Protein AF-A0A1S3MXI0-F1 (afdb_monomer_lite)

Structure (mmCIF, N/CA/C/O backbone):
data_AF-A0A1S3MXI0-F1
#
_entry.id   AF-A0A1S3MXI0-F1
#
loop_
_atom_site.group_PDB
_atom_site.id
_atom_site.type_symbol
_atom_site.label_atom_id
_atom_site.label_alt_id
_atom_site.label_comp_id
_atom_site.label_asym_id
_atom_site.label_entity_id
_atom_site.label_seq_id
_atom_site.pdbx_PDB_ins_code
_atom_site.Cartn_x
_atom_site.Cartn_y
_atom_site.Cartn_z
_atom_site.occupancy
_atom_site.B_iso_or_equiv
_atom_site.auth_seq_id
_atom_site.auth_comp_id
_atom_site.auth_asym_id
_atom_site.auth_atom_id
_atom_site.pdbx_PDB_model_num
ATOM 1 N N . MET A 1 1 ? 0.515 26.804 -22.039 1.00 67.06 1 MET A N 1
ATOM 2 C CA . MET A 1 1 ? 1.297 25.567 -21.808 1.00 67.06 1 MET A CA 1
ATOM 3 C C . MET A 1 1 ? 2.043 25.105 -23.067 1.00 67.06 1 MET A C 1
ATOM 5 O O . MET A 1 1 ? 3.265 25.068 -23.034 1.00 67.06 1 MET A O 1
ATOM 9 N N . PHE A 1 2 ? 1.369 24.896 -24.208 1.00 80.38 2 PHE A N 1
ATOM 10 C CA . PHE A 1 2 ? 2.014 24.455 -25.463 1.00 80.38 2 PHE A CA 1
ATOM 11 C C . PHE A 1 2 ? 3.140 25.375 -25.995 1.00 80.38 2 PHE A C 1
ATOM 13 O O . PHE A 1 2 ? 4.157 24.893 -26.480 1.00 80.38 2 PHE A O 1
ATOM 20 N N . ARG A 1 3 ? 3.020 26.706 -25.848 1.00 82.62 3 ARG A N 1
ATOM 21 C CA . ARG A 1 3 ? 4.097 27.651 -26.222 1.00 82.62 3 ARG A CA 1
ATOM 22 C C . ARG A 1 3 ? 5.403 27.405 -25.453 1.00 82.62 3 ARG A C 1
ATOM 24 O O . ARG A 1 3 ? 6.477 27.510 -26.035 1.00 82.62 3 ARG A O 1
ATOM 31 N N . PHE A 1 4 ? 5.310 27.058 -24.169 1.00 84.62 4 PHE A N 1
ATOM 32 C CA . PHE A 1 4 ? 6.479 26.724 -23.353 1.00 84.62 4 PHE A CA 1
ATOM 33 C C . PHE A 1 4 ? 7.058 25.371 -23.753 1.00 84.62 4 PHE A C 1
ATOM 35 O O . PHE A 1 4 ? 8.267 25.267 -23.910 1.00 84.62 4 PHE A O 1
ATOM 42 N N . PHE A 1 5 ? 6.201 24.379 -24.009 1.00 85.38 5 PHE A N 1
ATOM 43 C CA . PHE A 1 5 ? 6.619 23.080 -24.537 1.00 85.38 5 PHE A CA 1
ATOM 44 C C . PHE A 1 5 ? 7.407 23.223 -25.845 1.00 85.38 5 PHE A C 1
ATOM 46 O O . PHE A 1 5 ? 8.526 22.732 -25.938 1.00 85.38 5 PHE A O 1
ATOM 53 N N . ARG A 1 6 ? 6.882 23.980 -26.816 1.00 85.94 6 ARG A N 1
ATOM 54 C CA . ARG A 1 6 ? 7.578 24.246 -28.080 1.00 85.94 6 ARG A CA 1
ATOM 55 C C . ARG A 1 6 ? 8.932 24.922 -27.856 1.00 85.94 6 ARG A C 1
ATOM 57 O O . ARG A 1 6 ? 9.926 24.456 -28.388 1.00 85.94 6 ARG A O 1
ATOM 64 N N . LYS A 1 7 ? 8.996 25.946 -26.998 1.00 87.44 7 LYS A N 1
ATOM 65 C CA . LYS A 1 7 ? 10.253 26.639 -26.665 1.00 87.44 7 LYS A CA 1
ATOM 66 C C . LYS A 1 7 ? 11.292 25.705 -26.030 1.00 87.44 7 LYS A C 1
ATOM 68 O O . LYS A 1 7 ? 12.472 25.792 -26.356 1.00 87.44 7 LYS A O 1
ATOM 73 N N . VAL A 1 8 ? 10.856 24.806 -25.146 1.00 88.00 8 VAL A N 1
ATOM 74 C CA . VAL A 1 8 ? 11.723 23.783 -24.542 1.00 88.00 8 VAL A CA 1
ATOM 75 C C . VAL A 1 8 ? 12.206 22.808 -25.613 1.00 88.00 8 VAL A C 1
ATOM 77 O O . VAL A 1 8 ? 13.405 22.577 -25.720 1.00 88.00 8 VAL A O 1
ATOM 80 N N . MET A 1 9 ? 11.314 22.301 -26.459 1.00 87.19 9 MET A N 1
ATOM 81 C CA . MET A 1 9 ? 11.672 21.368 -27.528 1.00 87.19 9 MET A CA 1
ATOM 82 C C . MET A 1 9 ? 12.610 21.984 -28.570 1.00 87.19 9 MET A C 1
ATOM 84 O O . MET A 1 9 ? 13.559 21.326 -28.990 1.00 87.19 9 MET A O 1
ATOM 88 N N . ASP A 1 10 ? 12.421 23.255 -28.917 1.00 86.62 10 ASP A N 1
ATOM 89 C CA . ASP A 1 10 ? 13.321 23.996 -29.803 1.00 86.62 10 ASP A CA 1
ATOM 90 C C . ASP A 1 10 ? 14.713 24.155 -29.164 1.00 86.62 10 ASP A C 1
ATOM 92 O O . ASP A 1 10 ? 15.730 23.948 -29.828 1.00 86.62 10 ASP A O 1
ATOM 96 N N . SER A 1 11 ? 14.780 24.440 -27.855 1.00 87.94 11 SER A N 1
ATOM 97 C CA . SER A 1 11 ? 16.053 24.524 -27.122 1.00 87.94 11 SER A CA 1
ATOM 98 C C . SER A 1 11 ? 16.770 23.174 -27.013 1.00 87.94 11 SER A C 1
ATOM 100 O O . SER A 1 11 ? 17.987 23.104 -27.188 1.00 87.94 11 SER A O 1
ATOM 102 N N . VAL A 1 12 ? 16.017 22.087 -26.812 1.00 87.06 12 VAL A N 1
ATOM 103 C CA . VAL A 1 12 ? 16.541 20.716 -26.814 1.00 87.06 12 VAL A CA 1
ATOM 104 C C . VAL A 1 12 ? 17.046 20.355 -28.207 1.00 87.06 12 VAL A C 1
ATOM 106 O O . VAL A 1 12 ? 18.145 19.827 -28.335 1.00 87.06 12 VAL A O 1
ATOM 109 N N . CYS A 1 13 ? 16.302 20.690 -29.262 1.00 86.25 13 CYS A N 1
ATOM 110 C CA . CYS A 1 13 ? 16.743 20.464 -30.634 1.00 86.25 13 CYS A CA 1
ATOM 111 C C . CYS A 1 13 ? 18.052 21.208 -30.929 1.00 86.25 13 CYS A C 1
ATOM 113 O O . CYS A 1 13 ? 18.970 20.627 -31.504 1.00 86.25 13 CYS A O 1
ATOM 115 N N . TRP A 1 14 ? 18.175 22.464 -30.491 1.00 87.94 14 TRP A N 1
ATOM 116 C CA . TRP A 1 14 ? 19.393 23.254 -30.671 1.00 87.94 14 TRP A CA 1
ATOM 117 C C . TRP A 1 14 ? 20.602 22.636 -29.955 1.00 87.94 14 TRP A C 1
ATOM 119 O O . TRP A 1 14 ? 21.668 22.492 -30.553 1.00 87.94 14 TRP A O 1
ATOM 129 N N . LEU A 1 15 ? 20.415 22.179 -28.714 1.00 87.50 15 LEU A N 1
ATOM 130 C CA . LEU A 1 15 ? 21.449 21.478 -27.952 1.00 87.50 15 LEU A CA 1
ATOM 131 C C . LEU A 1 15 ? 21.879 20.170 -28.635 1.00 87.50 15 LEU A C 1
ATOM 133 O O . LEU A 1 15 ? 23.068 19.891 -28.772 1.00 87.50 15 LEU A O 1
ATOM 137 N N . LEU A 1 16 ? 20.911 19.372 -29.085 1.00 85.31 16 LEU A N 1
ATOM 138 C CA . LEU A 1 16 ? 21.159 18.079 -29.721 1.00 85.31 16 LEU A CA 1
ATOM 139 C C . LEU A 1 16 ? 21.812 18.210 -31.103 1.00 85.31 16 LEU A C 1
ATOM 141 O O . LEU A 1 16 ? 22.584 17.335 -31.489 1.00 85.31 16 LEU A O 1
ATOM 145 N N . LYS A 1 17 ? 21.560 19.311 -31.822 1.00 83.88 17 LYS A N 1
ATOM 146 C CA . LYS A 1 17 ? 22.284 19.655 -33.055 1.00 83.88 17 LYS A CA 1
ATOM 147 C C . LYS A 1 17 ? 23.767 19.913 -32.795 1.00 83.88 17 LYS A C 1
ATOM 149 O O . LYS A 1 17 ? 24.597 19.448 -33.566 1.00 83.88 17 LYS A O 1
ATOM 154 N N . ALA A 1 18 ? 24.101 20.623 -31.715 1.00 83.12 18 ALA A N 1
ATOM 155 C CA . ALA A 1 18 ? 25.491 20.883 -31.331 1.00 83.12 18 ALA A CA 1
ATOM 156 C C . ALA A 1 18 ? 26.191 19.635 -30.756 1.00 83.12 18 ALA A C 1
ATOM 158 O O . ALA A 1 18 ? 27.402 19.473 -30.897 1.00 83.12 18 ALA A O 1
ATOM 159 N N . HIS A 1 19 ? 25.429 18.731 -30.131 1.00 83.25 19 HIS A N 1
ATOM 160 C CA . HIS A 1 19 ? 25.943 17.541 -29.453 1.00 83.25 19 HIS A CA 1
ATOM 161 C C . HIS A 1 19 ? 25.249 16.258 -29.930 1.00 83.25 19 HIS A C 1
ATOM 163 O O . HIS A 1 19 ? 24.484 15.625 -29.199 1.00 83.25 19 HIS A O 1
ATOM 169 N N . GLY A 1 20 ? 25.572 15.828 -31.153 1.00 75.69 20 GLY A N 1
ATOM 170 C CA . GLY A 1 20 ? 24.941 14.671 -31.802 1.00 75.69 20 GLY A CA 1
ATOM 171 C C . GLY A 1 20 ? 25.045 13.340 -31.041 1.00 75.69 20 GLY A C 1
ATOM 172 O O . GLY A 1 20 ? 24.172 12.488 -31.184 1.00 75.69 20 GLY A O 1
ATOM 173 N N . HIS A 1 21 ? 26.051 13.167 -30.177 1.00 79.19 21 HIS A N 1
ATOM 174 C CA . HIS A 1 21 ? 26.209 11.972 -29.337 1.00 79.19 21 HIS A CA 1
ATOM 175 C C . HIS A 1 21 ? 25.137 11.851 -28.237 1.00 79.19 21 HIS A C 1
ATOM 177 O O . HIS A 1 21 ? 24.832 10.743 -27.801 1.00 79.19 21 HIS A O 1
ATOM 183 N N . LEU A 1 22 ? 24.543 12.968 -27.800 1.00 83.38 22 LEU A N 1
ATOM 184 C CA . LEU A 1 22 ? 23.439 12.973 -26.832 1.00 83.38 22 LEU A CA 1
ATOM 185 C C . LEU A 1 22 ? 22.102 12.644 -27.493 1.00 83.38 22 LEU A C 1
ATOM 187 O O . LEU A 1 22 ? 21.181 12.178 -26.825 1.00 83.38 22 LEU A O 1
ATOM 191 N N . ALA A 1 23 ? 21.989 12.863 -28.805 1.00 82.50 23 ALA A N 1
ATOM 192 C CA . ALA A 1 23 ? 20.740 12.665 -29.520 1.00 82.50 23 ALA A CA 1
ATOM 193 C C . ALA A 1 23 ? 20.289 11.202 -29.458 1.00 82.50 23 ALA A C 1
ATOM 195 O O . ALA A 1 23 ? 19.131 10.936 -29.160 1.00 82.50 23 ALA A O 1
ATOM 196 N N . THR A 1 24 ? 21.199 10.239 -29.611 1.00 81.38 24 THR A N 1
ATOM 197 C CA . THR A 1 24 ? 20.859 8.811 -29.488 1.00 81.38 24 THR A CA 1
ATOM 198 C C . THR A 1 24 ? 20.344 8.455 -28.088 1.00 81.38 24 THR A C 1
ATOM 200 O O . THR A 1 24 ? 19.388 7.694 -27.976 1.00 81.38 24 THR A O 1
ATOM 203 N N . GLN A 1 25 ? 20.905 9.047 -27.027 1.00 83.56 25 GLN A N 1
ATOM 204 C CA . GLN A 1 25 ? 20.483 8.808 -25.640 1.00 83.56 25 GLN A CA 1
ATOM 205 C C . GLN A 1 25 ? 19.118 9.428 -25.322 1.00 83.56 25 GLN A C 1
ATOM 207 O O . GLN A 1 25 ? 18.294 8.798 -24.662 1.00 83.56 25 GLN A O 1
ATOM 212 N N . VAL A 1 26 ? 18.852 10.645 -25.808 1.00 84.31 26 VAL A N 1
ATOM 213 C CA . VAL A 1 26 ? 17.559 11.319 -25.601 1.00 84.31 26 VAL A CA 1
ATOM 214 C C . VAL A 1 26 ? 16.439 10.574 -26.319 1.00 84.31 26 VAL A C 1
ATOM 216 O O . VAL A 1 26 ? 15.382 10.337 -25.735 1.00 84.31 26 VAL A O 1
ATOM 219 N N . LEU A 1 27 ? 16.696 10.137 -27.549 1.00 80.56 27 LEU A N 1
ATOM 220 C CA . LEU A 1 27 ? 15.731 9.420 -28.380 1.00 80.56 27 LEU A CA 1
ATOM 221 C C . LEU A 1 27 ? 15.456 7.986 -27.898 1.00 80.56 27 LEU A C 1
ATOM 223 O O . LEU A 1 27 ? 14.427 7.412 -28.239 1.00 80.56 27 LEU A O 1
ATOM 227 N N . GLN A 1 28 ? 16.353 7.419 -27.088 1.00 82.50 28 GLN A N 1
ATOM 228 C CA . GLN A 1 28 ? 16.183 6.124 -26.418 1.00 82.50 28 GLN A CA 1
ATOM 229 C C . GLN A 1 28 ? 15.604 6.243 -25.001 1.00 82.50 28 GLN A C 1
ATOM 231 O O . GLN A 1 28 ? 15.438 5.230 -24.326 1.00 82.50 28 GLN A O 1
ATOM 236 N N . SER A 1 29 ? 15.335 7.457 -24.515 1.00 86.31 29 SER A N 1
ATOM 237 C CA . SER A 1 29 ? 14.846 7.652 -23.152 1.00 86.31 29 SER A CA 1
ATOM 238 C C . SER A 1 29 ? 13.356 7.323 -23.014 1.00 86.31 29 SER A C 1
ATOM 240 O O . SER A 1 29 ? 12.535 7.749 -23.828 1.00 86.31 29 SER A O 1
ATOM 242 N N . ASP A 1 30 ? 12.981 6.681 -21.903 1.00 82.38 30 ASP A N 1
ATOM 243 C CA . ASP A 1 30 ? 11.576 6.415 -21.549 1.00 82.38 30 ASP A CA 1
ATOM 244 C C . ASP A 1 30 ? 10.721 7.695 -21.506 1.00 82.38 30 ASP A C 1
ATOM 246 O O . ASP A 1 30 ? 9.503 7.663 -21.669 1.00 82.38 30 ASP A O 1
ATOM 250 N N . HIS A 1 31 ? 11.338 8.845 -21.220 1.00 82.56 31 HIS A N 1
ATOM 251 C CA . HIS A 1 31 ? 10.647 10.134 -21.169 1.00 82.56 31 HIS A CA 1
ATOM 252 C C . HIS A 1 31 ? 10.237 10.618 -22.557 1.00 82.56 31 HIS A C 1
ATOM 254 O O . HIS A 1 31 ? 9.142 11.155 -22.714 1.00 82.56 31 HIS A O 1
ATOM 260 N N . TYR A 1 32 ? 11.099 10.399 -23.547 1.00 82.75 32 TYR A N 1
ATOM 261 C CA . TYR A 1 32 ? 10.808 10.707 -24.936 1.00 82.75 32 TYR A CA 1
ATOM 262 C C . TYR A 1 32 ? 9.752 9.748 -25.502 1.00 82.75 32 TYR A C 1
ATOM 264 O O . TYR A 1 32 ? 8.796 10.195 -26.125 1.00 82.75 32 TYR A O 1
ATOM 272 N N . GLU A 1 33 ? 9.838 8.455 -25.180 1.00 79.31 33 GLU A N 1
ATOM 273 C CA . GLU A 1 33 ? 8.817 7.470 -25.565 1.00 79.31 33 GLU A CA 1
ATOM 274 C C . GLU A 1 33 ? 7.431 7.827 -25.000 1.00 79.31 33 GLU A C 1
ATOM 276 O O . GLU A 1 33 ? 6.448 7.847 -25.733 1.00 79.31 33 GLU A O 1
ATOM 281 N N . ARG A 1 34 ? 7.337 8.222 -23.722 1.00 81.88 34 ARG A N 1
ATOM 282 C CA . ARG A 1 34 ? 6.066 8.691 -23.130 1.00 81.88 34 ARG A CA 1
ATOM 283 C C . ARG A 1 34 ? 5.496 9.932 -23.819 1.00 81.88 34 ARG A C 1
ATOM 285 O O . ARG A 1 34 ? 4.284 10.113 -23.807 1.00 81.88 34 ARG A O 1
ATOM 292 N N . MET A 1 35 ? 6.350 10.783 -24.384 1.00 81.06 35 MET A N 1
ATOM 293 C CA . MET A 1 35 ? 5.927 11.970 -25.126 1.00 81.06 35 MET A CA 1
ATOM 294 C C . MET A 1 35 ? 5.382 11.609 -26.514 1.00 81.06 35 MET A C 1
ATOM 296 O O . MET A 1 35 ? 4.395 12.209 -26.930 1.00 81.06 35 MET A O 1
ATOM 300 N N . LEU A 1 36 ? 5.966 10.607 -27.184 1.00 75.06 36 LEU A N 1
ATOM 301 C CA . LEU A 1 36 ? 5.444 10.056 -28.445 1.00 75.06 36 LEU A CA 1
ATOM 302 C C . LEU A 1 36 ? 4.089 9.352 -28.262 1.00 75.06 36 LEU A C 1
ATOM 304 O O . LEU A 1 36 ? 3.274 9.335 -29.170 1.00 75.06 36 LEU A O 1
ATOM 308 N N . MET A 1 37 ? 3.814 8.814 -27.071 1.00 77.69 37 MET A N 1
ATOM 309 C CA . MET A 1 37 ? 2.524 8.190 -26.739 1.00 77.69 37 MET A CA 1
ATOM 310 C C . MET A 1 37 ? 1.402 9.203 -26.429 1.00 77.69 37 MET A C 1
ATOM 312 O O . MET A 1 37 ? 0.313 8.802 -26.020 1.00 77.69 37 MET A O 1
ATOM 316 N N . SER A 1 38 ? 1.658 10.508 -26.567 1.00 77.81 38 SER A N 1
ATOM 317 C CA . SER A 1 38 ? 0.650 11.552 -26.363 1.00 77.81 38 SER A CA 1
ATOM 318 C C . SER A 1 38 ? -0.327 11.605 -27.540 1.00 77.81 38 SER A C 1
ATOM 320 O O . SER A 1 38 ? 0.090 11.727 -28.686 1.00 77.81 38 SER A O 1
ATOM 322 N N . GLU A 1 39 ? -1.633 11.600 -27.264 1.00 73.12 39 GLU A N 1
ATOM 323 C CA . GLU A 1 39 ? -2.683 11.712 -28.295 1.00 73.12 39 GLU A CA 1
ATOM 324 C C . GLU A 1 39 ? -2.839 13.144 -28.851 1.00 73.12 39 GLU A C 1
ATOM 326 O O . GLU A 1 39 ? -3.625 13.388 -29.767 1.00 73.12 39 GLU A O 1
ATOM 331 N N . GLU A 1 40 ? -2.108 14.125 -28.306 1.00 80.50 40 GLU A N 1
ATOM 332 C CA . GLU A 1 40 ? -2.190 15.512 -28.761 1.00 80.50 40 GLU A CA 1
ATOM 333 C C . GLU A 1 40 ? -1.416 15.719 -30.075 1.00 80.50 40 GLU A C 1
ATOM 335 O O . GLU A 1 40 ? -0.187 15.800 -30.095 1.00 80.50 40 GLU A O 1
ATOM 340 N N . GLU A 1 41 ? -2.150 15.931 -31.169 1.00 76.56 41 GLU A N 1
ATOM 341 C CA . GLU A 1 41 ? -1.626 16.162 -32.527 1.00 76.56 41 GLU A CA 1
ATOM 342 C C . GLU A 1 41 ? -0.517 17.229 -32.593 1.00 76.56 41 GLU A C 1
ATOM 344 O O . GLU A 1 41 ? 0.457 17.115 -33.341 1.00 76.56 41 GLU A O 1
ATOM 349 N N . ARG A 1 42 ? -0.615 18.269 -31.757 1.00 81.38 42 ARG A N 1
ATOM 350 C CA . ARG A 1 42 ? 0.366 19.357 -31.696 1.00 81.38 42 ARG A CA 1
ATOM 351 C C . ARG A 1 42 ? 1.728 18.894 -31.175 1.00 81.38 42 ARG A C 1
ATOM 353 O O . ARG A 1 42 ? 2.749 19.384 -31.657 1.00 81.38 42 ARG A O 1
ATOM 360 N N . VAL A 1 43 ? 1.759 17.961 -30.223 1.00 82.12 43 VAL A N 1
ATOM 361 C CA . VAL A 1 43 ? 2.998 17.373 -29.679 1.00 82.12 43 VAL A CA 1
ATOM 362 C C . VAL A 1 43 ? 3.692 16.550 -30.757 1.00 82.12 43 VAL A C 1
ATOM 364 O O . VAL A 1 43 ? 4.892 16.707 -30.989 1.00 82.12 43 VAL A O 1
ATOM 367 N N . GLY A 1 44 ? 2.900 15.783 -31.495 1.00 78.38 44 GLY A N 1
ATOM 368 C CA . GLY A 1 44 ? 3.299 15.069 -32.692 1.00 78.38 44 GLY A CA 1
ATOM 369 C C . GLY A 1 44 ? 3.999 15.918 -33.751 1.00 78.38 44 GLY A C 1
ATOM 370 O O . GLY A 1 44 ? 5.096 15.600 -34.210 1.00 78.38 44 GLY A O 1
ATOM 371 N N . THR A 1 45 ? 3.409 17.071 -34.091 1.00 81.94 45 THR A N 1
ATOM 372 C CA . THR A 1 45 ? 3.996 18.000 -35.077 1.00 81.94 45 THR A CA 1
ATOM 373 C C . THR A 1 45 ? 5.390 18.487 -34.660 1.00 81.94 45 THR A C 1
ATOM 375 O O . THR A 1 45 ? 6.306 18.572 -35.483 1.00 81.94 45 THR A O 1
ATOM 378 N N . VAL A 1 46 ? 5.575 18.761 -33.363 1.00 85.38 46 VAL A N 1
ATOM 379 C CA . VAL A 1 46 ? 6.855 19.191 -32.793 1.00 85.38 46 VAL A CA 1
ATOM 380 C C . VAL A 1 46 ? 7.862 18.043 -32.846 1.00 85.38 46 VAL A C 1
ATOM 382 O O . VAL A 1 46 ? 9.006 18.275 -33.236 1.00 85.38 46 VAL A O 1
ATOM 385 N N . CYS A 1 47 ? 7.442 16.808 -32.563 1.00 85.44 47 CYS A N 1
ATOM 386 C CA . CYS A 1 47 ? 8.303 15.628 -32.646 1.00 85.44 47 CYS A CA 1
ATOM 387 C C . CYS A 1 47 ? 8.794 15.372 -34.077 1.00 85.44 47 CYS A C 1
ATOM 389 O O . CYS A 1 47 ? 10.001 15.276 -34.285 1.00 85.44 47 CYS A O 1
ATOM 391 N N . VAL A 1 48 ? 7.906 15.363 -35.079 1.00 85.44 48 VAL A N 1
ATOM 392 C CA . VAL A 1 48 ? 8.286 15.200 -36.499 1.00 85.44 48 VAL A CA 1
ATOM 393 C C . VAL A 1 48 ? 9.226 16.322 -36.959 1.00 85.44 48 VAL A C 1
ATOM 395 O O . VAL A 1 48 ? 10.212 16.071 -37.656 1.00 85.44 48 VAL A O 1
ATOM 398 N N . SER A 1 49 ? 8.980 17.564 -36.529 1.00 85.75 49 SER A N 1
ATOM 399 C CA . SER A 1 49 ? 9.862 18.692 -36.853 1.00 85.75 49 SER A CA 1
ATOM 400 C C . SER A 1 49 ? 11.249 18.562 -36.212 1.00 85.75 49 SER A C 1
ATOM 402 O O . SER A 1 49 ? 12.255 18.860 -36.856 1.00 85.75 49 SER A O 1
ATOM 404 N N . LEU A 1 50 ? 11.317 18.054 -34.978 1.00 86.81 50 LEU A N 1
ATOM 405 C CA . LEU A 1 50 ? 12.564 17.777 -34.275 1.00 86.81 50 LEU A CA 1
ATOM 406 C C . LEU A 1 50 ? 13.342 16.662 -34.983 1.00 86.81 50 LEU A C 1
ATOM 408 O O . LEU A 1 50 ? 14.535 16.825 -35.226 1.00 86.81 50 LEU A O 1
ATOM 412 N N . TRP A 1 51 ? 12.671 15.587 -35.400 1.00 85.38 51 TRP A N 1
ATOM 413 C CA . TRP A 1 51 ? 13.276 14.516 -36.194 1.00 85.38 51 TRP A CA 1
ATOM 414 C C . TRP A 1 51 ? 13.893 15.026 -37.482 1.00 85.38 51 TRP A C 1
ATOM 416 O O . TRP A 1 51 ? 15.063 14.760 -37.753 1.00 85.38 51 TRP A O 1
ATOM 426 N N . HIS A 1 52 ? 13.133 15.810 -38.243 1.00 86.38 52 HIS A N 1
ATOM 427 C CA . HIS A 1 52 ? 13.620 16.419 -39.473 1.00 86.38 52 HIS A CA 1
ATOM 428 C C . HIS A 1 52 ? 14.887 17.230 -39.225 1.00 86.38 52 HIS A C 1
ATOM 430 O O . HIS A 1 52 ? 15.891 17.071 -39.916 1.00 86.38 52 HIS A O 1
ATOM 436 N N . GLN A 1 53 ? 14.863 18.057 -38.187 1.00 86.12 53 GLN A N 1
ATOM 437 C CA . GLN A 1 53 ? 15.965 18.933 -37.839 1.00 86.12 53 GLN A CA 1
ATOM 438 C C . GLN A 1 53 ? 17.209 18.193 -37.321 1.00 86.12 53 GLN A C 1
ATOM 440 O O . GLN A 1 53 ? 18.322 18.620 -37.628 1.00 86.12 53 GLN A O 1
ATOM 445 N N . LEU A 1 54 ? 17.049 17.106 -36.564 1.00 85.75 54 LEU A N 1
ATOM 446 C CA . LEU A 1 54 ? 18.163 16.306 -36.044 1.00 85.75 54 LEU A CA 1
ATOM 447 C C . LEU A 1 54 ? 18.796 15.427 -37.121 1.00 85.75 54 LEU A C 1
ATOM 449 O O . LEU A 1 54 ? 20.017 15.382 -37.227 1.00 85.75 54 LEU A O 1
ATOM 453 N N . LEU A 1 55 ? 17.975 14.784 -37.952 1.00 84.31 55 LEU A N 1
ATOM 454 C CA . LEU A 1 55 ? 18.444 13.954 -39.063 1.00 84.31 55 LEU A CA 1
ATOM 455 C C . LEU A 1 55 ? 19.130 14.784 -40.148 1.00 84.31 55 LEU A C 1
ATOM 457 O O . LEU A 1 55 ? 20.055 14.304 -40.795 1.00 84.31 55 LEU A O 1
ATOM 461 N N . THR A 1 56 ? 18.710 16.038 -40.333 1.00 85.06 56 THR A N 1
ATOM 462 C CA . THR A 1 56 ? 19.388 16.969 -41.247 1.00 85.06 56 THR A CA 1
ATOM 463 C C . THR A 1 56 ? 20.744 17.419 -40.694 1.00 85.06 56 THR A C 1
ATOM 465 O O . THR A 1 56 ? 21.679 17.613 -41.462 1.00 85.06 56 THR A O 1
ATOM 468 N N . ALA A 1 57 ? 20.868 17.580 -39.373 1.00 84.00 57 ALA A N 1
ATOM 469 C CA . ALA A 1 57 ? 22.102 18.044 -38.738 1.00 84.00 57 ALA A CA 1
ATOM 470 C C . ALA A 1 57 ? 23.135 16.930 -38.504 1.00 84.00 57 ALA A C 1
ATOM 472 O O . ALA A 1 57 ? 24.329 17.212 -38.472 1.00 84.00 57 ALA A O 1
ATOM 473 N N . ASN A 1 58 ? 22.695 15.680 -38.329 1.00 82.00 58 ASN A N 1
ATOM 474 C CA . ASN A 1 58 ? 23.574 14.547 -38.064 1.00 82.00 58 ASN A CA 1
ATOM 475 C C . ASN A 1 58 ? 23.160 13.319 -38.889 1.00 82.00 58 ASN A C 1
ATOM 477 O O . ASN A 1 58 ? 22.222 12.604 -38.536 1.00 82.00 58 ASN A O 1
ATOM 481 N N . SER A 1 59 ? 23.904 13.046 -39.962 1.00 77.19 59 SER A N 1
ATOM 482 C CA . SER A 1 59 ? 23.669 11.898 -40.844 1.00 77.19 59 SER A CA 1
ATOM 483 C C . SER A 1 59 ? 24.042 10.547 -40.228 1.00 77.19 59 SER A C 1
ATOM 485 O O . SER A 1 59 ? 23.576 9.514 -40.700 1.00 77.19 59 SER A O 1
ATOM 487 N N . GLU A 1 60 ? 24.860 10.527 -39.172 1.00 79.69 60 GLU A N 1
ATOM 488 C CA . GLU A 1 60 ? 25.271 9.295 -38.479 1.00 79.69 60 GLU A CA 1
ATOM 489 C C . GLU A 1 60 ? 24.265 8.863 -37.400 1.00 79.69 60 GLU A C 1
ATOM 491 O O . GLU A 1 60 ? 24.340 7.756 -36.862 1.00 79.69 60 GLU A O 1
ATOM 496 N N . LEU A 1 61 ? 23.281 9.715 -37.098 1.00 80.94 61 LEU A N 1
ATOM 497 C CA . LEU A 1 61 ? 22.284 9.486 -36.055 1.00 80.94 61 LEU A CA 1
ATOM 498 C C . LEU A 1 61 ? 21.432 8.240 -36.329 1.00 80.94 61 LEU A C 1
ATOM 500 O O . LEU A 1 61 ? 21.152 7.478 -35.407 1.00 80.94 61 LEU A O 1
ATOM 504 N N . VAL A 1 62 ? 21.070 7.996 -37.592 1.00 79.69 62 VAL A N 1
ATOM 505 C CA . VAL A 1 62 ? 20.300 6.808 -38.003 1.00 79.69 62 VAL A CA 1
ATOM 506 C C . VAL A 1 62 ? 21.107 5.529 -37.774 1.00 79.69 62 VAL A C 1
ATOM 508 O O . VAL A 1 62 ? 20.563 4.557 -37.261 1.00 79.69 62 VAL A O 1
ATOM 511 N N . ALA A 1 63 ? 22.414 5.551 -38.055 1.00 79.12 63 ALA A N 1
ATOM 512 C CA . ALA A 1 63 ? 23.295 4.403 -37.846 1.00 79.12 63 ALA A CA 1
ATOM 513 C C . ALA A 1 63 ? 23.516 4.089 -36.354 1.00 79.12 63 ALA A C 1
ATOM 515 O O . ALA A 1 63 ? 23.645 2.922 -35.982 1.00 79.12 63 ALA A O 1
ATOM 516 N N . GLY A 1 64 ? 23.529 5.117 -35.497 1.00 76.81 64 GLY A N 1
ATOM 517 C CA . GLY A 1 64 ? 23.613 4.966 -34.041 1.00 76.81 64 GLY A CA 1
ATOM 518 C C . GLY A 1 64 ? 22.309 4.498 -33.379 1.00 76.81 64 GLY A C 1
ATOM 519 O O . GLY A 1 64 ? 22.334 3.983 -32.257 1.00 76.81 64 GLY A O 1
ATOM 520 N N . LEU A 1 65 ? 21.165 4.649 -34.052 1.00 74.44 65 LEU A N 1
ATOM 521 C CA . LEU A 1 65 ? 19.874 4.154 -33.582 1.00 74.44 65 LEU A CA 1
ATOM 522 C C . LEU A 1 65 ? 19.715 2.670 -33.943 1.00 74.44 65 LEU A C 1
ATOM 524 O O . LEU A 1 65 ? 19.705 2.273 -35.104 1.00 74.44 65 LEU A O 1
ATOM 528 N N . GLY A 1 66 ? 19.545 1.817 -32.932 1.00 75.25 66 GLY A N 1
ATOM 529 C CA . GLY A 1 66 ? 19.212 0.411 -33.160 1.00 75.25 66 GLY A CA 1
ATOM 530 C C . GLY A 1 66 ? 17.864 0.234 -33.879 1.00 75.25 66 GLY A C 1
ATOM 531 O O . GLY A 1 66 ? 17.014 1.124 -33.885 1.00 75.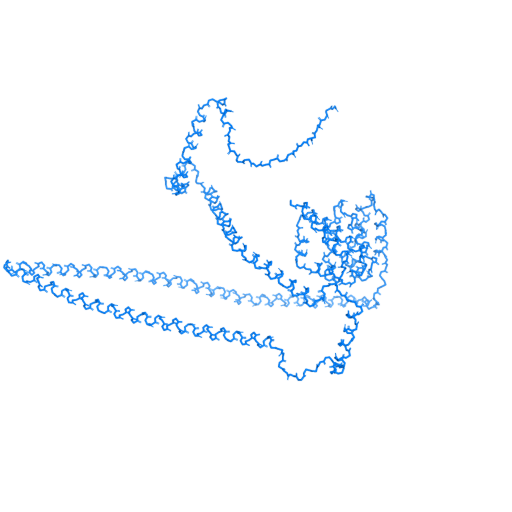25 66 GLY A O 1
ATOM 532 N N . LYS A 1 67 ? 17.616 -0.970 -34.419 1.00 76.31 67 LYS A N 1
ATOM 533 C CA . LYS A 1 67 ? 16.376 -1.296 -35.159 1.00 76.31 67 LYS A CA 1
ATOM 534 C C . LYS A 1 67 ? 15.086 -1.058 -34.353 1.00 76.31 67 LYS A C 1
ATOM 536 O O . LYS A 1 67 ? 14.057 -0.749 -34.941 1.00 76.31 67 LYS A O 1
ATOM 541 N N . GLY A 1 68 ? 15.140 -1.215 -33.027 1.00 78.62 68 GLY A N 1
ATOM 542 C CA . GLY A 1 68 ? 13.999 -1.025 -32.121 1.00 78.62 68 GLY A CA 1
ATOM 543 C C . GLY A 1 68 ? 13.534 0.435 -32.044 1.00 78.62 68 GLY A C 1
ATOM 544 O O . GLY A 1 68 ? 12.443 0.723 -32.530 1.00 78.62 68 GLY A O 1
ATOM 545 N N . PRO A 1 69 ? 14.358 1.363 -31.518 1.00 78.25 69 PRO A N 1
ATOM 546 C CA . PRO A 1 69 ? 14.024 2.788 -31.456 1.00 78.25 69 PRO A CA 1
ATOM 547 C C . PRO A 1 69 ? 13.637 3.360 -32.821 1.00 78.25 69 PRO A C 1
ATOM 549 O O . PRO A 1 69 ? 12.619 4.031 -32.941 1.00 78.25 69 PRO A O 1
ATOM 552 N N . LEU A 1 70 ? 14.386 3.009 -33.873 1.00 82.50 70 LEU A N 1
ATOM 553 C CA . LEU A 1 70 ? 14.105 3.439 -35.244 1.00 82.50 70 LEU A CA 1
ATOM 554 C C . LEU A 1 70 ? 12.713 3.001 -35.727 1.00 82.50 70 LEU A C 1
ATOM 556 O O . LEU A 1 70 ? 12.042 3.765 -36.410 1.00 82.50 70 LEU A O 1
ATOM 560 N N . SER A 1 71 ? 12.237 1.813 -35.339 1.00 82.62 71 SER A N 1
ATOM 561 C CA . SER A 1 71 ? 10.890 1.360 -35.706 1.00 82.62 71 SER A CA 1
ATOM 562 C C . SER A 1 71 ? 9.770 2.164 -35.039 1.00 82.62 71 SER A C 1
ATOM 564 O O . SER A 1 71 ? 8.794 2.478 -35.710 1.00 82.62 71 SER A O 1
ATOM 566 N N . VAL A 1 72 ? 9.941 2.554 -33.771 1.00 82.19 72 VAL A N 1
ATOM 567 C CA . VAL A 1 72 ? 8.966 3.376 -33.028 1.00 82.19 72 VAL A CA 1
ATOM 568 C C . VAL A 1 72 ? 8.851 4.765 -33.654 1.00 82.19 72 VAL A C 1
ATOM 570 O O . VAL A 1 72 ? 7.758 5.284 -33.844 1.00 82.19 72 VAL A O 1
ATOM 573 N N . ILE A 1 73 ? 9.990 5.335 -34.042 1.00 81.12 73 ILE A N 1
ATOM 574 C CA . ILE A 1 73 ? 10.065 6.650 -34.684 1.00 81.12 73 ILE A CA 1
ATOM 575 C C . ILE A 1 73 ? 9.392 6.623 -36.056 1.00 81.12 73 ILE A C 1
ATOM 577 O O . ILE A 1 73 ? 8.645 7.534 -36.398 1.00 81.12 73 ILE A O 1
ATOM 581 N N . LEU A 1 74 ? 9.643 5.573 -36.842 1.00 84.38 74 LEU A N 1
ATOM 582 C CA . LEU A 1 74 ? 9.013 5.408 -38.149 1.00 84.38 74 LEU A CA 1
ATOM 583 C C . LEU A 1 74 ? 7.497 5.225 -38.039 1.00 84.38 74 LEU A C 1
ATOM 585 O O . LEU A 1 74 ? 6.779 5.798 -38.850 1.00 84.38 74 LEU A O 1
ATOM 589 N N . ASP A 1 75 ? 7.008 4.463 -37.057 1.00 83.94 75 ASP A N 1
ATOM 590 C CA . ASP A 1 75 ? 5.567 4.306 -36.828 1.00 83.94 75 ASP A CA 1
ATOM 591 C C . ASP A 1 75 ? 4.901 5.645 -36.496 1.00 83.94 75 ASP A C 1
ATOM 593 O O . ASP A 1 75 ? 3.835 5.949 -37.030 1.00 83.94 75 ASP A O 1
ATOM 597 N N . ASP A 1 76 ? 5.546 6.461 -35.662 1.00 80.00 76 ASP A N 1
ATOM 598 C CA . ASP A 1 76 ? 5.013 7.760 -35.260 1.00 80.00 76 ASP A CA 1
ATOM 599 C C . ASP A 1 76 ? 5.021 8.767 -36.421 1.00 80.00 76 ASP A C 1
ATOM 601 O O . ASP A 1 76 ? 3.997 9.376 -36.740 1.00 80.00 76 ASP A O 1
ATOM 605 N N . VAL A 1 77 ? 6.137 8.854 -37.156 1.00 81.19 77 VAL A N 1
ATOM 606 C CA . VAL A 1 77 ? 6.229 9.654 -38.389 1.00 81.19 77 VAL A CA 1
ATOM 607 C C . VAL A 1 77 ? 5.148 9.228 -39.385 1.00 81.19 77 VAL A C 1
ATOM 609 O O . VAL A 1 77 ? 4.485 10.092 -39.956 1.00 81.19 77 VAL A O 1
ATOM 612 N N . MET A 1 78 ? 4.913 7.921 -39.548 1.00 79.81 78 MET A N 1
ATOM 613 C CA . MET A 1 78 ? 3.859 7.383 -40.409 1.00 79.81 78 MET A CA 1
ATOM 614 C C . MET A 1 78 ? 2.450 7.716 -39.911 1.00 79.81 78 MET A C 1
ATOM 616 O O . MET A 1 78 ? 1.612 8.104 -40.722 1.00 79.81 78 MET A O 1
ATOM 620 N N . ALA A 1 79 ? 2.170 7.652 -38.610 1.00 78.25 79 ALA A N 1
ATOM 621 C CA . ALA A 1 79 ? 0.875 8.070 -38.065 1.00 78.25 79 ALA A CA 1
ATOM 622 C C . ALA A 1 79 ? 0.571 9.548 -38.385 1.00 78.25 79 ALA A C 1
ATOM 624 O O . ALA A 1 79 ? -0.568 9.922 -38.668 1.00 78.25 79 ALA A O 1
ATOM 625 N N . HIS A 1 80 ? 1.615 10.375 -38.448 1.00 71.44 80 HIS A N 1
ATOM 626 C CA . HIS A 1 80 ? 1.518 11.814 -38.687 1.00 71.44 80 HIS A CA 1
ATOM 627 C C . HIS A 1 80 ? 1.530 12.178 -40.177 1.00 71.44 80 HIS A C 1
ATOM 629 O O . HIS A 1 80 ? 1.230 13.320 -40.535 1.00 71.44 80 HIS A O 1
ATOM 635 N N . THR A 1 81 ? 1.772 11.199 -41.059 1.00 67.19 81 THR A N 1
ATOM 636 C CA . THR A 1 81 ? 1.549 11.344 -42.504 1.00 67.19 81 THR A CA 1
ATOM 637 C C . THR A 1 81 ? 0.076 11.451 -42.872 1.00 67.19 81 THR A C 1
ATOM 639 O O . THR A 1 81 ? -0.189 11.591 -44.043 1.00 67.19 81 THR A O 1
ATOM 642 N N . SER A 1 82 ? -0.888 11.423 -41.943 1.00 67.44 82 SER A N 1
ATOM 643 C CA . SER A 1 82 ? -2.310 11.650 -42.269 1.00 67.44 82 SER A CA 1
ATOM 644 C C . SER A 1 82 ? -2.713 13.136 -42.246 1.00 67.44 82 SER A C 1
ATOM 646 O O . SER A 1 82 ? -3.698 13.518 -42.879 1.00 67.44 82 SER A O 1
ATOM 648 N N . ASN A 1 83 ? -1.958 14.003 -41.553 1.00 71.81 83 ASN A N 1
ATOM 649 C CA . ASN A 1 83 ? -2.268 15.434 -41.448 1.00 71.81 83 ASN A CA 1
ATOM 650 C C . ASN A 1 83 ? -1.575 16.239 -42.573 1.00 71.81 83 ASN A C 1
ATOM 652 O O . ASN A 1 83 ? -0.341 16.237 -42.646 1.00 71.81 83 ASN A O 1
ATOM 656 N N . PRO A 1 84 ? -2.315 16.991 -43.419 1.00 67.38 84 PRO A N 1
ATOM 657 C CA . PRO A 1 84 ? -1.747 17.797 -44.506 1.00 67.38 84 PRO A CA 1
ATOM 658 C C . PRO A 1 84 ? -0.681 18.812 -44.072 1.00 67.38 84 PRO A C 1
ATOM 660 O O . PRO A 1 84 ? 0.249 19.065 -44.833 1.00 67.38 84 PRO A O 1
ATOM 663 N N . ALA A 1 85 ? -0.774 19.364 -42.860 1.00 67.44 85 ALA A N 1
ATOM 664 C CA . ALA A 1 85 ? 0.159 20.370 -42.353 1.00 67.44 85 ALA A CA 1
ATOM 665 C C . ALA A 1 85 ? 1.531 19.793 -41.946 1.00 67.44 85 ALA A C 1
ATOM 667 O O . ALA A 1 85 ? 2.511 20.533 -41.863 1.00 67.44 85 ALA A O 1
ATOM 668 N N . VAL A 1 86 ? 1.610 18.482 -41.689 1.00 74.00 86 VAL A N 1
ATOM 669 C CA . VAL A 1 86 ? 2.797 17.796 -41.134 1.00 74.00 86 VAL A CA 1
ATOM 670 C C . VAL A 1 86 ? 3.333 16.732 -42.090 1.00 74.00 86 VAL A C 1
ATOM 672 O O . VAL A 1 86 ? 4.522 16.412 -42.053 1.00 74.00 86 VAL A O 1
ATOM 675 N N . GLY A 1 87 ? 2.488 16.239 -43.000 1.00 75.75 87 GLY A N 1
ATOM 676 C CA . GLY A 1 87 ? 2.818 15.199 -43.971 1.00 75.75 87 GLY A CA 1
ATOM 677 C C . GLY A 1 87 ? 4.046 15.523 -44.821 1.00 75.75 87 GLY A C 1
ATOM 678 O O . GLY A 1 87 ? 4.874 14.646 -45.040 1.00 75.75 87 GLY A O 1
ATOM 679 N N . GLY A 1 88 ? 4.252 16.787 -45.206 1.00 79.19 88 GLY A N 1
ATOM 680 C CA . GLY A 1 88 ? 5.456 17.197 -45.942 1.00 79.19 88 GLY A CA 1
ATOM 681 C C . GLY A 1 88 ? 6.747 17.047 -45.126 1.00 79.19 88 GLY A C 1
ATOM 682 O O . GLY A 1 88 ? 7.751 16.545 -45.630 1.00 79.19 88 GLY A O 1
ATOM 683 N N . ALA A 1 89 ? 6.724 17.415 -43.841 1.00 80.44 89 ALA A N 1
ATOM 684 C CA . ALA A 1 89 ? 7.862 17.210 -42.943 1.00 80.44 89 ALA A CA 1
ATOM 685 C C . ALA A 1 89 ? 8.102 15.714 -42.684 1.00 80.44 89 ALA A C 1
ATOM 687 O O . ALA A 1 89 ? 9.250 15.274 -42.704 1.00 80.44 89 ALA A O 1
ATOM 688 N N . ALA A 1 90 ? 7.029 14.933 -42.533 1.00 84.50 90 ALA A N 1
ATOM 689 C CA . ALA A 1 90 ? 7.084 13.484 -42.365 1.00 84.50 90 ALA A CA 1
ATOM 690 C C . ALA A 1 90 ? 7.681 12.775 -43.601 1.00 84.50 90 ALA A C 1
ATOM 692 O O . ALA A 1 90 ? 8.591 11.953 -43.483 1.00 84.50 90 ALA A O 1
ATOM 693 N N . ILE A 1 91 ? 7.264 13.153 -44.811 1.00 86.00 91 ILE A N 1
ATOM 694 C CA . ILE A 1 91 ? 7.797 12.602 -46.067 1.00 86.00 91 ILE A CA 1
ATOM 695 C C . ILE A 1 91 ? 9.270 12.977 -46.247 1.00 86.00 91 ILE A C 1
ATOM 697 O O . ILE A 1 91 ? 10.086 12.117 -46.580 1.00 86.00 91 ILE A O 1
ATOM 701 N N . ARG A 1 92 ? 9.653 14.218 -45.927 1.00 87.19 92 ARG A N 1
ATOM 702 C CA . ARG A 1 92 ? 11.063 14.638 -45.925 1.00 87.19 92 ARG A CA 1
ATOM 703 C C . ARG A 1 92 ? 11.893 13.878 -44.891 1.00 87.19 92 ARG A C 1
ATOM 705 O O . ARG A 1 92 ? 13.028 13.518 -45.187 1.00 87.19 92 ARG A O 1
ATOM 712 N N . THR A 1 93 ? 11.354 13.589 -43.703 1.00 87.12 93 THR A N 1
ATOM 713 C CA . THR A 1 93 ? 12.047 12.742 -42.715 1.00 87.12 93 THR A CA 1
ATOM 714 C C . THR A 1 93 ? 12.230 11.313 -43.201 1.00 87.12 93 THR A C 1
ATOM 716 O O . THR A 1 93 ? 13.335 10.790 -43.101 1.00 87.12 93 THR A O 1
ATOM 719 N N . LEU A 1 94 ? 11.198 10.701 -43.789 1.00 87.62 94 LEU A N 1
ATOM 720 C CA . LEU A 1 94 ? 11.284 9.352 -44.353 1.00 87.62 94 LEU A CA 1
ATOM 721 C C . LEU A 1 94 ? 12.308 9.291 -45.488 1.00 87.62 94 LEU A C 1
ATOM 723 O O . LEU A 1 94 ? 13.111 8.363 -45.541 1.00 87.62 94 LEU A O 1
ATOM 727 N N . LEU A 1 95 ? 12.333 10.313 -46.346 1.00 88.00 95 LEU A N 1
ATOM 728 C CA . LEU A 1 95 ? 13.311 10.441 -47.421 1.00 88.00 95 LEU A CA 1
ATOM 729 C C . LEU A 1 95 ? 14.746 10.571 -46.888 1.00 88.00 95 LEU A C 1
ATOM 731 O O . LEU A 1 95 ? 15.655 9.944 -47.430 1.00 88.00 95 LEU A O 1
ATOM 735 N N . LEU A 1 96 ? 14.960 11.348 -45.821 1.00 86.50 96 LEU A N 1
ATOM 736 C CA . LEU A 1 96 ? 16.270 11.480 -45.176 1.00 86.50 96 LEU A CA 1
ATOM 737 C C . LEU A 1 96 ? 16.733 10.155 -44.558 1.00 86.50 96 LEU A C 1
ATOM 739 O O . LEU A 1 96 ? 17.860 9.735 -44.810 1.00 86.50 96 LEU A O 1
ATOM 743 N N . VAL A 1 97 ? 15.860 9.458 -43.82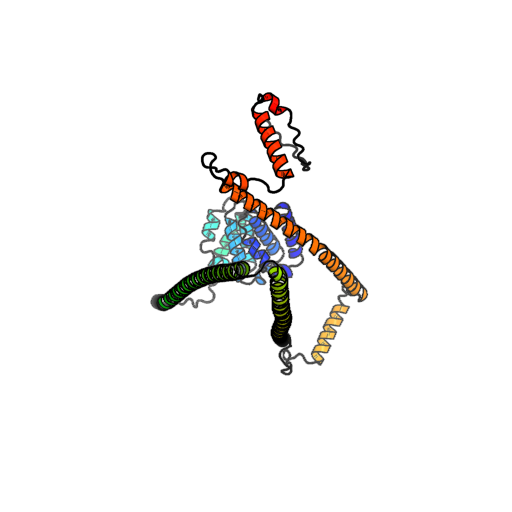4 1.00 85.62 97 VAL A N 1
ATOM 744 C CA . VAL A 1 97 ? 16.174 8.146 -43.228 1.00 85.62 97 VAL A CA 1
ATOM 745 C C . VAL A 1 97 ? 16.487 7.110 -44.311 1.00 85.62 97 VAL A C 1
ATOM 747 O O . VAL A 1 97 ? 17.477 6.385 -44.207 1.00 85.62 97 VAL A O 1
ATOM 750 N N . ALA A 1 98 ? 15.689 7.079 -45.380 1.00 85.69 98 ALA A N 1
ATOM 751 C CA . ALA A 1 98 ? 15.882 6.189 -46.521 1.00 85.69 98 ALA A CA 1
ATOM 752 C C . ALA A 1 98 ? 17.210 6.433 -47.260 1.00 85.69 98 ALA A C 1
ATOM 754 O O . ALA A 1 98 ? 17.805 5.489 -47.777 1.00 85.69 98 ALA A O 1
ATOM 755 N N . ARG A 1 99 ? 17.685 7.685 -47.314 1.00 84.06 99 ARG A N 1
ATOM 756 C CA . ARG A 1 99 ? 18.956 8.053 -47.962 1.00 84.06 99 ARG A CA 1
ATOM 757 C C . ARG A 1 99 ? 20.181 7.780 -47.103 1.00 84.06 99 ARG A C 1
ATOM 759 O O . ARG A 1 99 ? 21.227 7.446 -47.647 1.00 84.06 99 ARG A O 1
ATOM 766 N N . GLN A 1 100 ? 20.068 7.965 -45.791 1.00 84.19 100 GLN A N 1
ATOM 767 C CA . GLN A 1 100 ? 21.209 7.877 -44.880 1.00 84.19 100 GLN A CA 1
ATOM 768 C C . GLN A 1 100 ? 21.643 6.434 -44.610 1.00 84.19 100 GLN A C 1
ATOM 770 O O . GLN A 1 100 ? 22.831 6.193 -44.411 1.00 84.19 100 GLN A O 1
ATOM 775 N N . GLN A 1 101 ? 20.716 5.467 -44.619 1.00 81.38 101 GLN A N 1
ATOM 776 C CA . GLN A 1 101 ? 21.056 4.073 -44.336 1.00 81.38 101 GLN A CA 1
ATOM 777 C C . GLN A 1 101 ? 20.212 3.067 -45.132 1.00 81.38 101 GLN A C 1
ATOM 779 O O . GLN A 1 101 ? 18.990 3.002 -45.001 1.00 81.38 101 GLN A O 1
ATOM 784 N N . GLU A 1 102 ? 20.879 2.181 -45.877 1.00 80.56 102 GLU A N 1
ATOM 785 C CA . GLU A 1 102 ? 20.218 1.155 -46.698 1.00 80.56 102 GLU A CA 1
ATOM 786 C C . GLU A 1 102 ? 19.438 0.130 -45.854 1.00 80.56 102 GLU A C 1
ATOM 788 O O . GLU A 1 102 ? 18.340 -0.284 -46.222 1.00 80.56 102 GLU A O 1
ATOM 793 N N . SER A 1 103 ? 19.926 -0.220 -44.659 1.00 79.69 103 SER A N 1
ATOM 794 C CA . SER A 1 103 ? 19.173 -1.087 -43.744 1.00 79.69 103 SER A CA 1
ATOM 795 C C . SER A 1 103 ? 17.910 -0.422 -43.190 1.00 79.69 103 SER A C 1
ATOM 797 O O . SER A 1 103 ? 16.955 -1.125 -42.870 1.00 79.69 103 SER A O 1
ATOM 799 N N . ALA A 1 104 ? 17.881 0.910 -43.073 1.00 81.31 104 ALA A N 1
ATOM 800 C CA . ALA A 1 104 ? 16.681 1.639 -42.668 1.00 81.31 104 ALA A CA 1
ATOM 801 C C . ALA A 1 104 ? 15.655 1.680 -43.812 1.00 81.31 104 ALA A C 1
ATOM 803 O O . ALA A 1 104 ? 14.474 1.440 -43.571 1.00 81.31 104 ALA A O 1
ATOM 804 N N . LEU A 1 105 ? 16.108 1.849 -45.061 1.00 84.25 105 LEU A N 1
ATOM 805 C CA . LEU A 1 105 ? 15.266 1.690 -46.252 1.00 84.25 105 LEU A CA 1
ATOM 806 C C . LEU A 1 105 ? 14.637 0.286 -46.319 1.00 84.25 105 LEU A C 1
ATOM 808 O O . LEU A 1 105 ? 13.426 0.161 -46.497 1.00 84.25 105 LEU A O 1
ATOM 812 N N . GLN A 1 106 ? 15.419 -0.775 -46.084 1.00 82.25 106 GLN A N 1
ATOM 813 C CA . GLN A 1 106 ? 14.893 -2.145 -46.038 1.00 82.25 106 GLN A CA 1
ATOM 814 C C . GLN A 1 106 ? 13.840 -2.339 -44.936 1.00 82.25 106 GLN A C 1
ATOM 816 O O . GLN A 1 106 ? 12.847 -3.034 -45.162 1.00 82.25 106 GLN A O 1
ATOM 821 N N . LEU A 1 107 ? 14.030 -1.723 -43.762 1.00 82.88 107 LEU A N 1
ATOM 822 C CA . LEU A 1 107 ? 13.051 -1.752 -42.670 1.00 82.88 107 LEU A CA 1
ATOM 823 C C . LEU A 1 107 ? 11.747 -1.040 -43.051 1.00 82.88 107 LEU A C 1
ATOM 825 O O . LEU A 1 107 ? 10.677 -1.582 -42.773 1.00 82.88 107 LEU A O 1
ATOM 829 N N . ILE A 1 108 ? 11.823 0.119 -43.716 1.00 83.94 108 ILE A N 1
ATOM 830 C CA . ILE A 1 108 ? 10.649 0.864 -44.199 1.00 83.94 108 ILE A CA 1
ATOM 831 C C . ILE A 1 108 ? 9.860 0.014 -45.208 1.00 83.94 108 ILE A C 1
ATOM 833 O O . ILE A 1 108 ? 8.657 -0.172 -45.033 1.00 83.94 108 ILE A O 1
ATOM 837 N N . ILE A 1 109 ? 10.538 -0.577 -46.200 1.00 82.88 109 ILE A N 1
ATOM 838 C CA . ILE A 1 109 ? 9.911 -1.413 -47.242 1.00 82.88 109 ILE A CA 1
ATOM 839 C C . ILE A 1 109 ? 9.243 -2.663 -46.642 1.00 82.88 109 ILE A C 1
ATOM 841 O O . ILE A 1 109 ? 8.121 -3.014 -47.010 1.00 82.88 109 ILE A O 1
ATOM 845 N N . HIS A 1 110 ? 9.901 -3.345 -45.696 1.00 80.69 110 HIS A N 1
ATOM 846 C CA . HIS A 1 110 ? 9.346 -4.558 -45.081 1.00 80.69 110 HIS A CA 1
ATOM 847 C C . HIS A 1 110 ? 8.152 -4.274 -44.167 1.00 80.69 110 HIS A C 1
ATOM 849 O O . HIS A 1 110 ? 7.229 -5.091 -44.097 1.00 80.69 110 HIS A O 1
ATOM 855 N N . ARG A 1 111 ? 8.192 -3.155 -43.437 1.00 79.81 111 ARG A N 1
ATOM 856 C CA . ARG A 1 111 ? 7.206 -2.818 -42.405 1.00 79.81 111 ARG A CA 1
ATOM 857 C C . ARG A 1 111 ? 5.962 -2.148 -42.984 1.00 79.81 111 ARG A C 1
ATOM 859 O O . ARG A 1 111 ? 4.860 -2.481 -42.560 1.00 79.81 111 ARG A O 1
ATOM 866 N N . PHE A 1 112 ? 6.124 -1.280 -43.981 1.00 80.25 112 PHE A N 1
ATOM 867 C CA . PHE A 1 112 ? 5.033 -0.520 -44.595 1.00 80.25 112 PHE A CA 1
ATOM 868 C C . PHE A 1 112 ? 4.795 -0.972 -46.042 1.00 80.25 112 PHE A C 1
ATOM 870 O O . PHE A 1 112 ? 5.076 -0.260 -47.007 1.00 80.25 112 PHE A O 1
ATOM 877 N N . LYS A 1 113 ? 4.268 -2.190 -46.211 1.00 78.94 113 LYS A N 1
ATOM 878 C CA . LYS A 1 113 ? 3.921 -2.721 -47.540 1.00 78.94 113 LYS A CA 1
ATOM 879 C C . LYS A 1 113 ? 2.818 -1.877 -48.187 1.00 78.94 113 LYS A C 1
ATOM 881 O O . LYS A 1 113 ? 1.768 -1.677 -47.585 1.00 78.94 113 LYS A O 1
ATOM 886 N N . GLY A 1 114 ? 3.042 -1.421 -49.420 1.00 76.56 114 GLY A N 1
ATOM 887 C CA . GLY A 1 114 ? 2.092 -0.575 -50.155 1.00 76.56 114 GLY A CA 1
ATOM 888 C C . GLY A 1 114 ? 2.193 0.925 -49.849 1.00 76.56 114 GLY A C 1
ATOM 889 O O . GLY A 1 114 ? 1.364 1.696 -50.335 1.00 76.56 114 GLY A O 1
ATOM 890 N N . LEU A 1 115 ? 3.217 1.347 -49.092 1.00 81.81 115 LEU A N 1
ATOM 891 C CA . LEU A 1 115 ? 3.503 2.752 -48.787 1.00 81.81 115 LEU A CA 1
ATOM 892 C C . LEU A 1 115 ? 3.621 3.613 -50.054 1.00 81.81 115 LEU A C 1
ATOM 894 O O . LEU A 1 115 ? 3.078 4.709 -50.106 1.00 81.81 115 LEU A O 1
ATOM 898 N N . GLU A 1 116 ? 4.260 3.097 -51.101 1.00 78.88 116 GLU A N 1
ATOM 899 C CA . GLU A 1 116 ? 4.422 3.778 -52.393 1.00 78.88 116 GLU A CA 1
ATOM 900 C C . GLU A 1 116 ? 3.082 4.177 -53.040 1.00 78.88 116 GLU A C 1
ATOM 902 O O . GLU A 1 116 ? 2.922 5.302 -53.515 1.00 78.88 116 GLU A O 1
ATOM 907 N N . GLY A 1 117 ? 2.087 3.284 -52.994 1.00 77.69 117 GLY A N 1
ATOM 908 C CA . GLY A 1 117 ? 0.762 3.516 -53.562 1.00 77.69 117 GLY A CA 1
ATOM 909 C C . GLY A 1 117 ? -0.116 4.402 -52.682 1.00 77.69 117 GLY A C 1
ATOM 910 O O . GLY A 1 117 ? -1.010 5.078 -53.188 1.00 77.69 117 GLY A O 1
ATOM 911 N N . MET A 1 118 ? 0.115 4.414 -51.368 1.00 82.19 118 MET A N 1
ATOM 912 C CA . MET A 1 118 ? -0.554 5.330 -50.440 1.00 82.19 118 MET A CA 1
ATOM 913 C C . MET A 1 118 ? -0.013 6.752 -50.611 1.00 82.19 118 MET A C 1
ATOM 915 O O . MET A 1 118 ? -0.782 7.669 -50.892 1.00 82.19 118 MET A O 1
ATOM 919 N N . ILE A 1 119 ? 1.317 6.915 -50.574 1.00 81.12 119 ILE A N 1
ATOM 920 C CA . ILE A 1 119 ? 1.963 8.223 -50.710 1.00 81.12 119 ILE A CA 1
ATOM 921 C C . ILE A 1 119 ? 1.632 8.852 -52.070 1.00 81.12 119 ILE A C 1
ATOM 923 O O . ILE A 1 119 ? 1.247 10.018 -52.136 1.00 81.12 119 ILE A O 1
ATOM 927 N N . GLY A 1 120 ? 1.703 8.071 -53.152 1.00 77.19 120 GLY A N 1
ATOM 928 C CA . GLY A 1 120 ? 1.397 8.561 -54.497 1.00 77.19 120 GLY A CA 1
ATOM 929 C C . GLY A 1 120 ? -0.059 9.000 -54.699 1.00 77.19 120 GLY A C 1
ATOM 930 O O . GLY A 1 120 ? -0.312 9.863 -55.535 1.00 77.19 120 GLY A O 1
ATOM 931 N N . ARG A 1 121 ? -1.019 8.445 -53.944 1.00 79.81 121 ARG A N 1
ATOM 932 C CA . ARG A 1 121 ? -2.445 8.809 -54.045 1.00 79.81 121 ARG A CA 1
ATOM 933 C C . ARG A 1 121 ? -2.827 9.986 -53.154 1.00 79.81 121 ARG A C 1
ATOM 935 O O . ARG A 1 121 ? -3.646 10.802 -53.558 1.00 79.81 121 ARG A O 1
ATOM 942 N N . GLU A 1 122 ? -2.261 10.064 -51.956 1.00 76.44 122 GLU A N 1
ATOM 943 C CA . GLU A 1 122 ? -2.694 11.023 -50.933 1.00 76.44 122 GLU A CA 1
ATOM 944 C C . GLU A 1 122 ? -1.946 12.362 -50.984 1.00 76.44 122 GLU A C 1
ATOM 946 O O . GLU A 1 122 ? -2.483 13.382 -50.541 1.00 76.44 122 GLU A O 1
ATOM 951 N N . TRP A 1 123 ? -0.724 12.374 -51.530 1.00 74.69 123 TRP A N 1
ATOM 952 C CA . TRP A 1 123 ? 0.203 13.501 -51.373 1.00 74.69 123 TRP A CA 1
ATOM 953 C C . TRP A 1 123 ? 0.583 14.216 -52.666 1.00 74.69 123 TRP A C 1
ATOM 955 O O . TRP A 1 123 ? 1.177 15.291 -52.593 1.00 74.69 123 TRP A O 1
ATOM 965 N N . ARG A 1 124 ? 0.183 13.687 -53.830 1.00 78.38 124 ARG A N 1
ATOM 966 C CA . ARG A 1 124 ? 0.381 14.368 -55.116 1.00 78.38 124 ARG A CA 1
ATOM 967 C C . ARG A 1 124 ? -0.450 15.654 -55.205 1.00 78.38 124 ARG A C 1
ATOM 969 O O . ARG A 1 124 ? -1.650 15.636 -54.937 1.00 78.38 124 ARG A O 1
ATOM 976 N N . GLY A 1 125 ? 0.183 16.757 -55.601 1.00 72.69 125 GLY A N 1
ATOM 977 C CA . GLY A 1 125 ? -0.425 18.080 -55.770 1.00 72.69 125 GLY A CA 1
ATOM 978 C C . GLY A 1 125 ? -0.432 18.953 -54.510 1.00 72.69 125 GLY A C 1
ATOM 979 O O . GLY A 1 125 ? -1.149 19.951 -54.474 1.00 72.69 125 GLY A O 1
ATOM 980 N N . ARG A 1 126 ? 0.335 18.595 -53.466 1.00 76.38 126 ARG A N 1
ATOM 981 C CA . ARG A 1 126 ? 0.396 19.333 -52.183 1.00 76.38 126 ARG A CA 1
ATOM 982 C C . ARG A 1 126 ? 1.674 20.164 -51.978 1.00 76.38 126 ARG A C 1
ATOM 984 O O . ARG A 1 126 ? 1.883 20.691 -50.888 1.00 76.38 126 ARG A O 1
ATOM 991 N N . GLY A 1 127 ? 2.501 20.325 -53.018 1.00 75.62 127 GLY A N 1
ATOM 992 C CA . GLY A 1 127 ? 3.644 21.256 -53.026 1.00 75.62 127 GLY A CA 1
ATOM 993 C C . GLY A 1 127 ? 5.002 20.671 -52.609 1.00 75.62 127 GLY A C 1
ATOM 994 O O . GLY A 1 127 ? 5.929 21.431 -52.348 1.00 75.62 127 GLY A O 1
ATOM 995 N N . PHE A 1 128 ? 5.126 19.343 -52.539 1.00 78.88 128 PHE A N 1
ATOM 996 C CA . PHE A 1 128 ? 6.379 18.603 -52.288 1.00 78.88 128 PHE A CA 1
ATOM 997 C C . PHE A 1 128 ? 6.423 17.305 -53.118 1.00 78.88 128 PHE A C 1
ATOM 999 O O . PHE A 1 128 ? 6.818 16.227 -52.666 1.00 78.88 128 PHE A O 1
ATOM 1006 N N . ASP A 1 129 ? 5.932 17.413 -54.354 1.00 81.94 129 ASP A N 1
ATOM 1007 C CA . ASP A 1 129 ? 5.780 16.292 -55.282 1.00 81.94 129 ASP A CA 1
ATOM 1008 C C . ASP A 1 129 ? 7.137 15.698 -55.690 1.00 81.94 129 ASP A C 1
ATOM 1010 O O . ASP A 1 129 ? 7.248 14.493 -55.907 1.00 81.94 129 ASP A O 1
ATOM 1014 N N . GLU A 1 130 ? 8.194 16.515 -55.702 1.00 83.94 130 GLU A N 1
ATOM 1015 C CA . GLU A 1 130 ? 9.559 16.063 -55.970 1.00 83.94 130 GLU A CA 1
ATOM 1016 C C . GLU A 1 130 ? 10.075 15.124 -54.876 1.00 83.94 130 GLU A C 1
ATOM 1018 O O . GLU A 1 130 ? 10.665 14.085 -55.177 1.00 83.94 130 GLU A O 1
ATOM 1023 N N . GLU A 1 131 ? 9.846 15.449 -53.602 1.00 85.31 131 GLU A N 1
ATOM 1024 C CA . GLU A 1 131 ? 10.242 14.605 -52.474 1.00 85.31 131 GLU A CA 1
ATOM 1025 C C . GLU A 1 131 ? 9.421 13.313 -52.421 1.00 85.31 131 GLU A C 1
ATOM 1027 O O . GLU A 1 131 ? 9.965 12.251 -52.104 1.00 85.31 131 GLU A O 1
ATOM 1032 N N . VAL A 1 132 ? 8.138 13.386 -52.791 1.00 84.44 132 VAL A N 1
ATOM 1033 C CA . VAL A 1 132 ? 7.260 12.219 -52.954 1.00 84.44 132 VAL A CA 1
ATOM 1034 C C . VAL A 1 132 ? 7.778 11.305 -54.060 1.00 84.44 132 VAL A C 1
ATOM 1036 O O . VAL A 1 132 ? 7.982 10.118 -53.816 1.00 84.44 132 VAL A O 1
ATOM 1039 N N . ASP A 1 133 ? 8.061 11.833 -55.249 1.00 85.25 133 ASP A N 1
ATOM 1040 C CA . ASP A 1 133 ? 8.558 11.031 -56.367 1.00 85.25 133 ASP A CA 1
ATOM 1041 C C . ASP A 1 133 ? 9.961 10.465 -56.085 1.00 85.25 133 ASP A C 1
ATOM 1043 O O . ASP A 1 133 ? 10.269 9.340 -56.482 1.00 85.25 133 ASP A O 1
ATOM 1047 N N . GLN A 1 134 ? 10.818 11.195 -55.364 1.00 86.69 134 GLN A N 1
ATOM 1048 C CA . GLN A 1 134 ? 12.127 10.700 -54.920 1.00 86.69 134 GLN A CA 1
ATOM 1049 C C . GLN A 1 134 ? 11.999 9.560 -53.904 1.00 86.69 134 GLN A C 1
ATOM 1051 O O . GLN A 1 134 ? 12.727 8.571 -54.008 1.00 86.69 134 GLN A O 1
ATOM 1056 N N . LEU A 1 135 ? 11.075 9.669 -52.946 1.00 85.69 135 LEU A N 1
ATOM 1057 C CA . LEU A 1 135 ? 10.814 8.610 -51.975 1.00 85.69 135 LEU A CA 1
ATOM 1058 C C . LEU A 1 135 ? 10.211 7.382 -52.663 1.00 85.69 135 LEU A C 1
ATOM 1060 O O . LEU A 1 135 ? 10.680 6.272 -52.439 1.00 85.69 135 LEU A O 1
ATOM 1064 N N . ILE A 1 136 ? 9.251 7.579 -53.569 1.00 84.50 136 ILE A N 1
ATOM 1065 C CA . ILE A 1 136 ? 8.660 6.514 -54.385 1.00 84.50 136 ILE A CA 1
ATOM 1066 C C . ILE A 1 136 ? 9.743 5.806 -55.210 1.00 84.50 136 ILE A C 1
ATOM 1068 O O . ILE A 1 136 ? 9.777 4.580 -55.224 1.00 84.50 136 ILE A O 1
ATOM 1072 N N . LYS A 1 137 ? 10.675 6.532 -55.840 1.00 86.25 137 LYS A N 1
ATOM 1073 C CA . LYS A 1 137 ? 11.807 5.930 -56.573 1.00 86.25 137 LYS A CA 1
ATOM 1074 C C . LYS A 1 137 ? 12.734 5.107 -55.674 1.00 86.25 137 LYS A C 1
ATOM 1076 O O . LYS A 1 137 ? 13.245 4.086 -56.119 1.00 86.25 137 LYS A O 1
ATOM 1081 N N . LEU A 1 138 ? 12.960 5.530 -54.427 1.00 83.75 138 LEU A N 1
ATOM 1082 C CA . LEU A 1 138 ? 13.767 4.772 -53.462 1.00 83.75 138 LEU A CA 1
ATOM 1083 C C . LEU A 1 138 ? 13.036 3.541 -52.919 1.00 83.75 138 LEU A C 1
ATOM 1085 O O . LEU A 1 138 ? 13.681 2.528 -52.679 1.00 83.75 138 LEU A O 1
ATOM 1089 N N . LEU A 1 139 ? 11.713 3.610 -52.757 1.00 80.44 139 LEU A N 1
ATOM 1090 C CA . LEU A 1 139 ? 10.881 2.474 -52.349 1.00 80.44 139 LEU A CA 1
ATOM 1091 C C . LEU A 1 139 ? 10.751 1.424 -53.467 1.00 80.44 139 LEU A C 1
ATOM 1093 O O . LEU A 1 139 ? 10.768 0.234 -53.170 1.00 80.44 139 LEU A O 1
ATOM 1097 N N . HIS A 1 140 ? 10.712 1.861 -54.733 1.00 73.81 140 HIS A N 1
ATOM 1098 C CA . HIS A 1 140 ? 10.737 0.992 -55.919 1.00 73.81 140 HIS A CA 1
ATOM 1099 C C . HIS A 1 140 ? 12.134 0.478 -56.284 1.00 73.81 140 HIS A C 1
ATOM 1101 O O . HIS A 1 140 ? 12.251 -0.399 -57.140 1.00 73.81 140 HIS A O 1
ATOM 1107 N N . ARG A 1 141 ? 13.206 1.029 -55.694 1.00 70.75 141 ARG A N 1
ATOM 1108 C CA . ARG A 1 141 ? 14.560 0.518 -55.913 1.00 70.75 141 ARG A CA 1
ATOM 1109 C C . ARG A 1 141 ? 14.578 -0.907 -55.386 1.00 70.75 141 ARG A C 1
ATOM 1111 O O . ARG A 1 141 ? 14.506 -1.116 -54.177 1.00 70.75 141 ARG A O 1
ATOM 1118 N N . GLU A 1 142 ? 14.645 -1.866 -56.308 1.00 49.91 142 GLU A N 1
ATOM 1119 C CA . GLU A 1 142 ? 14.769 -3.278 -55.980 1.00 49.91 142 GLU A CA 1
ATOM 1120 C C . GLU A 1 142 ? 15.908 -3.427 -54.977 1.00 49.91 142 GLU A C 1
ATOM 1122 O O . GLU A 1 142 ? 17.077 -3.171 -55.275 1.00 49.91 142 GLU A O 1
ATOM 1127 N N . VAL A 1 143 ? 15.540 -3.787 -53.749 1.00 48.09 143 VAL A N 1
ATOM 1128 C CA . VAL A 1 143 ? 16.482 -4.289 -52.764 1.00 48.09 143 VAL A CA 1
ATOM 1129 C C . VAL A 1 143 ? 17.212 -5.430 -53.470 1.00 48.09 143 VAL A C 1
ATOM 1131 O O . VAL A 1 143 ? 16.533 -6.373 -53.893 1.00 48.09 143 VAL A O 1
ATOM 1134 N N . PRO A 1 144 ? 18.553 -5.385 -53.625 1.00 43.31 144 PRO A N 1
ATOM 1135 C CA . PRO A 1 144 ? 19.299 -6.586 -53.942 1.00 43.31 144 PRO A CA 1
ATOM 1136 C C . PRO A 1 144 ? 18.910 -7.550 -52.841 1.00 43.31 144 PRO A C 1
ATOM 1138 O O . PRO A 1 144 ? 19.207 -7.301 -51.667 1.00 43.31 144 PRO A O 1
ATOM 1141 N N . LYS A 1 145 ? 18.121 -8.566 -53.198 1.00 38.66 145 LYS A N 1
ATOM 1142 C CA . LYS A 1 145 ? 17.684 -9.567 -52.240 1.00 38.66 145 LYS A CA 1
ATOM 1143 C C . LYS A 1 145 ? 18.954 -10.001 -51.508 1.00 38.66 145 LYS A C 1
ATOM 1145 O O . LYS A 1 145 ? 19.920 -10.352 -52.195 1.00 38.66 145 LYS A O 1
ATOM 1150 N N . PRO A 1 146 ? 19.030 -9.908 -50.165 1.00 35.66 146 PRO A N 1
ATOM 1151 C CA . PRO A 1 146 ? 20.114 -10.578 -49.462 1.00 35.66 146 PRO A CA 1
ATOM 1152 C C . PRO A 1 146 ? 20.101 -11.999 -50.004 1.00 35.66 146 PRO A C 1
ATOM 1154 O O . PRO A 1 146 ? 19.019 -12.582 -50.022 1.00 35.66 146 PRO A O 1
ATOM 1157 N N . ALA A 1 147 ? 21.240 -12.420 -50.574 1.00 39.16 147 ALA A N 1
ATOM 1158 C CA . ALA A 1 147 ? 21.424 -13.628 -51.372 1.00 39.16 147 ALA A CA 1
ATOM 1159 C C . ALA A 1 147 ? 20.269 -14.609 -51.196 1.00 39.16 147 ALA A C 1
ATOM 1161 O O . ALA A 1 147 ? 20.044 -15.050 -50.069 1.00 39.16 147 ALA A O 1
ATOM 1162 N N . ASP A 1 148 ? 19.545 -14.896 -52.283 1.00 39.59 148 ASP A N 1
ATOM 1163 C CA . ASP A 1 148 ? 18.474 -15.885 -52.329 1.00 39.59 148 ASP A CA 1
ATOM 1164 C C . ASP A 1 148 ? 18.973 -17.231 -51.744 1.00 39.59 148 ASP A C 1
ATOM 1166 O O . ASP A 1 148 ? 19.362 -18.152 -52.447 1.00 39.59 148 ASP A O 1
ATOM 1170 N N . HIS A 1 149 ? 18.905 -17.358 -50.422 1.00 39.88 149 HIS A N 1
ATOM 1171 C CA . HIS A 1 149 ? 18.331 -18.504 -49.742 1.00 39.88 149 HIS A CA 1
ATOM 1172 C C . HIS A 1 149 ? 16.816 -18.291 -49.637 1.00 39.88 149 HIS A C 1
ATOM 1174 O O . HIS A 1 149 ? 16.165 -18.765 -48.714 1.00 39.88 149 HIS A O 1
ATOM 1180 N N . THR A 1 150 ? 16.223 -17.567 -50.584 1.00 42.53 150 THR A N 1
ATOM 1181 C CA . THR A 1 150 ? 14.838 -17.782 -50.970 1.00 42.53 150 THR A CA 1
ATOM 1182 C C . THR A 1 150 ? 14.837 -18.970 -51.924 1.00 42.53 150 THR A C 1
ATOM 1184 O O . THR A 1 150 ? 14.462 -18.877 -53.090 1.00 42.53 150 THR A O 1
ATOM 1187 N N . GLU A 1 151 ? 15.221 -20.133 -51.385 1.00 45.16 151 GLU A N 1
ATOM 1188 C CA . GLU A 1 151 ? 14.462 -21.327 -51.711 1.00 45.16 151 GLU A CA 1
ATOM 1189 C C . GLU A 1 151 ? 13.016 -20.904 -51.480 1.00 45.16 151 GLU A C 1
ATOM 1191 O O . GLU A 1 151 ? 12.609 -20.575 -50.361 1.00 45.16 151 GLU A O 1
ATOM 1196 N N . THR A 1 152 ? 12.260 -20.759 -52.563 1.00 45.75 152 THR A N 1
ATOM 1197 C CA . THR A 1 152 ? 10.811 -20.766 -52.467 1.00 45.75 152 THR A CA 1
ATOM 1198 C C . THR A 1 152 ? 10.539 -22.109 -51.822 1.00 45.75 152 THR A C 1
ATOM 1200 O O . THR A 1 152 ? 10.631 -23.133 -52.495 1.00 45.75 152 THR A O 1
ATOM 1203 N N . TRP A 1 153 ? 10.396 -22.114 -50.490 1.00 49.50 153 TRP A N 1
ATOM 1204 C CA . TRP A 1 153 ? 10.183 -23.331 -49.729 1.00 49.50 153 TRP A CA 1
ATOM 1205 C C . TRP A 1 153 ? 9.062 -24.044 -50.467 1.00 49.50 153 TRP A C 1
ATOM 1207 O O . TRP A 1 153 ? 8.008 -23.415 -50.640 1.00 49.50 153 TRP A O 1
ATOM 1217 N N . PRO A 1 154 ? 9.294 -25.271 -50.972 1.00 69.12 154 PRO A N 1
ATOM 1218 C CA . PRO A 1 154 ? 8.283 -26.007 -51.708 1.00 69.12 154 PRO A CA 1
ATOM 1219 C C . PRO A 1 154 ? 6.961 -25.874 -50.962 1.00 69.12 154 PRO A C 1
ATOM 1221 O O . PRO A 1 154 ? 6.963 -25.825 -49.729 1.00 69.12 154 PRO A O 1
ATOM 1224 N N . GLU A 1 155 ? 5.825 -25.780 -51.648 1.00 72.12 155 GLU A N 1
ATOM 1225 C CA . GLU A 1 155 ? 4.534 -25.612 -50.962 1.00 72.12 155 GLU A CA 1
ATOM 1226 C C . GLU A 1 155 ? 4.333 -26.644 -49.835 1.00 72.12 155 GLU A C 1
ATOM 1228 O O . GLU A 1 155 ? 3.647 -26.387 -48.848 1.00 72.12 155 GLU A O 1
ATOM 1233 N N . GLU A 1 156 ? 4.983 -27.799 -49.963 1.00 74.12 156 GLU A N 1
ATOM 1234 C CA . GLU A 1 156 ? 5.132 -28.853 -48.964 1.00 74.12 156 GLU A CA 1
ATOM 1235 C C . GLU A 1 156 ? 5.800 -28.391 -47.657 1.00 74.12 156 GLU A C 1
ATOM 1237 O O . GLU A 1 156 ? 5.303 -28.699 -46.576 1.00 74.12 156 GLU A O 1
ATOM 1242 N N . CYS A 1 157 ? 6.873 -27.605 -47.719 1.00 76.62 157 CYS A N 1
ATOM 1243 C CA . CYS A 1 157 ? 7.552 -27.019 -46.566 1.00 76.62 157 CYS A CA 1
ATOM 1244 C C . CYS A 1 157 ? 6.686 -25.962 -45.869 1.00 76.62 157 CYS A C 1
ATOM 1246 O O . CYS A 1 157 ? 6.596 -25.962 -44.641 1.00 76.62 157 CYS A O 1
ATOM 1248 N N . VAL A 1 158 ? 5.981 -25.107 -46.621 1.00 83.88 158 VAL A N 1
ATOM 1249 C CA . VAL A 1 158 ? 5.020 -24.151 -46.034 1.00 83.88 158 VAL A CA 1
ATOM 1250 C C . VAL A 1 158 ? 3.871 -24.903 -45.357 1.00 83.88 158 VAL A C 1
ATOM 1252 O O . VAL A 1 158 ? 3.534 -24.612 -44.207 1.00 83.88 158 VAL A O 1
ATOM 1255 N N . ARG A 1 159 ? 3.324 -25.936 -46.013 1.00 86.12 159 ARG A N 1
ATOM 1256 C CA . ARG A 1 159 ? 2.311 -26.831 -45.431 1.00 86.12 159 ARG A CA 1
ATOM 1257 C C . ARG A 1 159 ? 2.828 -27.514 -44.162 1.00 86.12 159 ARG A C 1
ATOM 1259 O O . ARG A 1 159 ? 2.124 -27.512 -43.152 1.00 86.12 159 ARG A O 1
ATOM 1266 N N . ALA A 1 160 ? 4.057 -28.024 -44.163 1.00 89.62 160 ALA A N 1
ATOM 1267 C CA . ALA A 1 160 ? 4.676 -28.654 -42.999 1.00 89.62 160 ALA A CA 1
ATOM 1268 C C . ALA A 1 160 ? 4.839 -27.667 -41.833 1.00 89.62 160 ALA A C 1
ATOM 1270 O O . ALA A 1 160 ? 4.469 -27.984 -40.701 1.00 89.62 160 ALA A O 1
ATOM 1271 N N . VAL A 1 161 ? 5.302 -26.442 -42.097 1.00 89.62 161 VAL A N 1
ATOM 1272 C CA . VAL A 1 161 ? 5.399 -25.382 -41.082 1.00 89.62 161 VAL A CA 1
ATOM 1273 C C . VAL A 1 161 ? 4.018 -25.033 -40.528 1.00 89.62 161 VAL A C 1
ATOM 1275 O O . VAL A 1 161 ? 3.861 -24.944 -39.309 1.00 89.62 161 VAL A O 1
ATOM 1278 N N . CYS A 1 162 ? 2.993 -24.896 -41.371 1.00 92.12 162 CYS A N 1
ATOM 1279 C CA . CYS A 1 162 ? 1.621 -24.654 -40.920 1.00 92.12 162 CYS A CA 1
ATOM 1280 C C . CYS A 1 162 ? 1.100 -25.787 -40.023 1.00 92.12 162 CYS A C 1
ATOM 1282 O O . CYS A 1 162 ? 0.497 -25.506 -38.985 1.00 92.12 162 CYS A O 1
ATOM 1284 N N . VAL A 1 163 ? 1.379 -27.049 -40.362 1.00 95.00 163 VAL A N 1
ATOM 1285 C CA . VAL A 1 163 ? 1.010 -28.219 -39.547 1.00 95.00 163 VAL A CA 1
ATOM 1286 C C . VAL A 1 163 ? 1.739 -28.206 -38.203 1.00 95.00 163 VAL A C 1
ATOM 1288 O O . VAL A 1 163 ? 1.098 -28.360 -37.162 1.00 95.00 163 VAL A O 1
ATOM 1291 N N . ILE A 1 164 ? 3.049 -27.947 -38.192 1.00 93.88 164 ILE A N 1
ATOM 1292 C CA . ILE A 1 164 ? 3.849 -27.852 -36.961 1.00 93.88 164 ILE A CA 1
ATOM 1293 C C . ILE A 1 164 ? 3.335 -26.712 -36.078 1.00 93.88 164 ILE A C 1
ATOM 1295 O O . ILE A 1 164 ? 3.124 -26.888 -34.876 1.00 93.88 164 ILE A O 1
ATOM 1299 N N . GLN A 1 165 ? 3.071 -25.545 -36.661 1.00 94.44 165 GLN A N 1
ATOM 1300 C CA . GLN A 1 165 ? 2.551 -24.401 -35.924 1.00 94.44 165 GLN A CA 1
ATOM 1301 C C . GLN A 1 165 ? 1.131 -24.646 -35.399 1.00 94.44 165 GLN A C 1
ATOM 1303 O O . GLN A 1 165 ? 0.826 -24.261 -34.269 1.00 94.44 165 GLN A O 1
ATOM 1308 N N . ALA A 1 166 ? 0.256 -25.294 -36.171 1.00 94.88 166 ALA A N 1
ATOM 1309 C CA . ALA A 1 166 ? -1.081 -25.677 -35.722 1.00 94.88 166 ALA A CA 1
ATOM 1310 C C . ALA A 1 166 ? -1.014 -26.714 -34.586 1.00 94.88 166 ALA A C 1
ATOM 1312 O O . ALA A 1 166 ? -1.724 -26.596 -33.579 1.00 94.88 166 ALA A O 1
ATOM 1313 N N . ALA A 1 167 ? -0.108 -27.690 -34.685 1.00 95.12 167 ALA A N 1
ATOM 1314 C CA . ALA A 1 167 ? 0.158 -28.663 -33.631 1.00 95.12 167 ALA A CA 1
ATOM 1315 C C . ALA A 1 167 ? 0.671 -27.981 -32.351 1.00 95.12 167 ALA A C 1
ATOM 1317 O O . ALA A 1 167 ? 0.168 -28.257 -31.259 1.00 95.12 167 ALA A O 1
ATOM 1318 N N . TRP A 1 168 ? 1.592 -27.022 -32.476 1.00 94.62 168 TRP A N 1
ATOM 1319 C CA . TRP A 1 168 ? 2.110 -26.250 -31.348 1.00 94.62 168 TRP A CA 1
ATOM 1320 C C . TRP A 1 168 ? 1.044 -25.362 -30.697 1.00 94.62 168 TRP A C 1
ATOM 1322 O O . TRP A 1 168 ? 0.842 -25.433 -29.482 1.00 94.62 168 TRP A O 1
ATOM 1332 N N . ARG A 1 169 ? 0.305 -24.571 -31.487 1.00 96.81 169 ARG A N 1
ATOM 1333 C CA . ARG A 1 169 ? -0.787 -23.713 -30.989 1.00 96.81 169 ARG A CA 1
ATOM 1334 C C . ARG A 1 169 ? -1.850 -24.546 -30.278 1.00 96.81 169 ARG A C 1
ATOM 1336 O O . ARG A 1 169 ? -2.274 -24.208 -29.174 1.00 96.81 169 ARG A O 1
ATOM 1343 N N . SER A 1 170 ? -2.233 -25.684 -30.855 1.00 95.88 170 SER A N 1
ATOM 1344 C CA . SER A 1 170 ? -3.207 -26.584 -30.237 1.00 95.88 170 SER A CA 1
ATOM 1345 C C . SER A 1 170 ? -2.667 -27.263 -28.970 1.00 95.88 170 SER A C 1
ATOM 1347 O O . SER A 1 170 ? -3.399 -27.382 -27.987 1.00 95.88 170 SER A O 1
ATOM 1349 N N . TYR A 1 171 ? -1.385 -27.646 -28.925 1.00 96.12 171 TYR A N 1
ATOM 1350 C CA . TYR A 1 171 ? -0.728 -28.124 -27.704 1.00 96.12 171 TYR A CA 1
ATOM 1351 C C . TYR A 1 171 ? -0.731 -27.057 -26.602 1.00 96.12 171 TYR A C 1
ATOM 1353 O O . TYR A 1 171 ? -1.115 -27.348 -25.466 1.00 96.12 171 TYR A O 1
ATOM 1361 N N . GLN A 1 172 ? -0.379 -25.815 -26.936 1.00 96.06 172 GLN A N 1
ATOM 1362 C CA . GLN A 1 172 ? -0.371 -24.692 -26.003 1.00 96.06 172 GLN A CA 1
ATOM 1363 C C . GLN A 1 172 ? -1.770 -24.432 -25.426 1.00 96.06 172 GLN A C 1
ATOM 1365 O O . GLN A 1 172 ? -1.920 -24.327 -24.205 1.00 96.06 172 GLN A O 1
ATOM 1370 N N . THR A 1 173 ? -2.806 -24.408 -26.271 1.00 95.19 173 THR A N 1
ATOM 1371 C CA . THR A 1 173 ? -4.202 -24.255 -25.835 1.00 95.19 173 THR A CA 1
ATOM 1372 C C . THR A 1 173 ? -4.646 -25.423 -24.961 1.00 95.19 173 THR A C 1
ATOM 1374 O O . THR A 1 173 ? -5.165 -25.202 -23.869 1.00 95.19 173 THR A O 1
ATOM 1377 N N . ARG A 1 174 ? -4.368 -26.673 -25.354 1.00 95.12 174 ARG A N 1
ATOM 1378 C CA . ARG A 1 174 ? -4.688 -27.856 -24.535 1.00 95.12 174 ARG A CA 1
ATOM 1379 C C . ARG A 1 174 ? -3.979 -27.830 -23.186 1.00 95.12 174 ARG A C 1
ATOM 1381 O O . ARG A 1 174 ? -4.584 -28.194 -22.182 1.00 95.12 174 ARG A O 1
ATOM 1388 N N . ARG A 1 175 ? -2.725 -27.377 -23.121 1.00 94.94 175 ARG A N 1
ATOM 1389 C CA . ARG A 1 175 ? -1.983 -27.234 -21.860 1.00 94.94 175 ARG A CA 1
ATOM 1390 C C . ARG A 1 175 ? -2.619 -26.177 -20.954 1.00 94.94 175 ARG A C 1
ATOM 1392 O O . ARG A 1 175 ? -2.783 -26.435 -19.762 1.00 94.94 175 ARG A O 1
ATOM 1399 N N . ARG A 1 176 ? -3.039 -25.035 -21.514 1.00 92.19 176 ARG A N 1
ATOM 1400 C CA . ARG A 1 176 ? -3.801 -24.007 -20.781 1.00 92.19 176 ARG A CA 1
ATOM 1401 C C . ARG A 1 176 ? -5.120 -24.574 -20.258 1.00 92.19 176 ARG A C 1
ATOM 1403 O O . ARG A 1 176 ? -5.348 -24.528 -19.052 1.00 92.19 176 ARG A O 1
ATOM 1410 N N . VAL A 1 177 ? -5.919 -25.207 -21.116 1.00 95.31 177 VAL A N 1
ATOM 1411 C CA . VAL A 1 177 ? -7.205 -25.817 -20.736 1.00 95.31 177 VAL A CA 1
ATOM 1412 C C . VAL A 1 177 ? -7.030 -26.905 -19.673 1.00 95.31 177 VAL A C 1
ATOM 1414 O O . VAL A 1 177 ? -7.752 -26.905 -18.682 1.00 95.31 177 VAL A O 1
ATOM 1417 N N . LYS A 1 178 ? -6.011 -27.768 -19.782 1.00 94.69 178 LYS A N 1
ATOM 1418 C CA . LYS A 1 178 ? -5.684 -28.772 -18.752 1.00 94.69 178 LYS A CA 1
ATOM 1419 C C . LYS A 1 178 ? -5.320 -28.145 -17.400 1.00 94.69 178 LYS A C 1
ATOM 1421 O O . LYS A 1 178 ? -5.574 -28.750 -16.361 1.00 94.69 178 LYS A O 1
ATOM 1426 N N . SER A 1 179 ? -4.737 -26.943 -17.390 1.00 91.38 179 SER A N 1
ATOM 1427 C CA . SER A 1 179 ? -4.397 -26.225 -16.153 1.00 91.38 179 SER A CA 1
ATOM 1428 C C . SER A 1 179 ? -5.582 -25.490 -15.506 1.00 91.38 179 SER A C 1
ATOM 1430 O O . SER A 1 179 ? -5.579 -25.307 -14.286 1.00 91.38 179 SER A O 1
ATOM 1432 N N . LEU A 1 180 ? -6.629 -25.143 -16.268 1.00 95.38 180 LEU A N 1
ATOM 1433 C CA . LEU A 1 180 ? -7.796 -24.398 -15.768 1.00 95.38 180 LEU A CA 1
ATOM 1434 C C . LEU A 1 180 ? -8.508 -25.074 -14.579 1.00 95.38 180 LEU A C 1
ATOM 1436 O O . LEU A 1 180 ? -8.717 -24.395 -13.572 1.00 95.38 180 LEU A O 1
ATOM 1440 N N . PRO A 1 181 ? -8.804 -26.392 -14.582 1.00 95.75 181 PRO A N 1
ATOM 1441 C CA . PRO A 1 181 ? -9.422 -27.052 -13.431 1.00 95.75 181 PRO A CA 1
ATOM 1442 C C . PRO A 1 181 ? -8.613 -26.927 -12.136 1.00 95.75 181 PRO A C 1
ATOM 1444 O O . PRO A 1 181 ? -9.172 -26.972 -11.041 1.00 95.75 181 PRO A O 1
ATOM 1447 N N . ARG A 1 182 ? -7.281 -26.791 -12.212 1.00 94.25 182 ARG A N 1
ATOM 1448 C CA . ARG A 1 182 ? -6.444 -26.557 -11.024 1.00 94.25 182 ARG A CA 1
ATOM 1449 C C . ARG A 1 182 ? -6.639 -25.139 -10.488 1.00 94.25 182 ARG A C 1
ATOM 1451 O O . ARG A 1 182 ? -6.809 -24.987 -9.281 1.00 94.25 182 ARG A O 1
ATOM 1458 N N . ALA A 1 183 ? -6.662 -24.138 -11.366 1.00 94.19 183 ALA A N 1
ATOM 1459 C CA . ALA A 1 183 ? -6.924 -22.750 -10.988 1.00 94.19 183 ALA A CA 1
ATOM 1460 C C . ALA A 1 183 ? -8.333 -22.587 -10.390 1.00 94.19 183 ALA A C 1
ATOM 1462 O O . ALA A 1 183 ? -8.475 -22.038 -9.299 1.00 94.19 183 ALA A O 1
ATOM 1463 N N . VAL A 1 184 ? -9.353 -23.168 -11.032 1.00 97.06 184 VAL A N 1
ATOM 1464 C CA . VAL A 1 184 ? -10.742 -23.154 -10.542 1.00 97.06 184 VAL A CA 1
ATOM 1465 C C . VAL A 1 184 ? -10.853 -23.834 -9.176 1.00 97.06 184 VAL A C 1
ATOM 1467 O O . VAL A 1 184 ? -11.427 -23.256 -8.257 1.00 97.06 184 VAL A O 1
ATOM 1470 N N . ARG A 1 185 ? -10.243 -25.014 -8.985 1.00 96.06 185 ARG A N 1
ATOM 1471 C CA . ARG A 1 185 ? -10.223 -25.686 -7.671 1.00 96.06 185 ARG A CA 1
ATOM 1472 C C . ARG A 1 185 ? -9.532 -24.846 -6.599 1.00 96.06 185 ARG A C 1
ATOM 1474 O O . ARG A 1 185 ? -10.004 -24.816 -5.466 1.00 96.06 185 ARG A O 1
ATOM 1481 N N . SER A 1 186 ? -8.437 -24.164 -6.935 1.00 96.00 186 SER A N 1
ATOM 1482 C CA . SER A 1 186 ? -7.741 -23.266 -6.005 1.00 96.00 186 SER A CA 1
ATOM 1483 C C . SER A 1 186 ? -8.628 -22.094 -5.584 1.00 96.00 186 SER A C 1
ATOM 1485 O O . SER A 1 186 ? -8.733 -21.795 -4.396 1.00 96.00 186 SER A O 1
ATOM 1487 N N . LEU A 1 187 ? -9.319 -21.472 -6.543 1.00 97.00 187 LEU A N 1
ATOM 1488 C CA . LEU A 1 187 ? -10.251 -20.376 -6.285 1.00 97.00 187 LEU A CA 1
ATOM 1489 C C . LEU A 1 187 ? -11.436 -20.841 -5.432 1.00 97.00 187 LEU A C 1
ATOM 1491 O O . LEU A 1 187 ? -11.758 -20.211 -4.429 1.00 97.00 187 LEU A O 1
ATOM 1495 N N . GLN A 1 188 ? -12.040 -21.981 -5.773 1.00 97.38 188 GLN A N 1
ATOM 1496 C CA . GLN A 1 188 ? -13.142 -22.566 -5.006 1.00 97.38 188 GLN A CA 1
ATOM 1497 C C . GLN A 1 188 ? -12.726 -22.913 -3.572 1.00 97.38 188 GLN A C 1
ATOM 1499 O O . GLN A 1 188 ? -13.488 -22.650 -2.642 1.00 97.38 188 GLN A O 1
ATOM 1504 N N . ARG A 1 189 ? -11.523 -23.470 -3.367 1.00 97.44 189 ARG A N 1
ATOM 1505 C CA . ARG A 1 189 ? -10.977 -23.735 -2.024 1.00 97.44 189 ARG A CA 1
ATOM 1506 C C . ARG A 1 189 ? -10.801 -22.445 -1.233 1.00 97.44 189 ARG A C 1
ATOM 1508 O O . ARG A 1 189 ? -11.338 -22.348 -0.136 1.00 97.44 189 ARG A O 1
ATOM 1515 N N . SER A 1 190 ? -10.156 -21.438 -1.820 1.00 97.44 190 SER A N 1
ATOM 1516 C CA . SER A 1 190 ? -9.963 -20.136 -1.173 1.00 97.44 190 SER A CA 1
ATOM 1517 C C . SER A 1 190 ? -11.294 -19.473 -0.803 1.00 97.44 190 SER A C 1
ATOM 1519 O O . SER A 1 190 ? -11.454 -18.976 0.310 1.00 97.44 190 SER A O 1
ATOM 1521 N N . PHE A 1 191 ? -12.289 -19.526 -1.693 1.00 97.88 191 PHE A N 1
ATOM 1522 C CA . PHE A 1 191 ? -13.624 -19.002 -1.419 1.00 97.88 191 PHE A CA 1
ATOM 1523 C C . PHE A 1 191 ? -14.311 -19.744 -0.264 1.00 97.88 191 PHE A C 1
ATOM 1525 O O . PHE A 1 191 ? -14.852 -19.105 0.640 1.00 97.88 191 PHE A O 1
ATOM 1532 N N . ARG A 1 192 ? -14.264 -21.084 -0.258 1.00 98.00 192 ARG A N 1
ATOM 1533 C CA . ARG A 1 192 ? -14.842 -21.912 0.814 1.00 98.00 192 ARG A CA 1
ATOM 1534 C C . ARG A 1 192 ? -14.167 -21.650 2.157 1.00 98.00 192 ARG A C 1
ATOM 1536 O O . ARG A 1 192 ? -14.870 -21.430 3.137 1.00 98.00 192 ARG A O 1
ATOM 1543 N N . GLU A 1 193 ? -12.839 -21.593 2.194 1.00 97.19 193 GLU A N 1
ATOM 1544 C CA . GLU A 1 193 ? -12.079 -21.249 3.402 1.00 97.19 193 GLU A CA 1
ATOM 1545 C C . GLU A 1 193 ? -12.425 -19.844 3.900 1.00 97.19 193 GLU A C 1
ATOM 1547 O O . GLU A 1 193 ? -12.666 -19.643 5.088 1.00 97.19 193 GLU A O 1
ATOM 1552 N N . ARG A 1 194 ? -12.509 -18.858 2.999 1.00 97.25 194 ARG A N 1
ATOM 1553 C CA . ARG A 1 194 ? -12.880 -17.485 3.360 1.00 97.25 194 ARG A CA 1
ATOM 1554 C C . ARG A 1 194 ? -14.295 -17.413 3.923 1.00 97.25 194 ARG A C 1
ATOM 1556 O O . ARG A 1 194 ? -14.521 -16.707 4.902 1.00 97.25 194 ARG A O 1
ATOM 1563 N N . ARG A 1 195 ? -15.235 -18.157 3.337 1.00 97.06 195 ARG A N 1
ATOM 1564 C CA . ARG A 1 195 ? -16.608 -18.265 3.840 1.00 97.06 195 ARG A CA 1
ATOM 1565 C C . ARG A 1 195 ? -16.643 -18.927 5.218 1.00 97.06 195 ARG A C 1
ATOM 1567 O O . ARG A 1 195 ? -17.289 -18.390 6.107 1.00 97.06 195 ARG A O 1
ATOM 1574 N N . GLN A 1 196 ? -15.919 -20.029 5.414 1.00 97.31 196 GLN A N 1
ATOM 1575 C CA . GLN A 1 196 ? -15.818 -20.702 6.714 1.00 97.31 196 GLN A CA 1
ATOM 1576 C C . GLN A 1 196 ? -15.229 -19.785 7.787 1.00 97.31 196 GLN A C 1
ATOM 1578 O O . GLN A 1 196 ? -15.795 -19.693 8.869 1.00 97.31 196 GLN A O 1
ATOM 1583 N N . ARG A 1 197 ? -14.158 -19.045 7.477 1.00 97.06 197 ARG A N 1
ATOM 1584 C CA . ARG A 1 197 ? -13.566 -18.071 8.408 1.00 97.06 197 ARG A CA 1
ATOM 1585 C C . ARG A 1 197 ? -14.554 -16.982 8.811 1.00 97.06 197 ARG A C 1
ATOM 1587 O O . ARG A 1 197 ? -14.652 -16.689 9.991 1.00 97.06 197 ARG A O 1
ATOM 1594 N N . ARG A 1 198 ? -15.313 -16.424 7.860 1.00 97.12 198 ARG A N 1
ATOM 1595 C CA . ARG A 1 198 ? -16.351 -15.422 8.161 1.00 97.12 198 ARG A CA 1
ATOM 1596 C C . ARG A 1 198 ? -17.429 -15.979 9.088 1.00 97.12 198 ARG A C 1
ATOM 1598 O O . ARG A 1 198 ? -17.809 -15.310 10.036 1.00 97.12 198 ARG A O 1
ATOM 1605 N N . VAL A 1 199 ? -17.886 -17.206 8.836 1.00 97.56 199 VAL A N 1
ATOM 1606 C CA . VAL A 1 199 ? -18.876 -17.872 9.698 1.00 97.56 199 VAL A CA 1
ATOM 1607 C C . VAL A 1 199 ? -18.306 -18.126 11.095 1.00 97.56 199 VAL A C 1
ATOM 1609 O O . VAL A 1 199 ? -18.977 -17.838 12.076 1.00 97.56 199 VAL A O 1
ATOM 1612 N N . GLN A 1 200 ? -17.066 -18.608 11.200 1.00 97.12 200 GLN A N 1
ATOM 1613 C CA . GLN A 1 200 ? -16.400 -18.831 12.488 1.00 97.12 200 GLN A CA 1
ATOM 1614 C C . GLN A 1 200 ? -16.186 -17.530 13.266 1.00 97.12 200 GLN A C 1
ATOM 1616 O O . GLN A 1 200 ? -16.361 -17.519 14.478 1.00 97.12 200 GLN A O 1
ATOM 1621 N N . GLN A 1 201 ? -15.829 -16.441 12.582 1.00 96.50 201 GLN A N 1
ATOM 1622 C CA . GLN A 1 201 ? -15.687 -15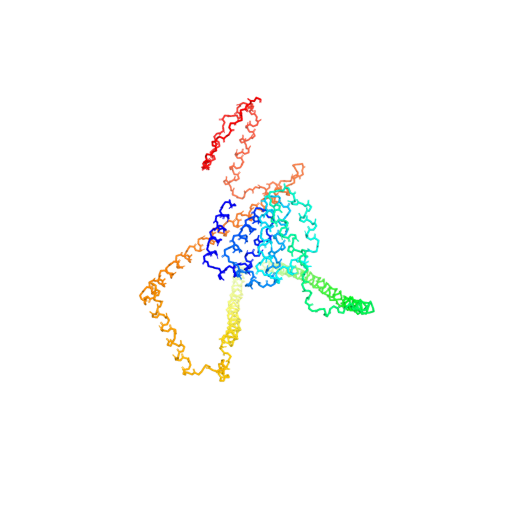.116 13.187 1.00 96.50 201 GLN A CA 1
ATOM 1623 C C . GLN A 1 201 ? -17.027 -14.605 13.714 1.00 96.50 201 GLN A C 1
ATOM 1625 O O . GLN A 1 201 ? -17.107 -14.270 14.887 1.00 96.50 201 GLN A O 1
ATOM 1630 N N . ALA A 1 202 ? -18.082 -14.655 12.897 1.00 97.06 202 ALA A N 1
ATOM 1631 C CA . ALA A 1 202 ? -19.421 -14.256 13.324 1.00 97.06 202 ALA A CA 1
ATOM 1632 C C . ALA A 1 202 ? -19.915 -15.095 14.515 1.00 97.06 202 ALA A C 1
ATOM 1634 O O . ALA A 1 202 ? -20.451 -14.558 15.475 1.00 97.06 202 ALA A O 1
ATOM 1635 N N . GLN A 1 203 ? -19.681 -16.412 14.501 1.00 97.25 203 GLN A N 1
ATOM 1636 C CA . GLN A 1 203 ? -20.003 -17.271 15.643 1.00 97.25 203 GLN A CA 1
ATOM 1637 C C . GLN A 1 203 ? -19.200 -16.888 16.887 1.00 97.25 203 GLN A C 1
ATOM 1639 O O . GLN A 1 203 ? -19.773 -16.808 17.966 1.00 97.25 203 GLN A O 1
ATOM 1644 N N . ALA A 1 204 ? -17.893 -16.651 16.758 1.00 97.25 204 ALA A N 1
ATOM 1645 C CA . ALA A 1 204 ? -17.055 -16.229 17.876 1.00 97.25 204 ALA A CA 1
ATOM 1646 C C . ALA A 1 204 ? -17.530 -14.895 18.471 1.00 97.25 204 ALA A C 1
ATOM 1648 O O . ALA A 1 204 ? -17.597 -14.773 19.690 1.00 97.25 204 ALA A O 1
ATOM 1649 N N . GLU A 1 205 ? -17.921 -13.939 17.628 1.00 96.69 205 GLU A N 1
ATOM 1650 C CA . GLU A 1 205 ? -18.515 -12.666 18.047 1.00 96.69 205 GLU A CA 1
ATOM 1651 C C . GLU A 1 205 ? -19.824 -12.890 18.816 1.00 96.69 205 GLU A C 1
ATOM 1653 O O . GLU A 1 205 ? -19.954 -12.401 19.938 1.00 96.69 205 GLU A O 1
ATOM 1658 N N . CYS A 1 206 ? -20.743 -13.712 18.294 1.00 97.69 206 CYS A N 1
ATOM 1659 C CA . CYS A 1 206 ? -21.974 -14.066 19.007 1.00 97.69 206 CYS A CA 1
ATOM 1660 C C . CYS A 1 206 ? -21.687 -14.729 20.365 1.00 97.69 206 CYS A C 1
ATOM 1662 O O . CYS A 1 206 ? -22.269 -14.340 21.377 1.00 97.69 206 CYS A O 1
ATOM 1664 N N . TRP A 1 207 ? -20.756 -15.688 20.426 1.00 96.69 207 TRP A N 1
ATOM 1665 C CA . TRP A 1 207 ? -20.372 -16.343 21.682 1.00 96.69 207 TRP A CA 1
ATOM 1666 C C . TRP A 1 207 ? -19.758 -15.362 22.687 1.00 96.69 207 TRP A C 1
ATOM 1668 O O . TRP A 1 207 ? -20.016 -15.456 23.890 1.00 96.69 207 TRP A O 1
ATOM 1678 N N . GLU A 1 208 ? -18.950 -14.407 22.221 1.00 97.69 208 GLU A N 1
ATOM 1679 C CA . GLU A 1 208 ? -18.410 -13.348 23.070 1.00 97.69 208 GLU A CA 1
ATOM 1680 C C . GLU A 1 208 ? -19.511 -12.441 23.625 1.00 97.69 208 GLU A C 1
ATOM 1682 O O . GLU A 1 208 ? -19.480 -12.093 24.808 1.00 97.69 208 GLU A O 1
ATOM 1687 N N . GLU A 1 209 ? -20.478 -12.051 22.797 1.00 97.31 209 GLU A N 1
ATOM 1688 C CA . GLU A 1 209 ? -21.615 -11.225 23.204 1.00 97.31 209 GLU A CA 1
ATOM 1689 C C . GLU A 1 209 ? -22.500 -11.943 24.224 1.00 97.31 209 GLU A C 1
ATOM 1691 O O . GLU A 1 209 ? -22.798 -11.384 25.285 1.00 97.31 209 GLU A O 1
ATOM 1696 N N . GLU A 1 210 ? -22.839 -13.207 23.972 1.00 98.00 210 GLU A N 1
ATOM 1697 C CA . GLU A 1 210 ? -23.574 -14.046 24.918 1.00 98.00 210 GLU A CA 1
ATOM 1698 C C . GLU A 1 210 ? -22.835 -14.163 26.252 1.00 98.00 210 GLU A C 1
ATOM 1700 O O . GLU A 1 210 ? -23.430 -13.973 27.317 1.00 98.00 210 GLU A O 1
ATOM 1705 N N . LEU A 1 211 ? -21.521 -14.405 26.223 1.00 97.94 211 LEU A N 1
ATOM 1706 C CA . LEU A 1 211 ? -20.713 -14.472 27.435 1.00 97.94 211 LEU A CA 1
ATOM 1707 C C . LEU A 1 211 ? -20.710 -13.131 28.184 1.00 97.94 211 LEU A C 1
ATOM 1709 O O . LEU A 1 211 ? -20.842 -13.112 29.412 1.00 97.94 211 LEU A O 1
ATOM 1713 N N . ARG A 1 212 ? -20.596 -11.998 27.478 1.00 97.81 212 ARG A N 1
ATOM 1714 C CA . ARG A 1 212 ? -20.670 -10.655 28.083 1.00 97.81 212 ARG A CA 1
ATOM 1715 C C . ARG A 1 212 ? -22.016 -10.440 28.773 1.00 97.81 212 ARG A C 1
ATOM 1717 O O . ARG A 1 212 ? -22.035 -9.993 29.923 1.00 97.81 212 ARG A O 1
ATOM 1724 N N . LEU A 1 213 ? -23.121 -10.807 28.123 1.00 97.44 213 LEU A N 1
ATOM 1725 C CA . LEU A 1 213 ? -24.465 -10.727 28.699 1.00 97.44 213 LEU A CA 1
ATOM 1726 C C . LEU A 1 213 ? -24.599 -11.626 29.933 1.00 97.44 213 LEU A C 1
ATOM 1728 O O . LEU A 1 213 ? -25.030 -11.157 30.990 1.00 97.44 213 LEU A O 1
ATOM 1732 N N . GLN A 1 214 ? -24.150 -12.881 29.853 1.00 97.56 214 GLN A N 1
ATOM 1733 C CA . GLN A 1 214 ? -24.161 -13.808 30.986 1.00 97.56 214 GLN A CA 1
ATOM 1734 C C . GLN A 1 214 ? -23.355 -13.270 32.174 1.00 97.56 214 GLN A C 1
ATOM 1736 O O . GLN A 1 214 ? -23.811 -13.339 33.318 1.00 97.56 214 GLN A O 1
ATOM 1741 N N . LEU A 1 215 ? -22.176 -12.691 31.931 1.00 97.94 215 LEU A N 1
ATOM 1742 C CA . LEU A 1 215 ? -21.359 -12.069 32.973 1.00 97.94 215 LEU A CA 1
ATOM 1743 C C . LEU A 1 215 ? -22.049 -10.846 33.589 1.00 97.94 215 LEU A C 1
ATOM 1745 O O . LEU A 1 215 ? -22.018 -10.690 34.812 1.00 97.94 215 LEU A O 1
ATOM 1749 N N . CYS A 1 216 ? -22.693 -9.999 32.783 1.00 97.62 216 CYS A N 1
ATOM 1750 C CA . CYS A 1 216 ? -23.481 -8.866 33.273 1.00 97.62 216 CYS A CA 1
ATOM 1751 C C . CYS A 1 216 ? -24.629 -9.328 34.176 1.00 97.62 216 CYS A C 1
ATOM 1753 O O . CYS A 1 216 ? -24.757 -8.833 35.298 1.00 97.62 216 CYS A O 1
ATOM 1755 N N . VAL A 1 217 ? -25.401 -10.327 33.744 1.00 97.62 217 VAL A N 1
ATOM 1756 C CA . VAL A 1 217 ? -26.504 -10.896 34.532 1.00 97.62 217 VAL A CA 1
ATOM 1757 C C . VAL A 1 217 ? -25.985 -11.521 35.827 1.00 97.62 217 VAL A C 1
ATOM 1759 O O . VAL A 1 217 ? -26.523 -11.237 36.897 1.00 97.62 217 VAL A O 1
ATOM 1762 N N . ARG A 1 218 ? -24.903 -12.312 35.778 1.00 97.69 218 ARG A N 1
ATOM 1763 C CA . ARG A 1 218 ? -24.275 -12.893 36.981 1.00 97.69 218 ARG A CA 1
ATOM 1764 C C . ARG A 1 218 ? -23.826 -11.815 37.966 1.00 97.69 218 ARG A C 1
ATOM 1766 O O . ARG A 1 218 ? -24.088 -11.934 39.158 1.00 97.69 218 ARG A O 1
ATOM 1773 N N . ARG A 1 219 ? -23.202 -10.735 37.482 1.00 96.69 219 ARG A N 1
ATOM 1774 C CA . ARG A 1 219 ? -22.793 -9.594 38.319 1.00 96.69 219 ARG A CA 1
ATOM 1775 C C . ARG A 1 219 ? -23.993 -8.885 38.945 1.00 96.69 219 ARG A C 1
ATOM 1777 O O . ARG A 1 219 ? -23.932 -8.541 40.121 1.00 96.69 219 ARG A O 1
ATOM 1784 N N . GLN A 1 220 ? -25.069 -8.665 38.189 1.00 96.44 220 GLN A N 1
ATOM 1785 C CA . GLN A 1 220 ? -26.291 -8.046 38.710 1.00 96.44 220 GLN A CA 1
ATOM 1786 C C . GLN A 1 220 ? -26.955 -8.916 39.781 1.00 96.44 220 GLN A C 1
ATOM 1788 O O . GLN A 1 220 ? -27.302 -8.397 40.839 1.00 96.44 220 GLN A O 1
ATOM 1793 N N . ARG A 1 221 ? -27.082 -10.228 39.543 1.00 97.69 221 ARG A N 1
ATOM 1794 C CA . ARG A 1 221 ? -27.615 -11.185 40.527 1.00 97.69 221 ARG A CA 1
ATOM 1795 C C . ARG A 1 221 ? -26.783 -11.186 41.806 1.00 97.69 221 ARG A C 1
ATOM 1797 O O . ARG A 1 221 ? -27.330 -10.926 42.868 1.00 97.69 221 ARG A O 1
ATOM 1804 N N . ALA A 1 222 ? -25.460 -11.312 41.688 1.00 96.94 222 ALA A N 1
ATOM 1805 C CA . ALA A 1 222 ? -24.558 -11.266 42.838 1.00 96.94 222 ALA A CA 1
ATOM 1806 C C . ALA A 1 222 ? -24.663 -9.946 43.625 1.00 96.94 222 ALA A C 1
ATOM 1808 O O . ALA A 1 222 ? -24.637 -9.954 44.853 1.00 96.94 222 ALA A O 1
ATOM 1809 N N . ARG A 1 223 ? -24.825 -8.800 42.942 1.00 95.69 223 ARG A N 1
ATOM 1810 C CA . ARG A 1 223 ? -25.080 -7.511 43.610 1.00 95.69 223 ARG A CA 1
ATOM 1811 C C . ARG A 1 223 ? -26.414 -7.513 44.346 1.00 95.69 223 ARG A C 1
ATOM 1813 O O . ARG A 1 223 ? -26.468 -7.029 45.468 1.00 95.69 223 ARG A O 1
ATOM 1820 N N . ARG A 1 224 ? -27.487 -8.014 43.731 1.00 97.19 224 ARG A N 1
ATOM 1821 C CA . ARG A 1 224 ? -28.808 -8.087 44.376 1.00 97.19 224 ARG A CA 1
ATOM 1822 C C . ARG A 1 224 ? -28.762 -8.978 45.612 1.00 97.19 224 ARG A C 1
ATOM 1824 O O . ARG A 1 224 ? -29.170 -8.531 46.674 1.00 97.19 224 ARG A O 1
ATOM 1831 N N . GLU A 1 225 ? -28.189 -10.172 45.493 1.00 97.25 225 GLU A N 1
ATOM 1832 C CA . GLU A 1 225 ? -28.009 -11.107 46.610 1.00 97.25 225 GLU A CA 1
ATOM 1833 C C . GLU A 1 225 ? -27.175 -10.496 47.741 1.00 97.25 225 GLU A C 1
ATOM 1835 O O . GLU A 1 225 ? -27.506 -10.656 48.913 1.00 97.25 225 GLU A O 1
ATOM 1840 N N . PHE A 1 226 ? -26.108 -9.763 47.405 1.00 93.31 226 PHE A N 1
ATOM 1841 C CA . PHE A 1 226 ? -25.299 -9.051 48.392 1.00 93.31 226 PHE A CA 1
ATOM 1842 C C . PHE A 1 226 ? -26.114 -7.989 49.145 1.00 93.31 226 PHE A C 1
ATOM 1844 O O . PHE A 1 226 ? -26.132 -8.007 50.374 1.00 93.31 226 PHE A O 1
ATOM 1851 N N . HIS A 1 227 ? -26.828 -7.109 48.432 1.00 94.06 227 HIS A N 1
ATOM 1852 C CA . HIS A 1 227 ? -27.654 -6.077 49.070 1.00 94.06 227 HIS A CA 1
ATOM 1853 C C . HIS A 1 227 ? -28.804 -6.680 49.886 1.00 94.06 227 HIS A C 1
ATOM 1855 O O . HIS A 1 227 ? -29.106 -6.176 50.961 1.00 94.06 227 HIS A O 1
ATOM 1861 N N . GLN A 1 228 ? -29.415 -7.773 49.418 1.00 96.25 228 GLN A N 1
ATOM 1862 C CA . GLN A 1 228 ? -30.454 -8.491 50.162 1.00 96.25 228 GLN A CA 1
ATOM 1863 C C . GLN A 1 228 ? -29.917 -9.045 51.484 1.00 96.25 228 GLN A C 1
ATOM 1865 O O . GLN A 1 228 ? -30.520 -8.807 52.526 1.00 96.25 228 GLN A O 1
ATOM 1870 N N . LYS A 1 229 ? -28.759 -9.718 51.466 1.00 92.38 229 LYS A N 1
ATOM 1871 C CA . LYS A 1 229 ? -28.104 -10.214 52.688 1.00 92.38 229 LYS A CA 1
ATOM 1872 C C . LYS A 1 229 ? -27.738 -9.075 53.637 1.00 92.38 229 LYS A C 1
ATOM 1874 O O . LYS A 1 229 ? -27.946 -9.189 54.838 1.00 92.38 229 LYS A O 1
ATOM 1879 N N . GLN A 1 230 ? -27.223 -7.966 53.106 1.00 90.00 230 GLN A N 1
ATOM 1880 C CA . GLN A 1 230 ? -26.890 -6.792 53.910 1.00 90.00 230 GLN A CA 1
ATOM 1881 C C . GLN A 1 230 ? -28.136 -6.186 54.571 1.00 90.00 230 GLN A C 1
ATOM 1883 O O . GLN A 1 230 ? -28.092 -5.853 55.751 1.00 90.00 230 GLN A O 1
ATOM 1888 N N . LEU A 1 231 ? -29.248 -6.086 53.840 1.00 91.69 231 LEU A N 1
ATOM 1889 C CA . LEU A 1 231 ? -30.514 -5.569 54.357 1.00 91.69 231 LEU A CA 1
ATOM 1890 C C . LEU A 1 231 ? -31.106 -6.485 55.437 1.00 91.69 231 LEU A C 1
ATOM 1892 O O . LEU A 1 231 ? -31.516 -5.990 56.480 1.00 91.69 231 LEU A O 1
ATOM 1896 N N . GLN A 1 232 ? -31.079 -7.805 55.229 1.00 93.81 232 GLN A N 1
ATOM 1897 C CA . GLN A 1 232 ? -31.503 -8.789 56.233 1.00 93.81 232 GLN A CA 1
ATOM 1898 C C . GLN A 1 232 ? -30.685 -8.680 57.525 1.00 93.81 232 GLN A C 1
ATOM 1900 O O . GLN A 1 232 ? -31.249 -8.691 58.613 1.00 93.81 232 GLN A O 1
ATOM 1905 N N . LEU A 1 233 ? -29.361 -8.528 57.422 1.00 89.31 233 LEU A N 1
ATOM 1906 C CA . LEU A 1 233 ? -28.501 -8.349 58.594 1.00 89.31 233 LEU A CA 1
ATOM 1907 C C . LEU A 1 233 ? -28.814 -7.043 59.332 1.00 89.31 233 LEU A C 1
ATOM 1909 O O . LEU A 1 233 ? -28.930 -7.052 60.551 1.00 89.31 233 LEU A O 1
ATOM 1913 N N . LEU A 1 234 ? -29.009 -5.936 58.609 1.00 89.88 234 LEU A N 1
ATOM 1914 C CA . LEU A 1 234 ? -29.366 -4.650 59.218 1.00 89.88 234 LEU A CA 1
ATOM 1915 C C . LEU A 1 234 ? -30.730 -4.683 59.924 1.00 89.88 234 LEU A C 1
ATOM 1917 O O . LEU A 1 234 ? -30.886 -4.007 60.933 1.00 89.88 234 LEU A O 1
ATOM 1921 N N . GLN A 1 235 ? -31.689 -5.477 59.434 1.00 90.62 235 GLN A N 1
ATOM 1922 C CA . GLN A 1 235 ? -32.990 -5.670 60.089 1.00 90.62 235 GLN A CA 1
ATOM 1923 C C . GLN A 1 235 ? -32.897 -6.440 61.416 1.00 90.62 235 GLN A C 1
ATOM 1925 O O . GLN A 1 235 ? -33.741 -6.245 62.284 1.00 90.62 235 GLN A O 1
ATOM 1930 N N . LEU A 1 236 ? -31.897 -7.315 61.573 1.00 92.50 236 LEU A N 1
ATOM 1931 C CA . LEU A 1 236 ? -31.698 -8.131 62.778 1.00 92.50 236 LEU A CA 1
ATOM 1932 C C . LEU A 1 236 ? -30.841 -7.433 63.848 1.00 92.50 236 LEU A C 1
ATOM 1934 O O . LEU A 1 236 ? -30.855 -7.839 65.008 1.00 92.50 236 LEU A O 1
ATOM 1938 N N . LEU A 1 237 ? -30.063 -6.418 63.465 1.00 91.44 237 LEU A N 1
ATOM 1939 C CA . LEU A 1 237 ? -29.132 -5.724 64.355 1.00 91.44 237 LEU A CA 1
ATOM 1940 C C . LEU A 1 237 ? -29.832 -4.666 65.217 1.00 91.44 237 LEU A C 1
ATOM 1942 O O . LEU A 1 237 ? -30.734 -3.961 64.770 1.00 91.44 237 LEU A O 1
ATOM 1946 N N . SER A 1 238 ? -29.350 -4.496 66.450 1.00 91.69 238 SER A N 1
ATOM 1947 C CA . SER A 1 238 ? -29.799 -3.398 67.312 1.00 91.69 238 SER A CA 1
ATOM 1948 C C . SER A 1 238 ? -29.253 -2.042 66.823 1.00 91.69 238 SER A C 1
ATOM 1950 O O . SER A 1 238 ? -28.112 -1.987 66.350 1.00 91.69 238 SER A O 1
ATOM 1952 N N . PRO A 1 239 ? -29.992 -0.922 66.982 1.00 86.94 239 PRO A N 1
ATOM 1953 C CA . PRO A 1 239 ? -29.562 0.396 66.498 1.00 86.94 239 PRO A CA 1
ATOM 1954 C C . PRO A 1 239 ? -28.175 0.839 66.997 1.00 86.94 239 PRO A C 1
ATOM 1956 O O . PRO A 1 239 ? -27.429 1.471 66.253 1.00 86.94 239 PRO A O 1
ATOM 1959 N N . GLY A 1 240 ? -27.788 0.458 68.222 1.00 89.56 240 GLY A N 1
ATOM 1960 C CA . GLY A 1 240 ? -26.473 0.780 68.791 1.00 89.56 240 GLY A CA 1
ATOM 1961 C C . GLY A 1 240 ? -25.294 0.021 68.162 1.00 89.56 240 GLY A C 1
ATOM 1962 O O . GLY A 1 240 ? -24.156 0.474 68.256 1.00 89.56 240 GLY A O 1
ATOM 1963 N N . GLN A 1 241 ? -25.543 -1.110 67.494 1.00 91.44 241 GLN A N 1
ATOM 1964 C CA . GLN A 1 241 ? -24.509 -1.960 66.883 1.00 91.44 241 GLN A CA 1
ATOM 1965 C C . GLN A 1 241 ? -24.313 -1.696 65.381 1.00 91.44 241 GLN A C 1
ATOM 1967 O O . GLN A 1 241 ? -23.289 -2.083 64.814 1.00 91.44 241 GLN A O 1
ATOM 1972 N N . VAL A 1 242 ? -25.253 -1.000 64.731 1.00 89.50 242 VAL A N 1
ATOM 1973 C CA . VAL A 1 242 ? -25.220 -0.723 63.282 1.00 89.50 242 VAL A CA 1
ATOM 1974 C C . VAL A 1 242 ? -23.938 0.008 62.871 1.00 89.50 242 VAL A C 1
ATOM 1976 O O . VAL A 1 242 ? -23.296 -0.377 61.893 1.00 89.50 242 VAL A O 1
ATOM 1979 N N . GLN A 1 243 ? -23.519 1.017 63.639 1.00 90.50 243 GLN A N 1
ATOM 1980 C CA . GLN A 1 243 ? -22.334 1.819 63.315 1.00 90.50 243 GLN A CA 1
ATOM 1981 C C . GLN A 1 243 ? -21.034 1.003 63.378 1.00 90.50 243 GLN A C 1
ATOM 1983 O O . GLN A 1 243 ? -20.146 1.177 62.543 1.00 90.50 243 GLN A O 1
ATOM 1988 N N . GLN A 1 244 ? -20.928 0.085 64.344 1.00 92.12 244 GLN A N 1
ATOM 1989 C CA . GLN A 1 244 ? -19.757 -0.784 64.492 1.00 92.12 244 GLN A CA 1
ATOM 1990 C C . GLN A 1 244 ? -19.640 -1.748 63.305 1.00 92.12 244 GLN A C 1
ATOM 1992 O O . GLN A 1 244 ? -18.567 -1.864 62.710 1.00 92.12 244 GLN A O 1
ATOM 1997 N N . TYR A 1 245 ? -20.760 -2.357 62.904 1.00 90.00 245 TYR A N 1
ATOM 1998 C CA . TYR A 1 245 ? -20.827 -3.236 61.738 1.00 90.00 245 TYR A CA 1
ATOM 1999 C C . TYR A 1 245 ? -20.470 -2.507 60.432 1.00 90.00 245 TYR A C 1
ATOM 2001 O O . TYR A 1 245 ? -19.648 -3.000 59.658 1.00 90.00 245 TYR A O 1
ATOM 2009 N N . LEU A 1 246 ? -21.027 -1.314 60.186 1.00 90.19 246 LEU A N 1
ATOM 2010 C CA . LEU A 1 246 ? -20.693 -0.527 58.991 1.00 90.19 246 LEU A CA 1
ATOM 2011 C C . LEU A 1 246 ? -19.192 -0.202 58.931 1.00 90.19 246 LEU A C 1
ATOM 2013 O O . LEU A 1 246 ? -18.567 -0.400 57.888 1.00 90.19 246 LEU A O 1
ATOM 2017 N N . GLY A 1 247 ? -18.583 0.170 60.062 1.00 93.19 247 GLY A N 1
ATOM 2018 C CA . GLY A 1 247 ? -17.139 0.403 60.146 1.00 93.19 247 GLY A CA 1
ATOM 2019 C C . GLY A 1 247 ? -16.284 -0.853 59.909 1.00 93.19 247 GLY A C 1
ATOM 2020 O O . GLY A 1 247 ? -15.152 -0.760 59.430 1.00 93.19 247 GLY A O 1
ATOM 2021 N N . GLU A 1 248 ? -16.775 -2.054 60.220 1.00 92.56 248 GLU A N 1
ATOM 2022 C CA . GLU A 1 248 ? -16.108 -3.315 59.854 1.00 92.56 248 GLU A CA 1
ATOM 2023 C C . GLU A 1 248 ? -16.213 -3.614 58.357 1.00 92.56 248 GLU A C 1
ATOM 2025 O O . GLU A 1 248 ? -15.217 -3.995 57.736 1.00 92.56 248 GLU A O 1
ATOM 2030 N N . VAL A 1 249 ? -17.387 -3.396 57.758 1.00 91.12 249 VAL A N 1
ATOM 2031 C CA . VAL A 1 249 ? -17.603 -3.560 56.313 1.00 91.12 249 VAL A CA 1
ATOM 2032 C C . VAL A 1 249 ? -16.704 -2.610 55.521 1.00 91.12 249 VAL A C 1
ATOM 2034 O O . VAL A 1 249 ? -16.066 -3.038 54.557 1.00 91.12 249 VAL A O 1
ATOM 2037 N N . GLU A 1 250 ? -16.587 -1.355 55.953 1.00 94.12 250 GLU A N 1
ATOM 2038 C CA . GLU A 1 250 ? -15.675 -0.374 55.361 1.00 94.12 250 GLU A CA 1
ATOM 2039 C C . GLU A 1 250 ? -14.215 -0.818 55.471 1.00 94.12 250 GLU A C 1
ATOM 2041 O O . GLU A 1 250 ? -13.506 -0.859 54.463 1.00 94.12 250 GLU A O 1
ATOM 2046 N N . ARG A 1 251 ? -13.767 -1.249 56.660 1.00 96.62 251 ARG A N 1
ATOM 2047 C CA . ARG A 1 251 ? -12.407 -1.782 56.858 1.00 96.62 251 ARG A CA 1
ATOM 2048 C C . ARG A 1 251 ? -12.121 -2.971 55.934 1.00 96.62 251 ARG A C 1
ATOM 2050 O O . ARG A 1 251 ? -11.080 -3.011 55.274 1.00 96.62 251 ARG A O 1
ATOM 2057 N N . GLN A 1 252 ? -13.054 -3.915 55.819 1.00 95.31 252 GLN A N 1
ATOM 2058 C CA . GLN A 1 252 ? -12.927 -5.068 54.923 1.00 95.31 252 GLN A CA 1
ATOM 2059 C C . GLN A 1 252 ? -12.918 -4.658 53.442 1.00 95.31 252 GLN A C 1
ATOM 2061 O O . GLN A 1 252 ? -12.147 -5.209 52.648 1.00 95.31 252 GLN A O 1
ATOM 2066 N N . ALA A 1 253 ? -13.737 -3.679 53.051 1.00 93.81 253 ALA A N 1
ATOM 2067 C CA . ALA A 1 253 ? -13.754 -3.139 51.697 1.00 93.81 253 ALA A CA 1
ATOM 2068 C C . ALA A 1 253 ? -12.417 -2.469 51.346 1.00 93.81 253 ALA A C 1
ATOM 2070 O O . ALA A 1 253 ? -11.854 -2.761 50.288 1.00 93.81 253 ALA A O 1
ATOM 2071 N N . VAL A 1 254 ? -11.858 -1.662 52.255 1.00 96.94 254 VAL A N 1
ATOM 2072 C CA . VAL A 1 254 ? -10.539 -1.031 52.097 1.00 96.94 254 VAL A CA 1
ATOM 2073 C C . VAL A 1 254 ? -9.457 -2.086 51.867 1.00 96.94 254 VAL A C 1
ATOM 2075 O O . VAL A 1 254 ? -8.707 -1.985 50.894 1.00 96.94 254 VAL A O 1
ATOM 2078 N N . ILE A 1 255 ? -9.409 -3.147 52.681 1.00 97.44 255 ILE A N 1
ATOM 2079 C CA . ILE A 1 255 ? -8.424 -4.232 52.524 1.00 97.44 255 ILE A CA 1
ATOM 2080 C C . ILE A 1 255 ? -8.570 -4.918 51.157 1.00 97.44 255 ILE A C 1
ATOM 2082 O O . ILE A 1 255 ? -7.573 -5.173 50.472 1.00 97.44 255 ILE A O 1
ATOM 2086 N N . ARG A 1 256 ? -9.804 -5.191 50.712 1.00 96.62 256 ARG A N 1
ATOM 2087 C CA . ARG A 1 256 ? -10.068 -5.795 49.394 1.00 96.62 256 ARG A CA 1
ATOM 2088 C C . ARG A 1 256 ? -9.612 -4.887 48.253 1.00 96.62 256 ARG A C 1
ATOM 2090 O O . ARG A 1 256 ? -8.935 -5.368 47.342 1.00 96.62 256 ARG A O 1
ATOM 2097 N N . ILE A 1 257 ? -9.928 -3.593 48.313 1.00 96.56 257 ILE A N 1
ATOM 2098 C CA . ILE A 1 257 ? -9.514 -2.601 47.310 1.00 96.56 257 ILE A CA 1
ATOM 2099 C C . ILE A 1 257 ? -7.987 -2.513 47.258 1.00 96.56 257 ILE A C 1
ATOM 2101 O O . ILE A 1 257 ? -7.403 -2.634 46.182 1.00 96.56 257 ILE A O 1
ATOM 2105 N N . GLN A 1 258 ? -7.325 -2.394 48.411 1.00 97.25 258 GLN A N 1
ATOM 2106 C CA . GLN A 1 258 ? -5.866 -2.346 48.496 1.00 97.25 258 GLN A CA 1
ATOM 2107 C C . GLN A 1 258 ? -5.217 -3.614 47.928 1.00 97.25 258 GLN A C 1
ATOM 2109 O O . GLN A 1 258 ? -4.248 -3.522 47.173 1.00 97.25 258 GLN A O 1
ATOM 2114 N N . ARG A 1 259 ? -5.759 -4.802 48.229 1.00 97.81 259 ARG A N 1
ATOM 2115 C CA . ARG A 1 259 ? -5.275 -6.076 47.676 1.00 97.81 259 ARG A CA 1
ATOM 2116 C C . ARG A 1 259 ? -5.397 -6.114 46.151 1.00 97.81 259 ARG A C 1
ATOM 2118 O O . ARG A 1 259 ? -4.437 -6.479 45.470 1.00 97.81 259 ARG A O 1
ATOM 2125 N N . VAL A 1 260 ? -6.555 -5.732 45.610 1.00 97.38 260 VAL A N 1
ATOM 2126 C CA . VAL A 1 260 ? -6.791 -5.690 44.157 1.00 97.38 260 VAL A CA 1
ATOM 2127 C C . VAL A 1 260 ? -5.867 -4.674 43.487 1.00 97.38 260 VAL A C 1
ATOM 2129 O O . VAL A 1 260 ? -5.275 -4.992 42.455 1.00 97.38 260 VAL A O 1
ATOM 2132 N N . TRP A 1 261 ? -5.681 -3.499 44.093 1.00 97.12 261 TRP A N 1
ATOM 2133 C CA . TRP A 1 261 ? -4.789 -2.450 43.602 1.00 97.12 261 TRP A CA 1
ATOM 2134 C C . TRP A 1 261 ? -3.326 -2.894 43.568 1.00 97.12 261 TRP A C 1
ATOM 2136 O O . TRP A 1 261 ? -2.678 -2.771 42.529 1.00 97.12 261 TRP A O 1
ATOM 2146 N N . ARG A 1 262 ? -2.816 -3.485 44.658 1.00 97.94 262 ARG A N 1
ATOM 2147 C CA . ARG A 1 262 ? -1.455 -4.049 44.707 1.00 97.94 262 ARG A CA 1
ATOM 2148 C C . ARG A 1 262 ? -1.251 -5.077 43.591 1.00 97.94 262 ARG A C 1
ATOM 2150 O O . ARG A 1 262 ? -0.265 -5.004 42.864 1.00 97.94 262 ARG A O 1
ATOM 2157 N N . GLY A 1 263 ? -2.224 -5.969 43.387 1.00 98.00 263 GLY A N 1
ATOM 2158 C CA . GLY A 1 263 ? -2.184 -6.944 42.296 1.00 98.00 263 GLY A CA 1
ATOM 2159 C C . GLY A 1 263 ? -2.261 -6.316 40.898 1.00 98.00 263 GLY A C 1
ATOM 2160 O O . GLY A 1 263 ? -1.578 -6.769 39.982 1.00 98.00 263 GLY A O 1
ATOM 2161 N N . HIS A 1 264 ? -3.080 -5.278 40.706 1.00 96.81 264 HIS A N 1
ATOM 2162 C CA . HIS A 1 264 ? -3.163 -4.549 39.438 1.00 96.81 264 HIS A CA 1
ATOM 2163 C C . HIS A 1 264 ? -1.838 -3.855 39.107 1.00 96.81 264 HIS A C 1
ATOM 2165 O O . HIS A 1 264 ? -1.356 -3.977 37.981 1.00 96.81 264 HIS A O 1
ATOM 2171 N N . ARG A 1 265 ? -1.227 -3.189 40.094 1.00 97.44 265 ARG A N 1
ATOM 2172 C CA . ARG A 1 265 ? 0.072 -2.524 39.957 1.00 97.44 265 ARG A CA 1
ATOM 2173 C C . ARG A 1 265 ? 1.154 -3.508 39.515 1.00 97.44 265 ARG A C 1
ATOM 2175 O O . ARG A 1 265 ? 1.843 -3.246 38.533 1.00 97.44 265 ARG A O 1
ATOM 2182 N N . GLU A 1 266 ? 1.238 -4.664 40.172 1.00 96.94 266 GLU A N 1
ATOM 2183 C CA . GLU A 1 266 ? 2.240 -5.683 39.841 1.00 96.94 266 GLU A CA 1
ATOM 2184 C C . GLU A 1 266 ? 2.038 -6.257 38.432 1.00 96.94 266 GLU A C 1
ATOM 2186 O O . GLU A 1 266 ? 2.974 -6.327 37.637 1.00 96.94 266 GLU A O 1
ATOM 2191 N N . ARG A 1 267 ? 0.790 -6.574 38.058 1.00 96.81 267 ARG A N 1
ATOM 2192 C CA . ARG A 1 267 ? 0.470 -7.035 36.696 1.00 96.81 267 ARG A CA 1
ATOM 2193 C C . ARG A 1 267 ? 0.802 -5.989 35.637 1.00 96.81 267 ARG A C 1
ATOM 2195 O O . ARG A 1 267 ? 1.275 -6.352 34.563 1.00 96.81 267 ARG A O 1
ATOM 2202 N N . ARG A 1 268 ? 0.583 -4.703 35.925 1.00 96.25 268 ARG A N 1
ATOM 2203 C CA . ARG A 1 268 ? 0.931 -3.609 35.012 1.00 96.25 268 ARG A CA 1
ATOM 2204 C C . ARG A 1 268 ? 2.443 -3.519 34.809 1.00 96.25 268 ARG A C 1
ATOM 2206 O O . ARG A 1 268 ? 2.878 -3.459 33.661 1.00 96.25 268 ARG A O 1
ATOM 2213 N N . HIS A 1 269 ? 3.234 -3.578 35.880 1.00 96.69 269 HIS A N 1
ATOM 2214 C CA . HIS A 1 269 ? 4.697 -3.596 35.780 1.00 96.69 269 HIS A CA 1
ATOM 2215 C C . HIS A 1 269 ? 5.209 -4.832 35.036 1.00 96.69 269 HIS A C 1
ATOM 2217 O O . HIS A 1 269 ? 6.053 -4.711 34.147 1.00 96.69 269 HIS A O 1
ATOM 2223 N N . PHE A 1 270 ? 4.666 -6.014 35.328 1.00 97.38 270 PHE A N 1
ATOM 2224 C CA . PHE A 1 270 ? 5.014 -7.234 34.605 1.00 97.38 270 PHE A CA 1
ATOM 2225 C C . PHE A 1 270 ? 4.676 -7.133 33.113 1.00 97.38 270 PHE A C 1
ATOM 2227 O O . PHE A 1 270 ? 5.509 -7.461 32.270 1.00 97.38 270 PHE A O 1
ATOM 2234 N N . GLN A 1 271 ? 3.489 -6.627 32.765 1.00 96.94 271 GLN A N 1
ATOM 2235 C CA . GLN A 1 271 ? 3.090 -6.445 31.372 1.00 96.94 271 GLN A CA 1
ATOM 2236 C C . GLN A 1 271 ? 3.994 -5.439 30.654 1.00 96.94 271 GLN A C 1
ATOM 2238 O O . GLN A 1 271 ? 4.380 -5.683 29.515 1.00 96.94 271 GLN A O 1
ATOM 2243 N N . GLN A 1 272 ? 4.385 -4.345 31.315 1.00 96.06 272 GLN A N 1
ATOM 2244 C CA . GLN A 1 272 ? 5.366 -3.401 30.775 1.00 96.06 272 GLN A CA 1
ATOM 2245 C C . GLN A 1 272 ? 6.709 -4.089 30.505 1.00 96.06 272 GLN A C 1
ATOM 2247 O O . GLN A 1 272 ? 7.208 -3.996 29.389 1.00 96.06 272 GLN A O 1
ATOM 2252 N N . ARG A 1 273 ? 7.251 -4.848 31.469 1.00 96.44 273 ARG A N 1
ATOM 2253 C CA . ARG A 1 273 ? 8.500 -5.619 31.299 1.00 96.44 273 ARG A CA 1
ATOM 2254 C C . ARG A 1 273 ? 8.404 -6.655 30.179 1.00 96.44 273 ARG A C 1
ATOM 2256 O O . ARG A 1 273 ? 9.345 -6.855 29.416 1.00 96.44 273 ARG A O 1
ATOM 2263 N N . ARG A 1 274 ? 7.257 -7.321 30.059 1.00 97.06 274 ARG A N 1
ATOM 2264 C CA . ARG A 1 274 ? 6.993 -8.271 28.978 1.00 97.06 274 ARG A CA 1
ATOM 2265 C C . ARG A 1 274 ? 6.966 -7.559 27.628 1.00 97.06 274 ARG A C 1
ATOM 2267 O O . ARG A 1 274 ? 7.602 -8.033 26.690 1.00 97.06 274 ARG A O 1
ATOM 2274 N N . ASN A 1 275 ? 6.287 -6.416 27.543 1.00 96.38 275 ASN A N 1
ATOM 2275 C CA . ASN A 1 275 ? 6.211 -5.610 26.329 1.00 96.38 275 ASN A CA 1
ATOM 2276 C C . ASN A 1 275 ? 7.600 -5.101 25.913 1.00 96.38 275 ASN A C 1
ATOM 2278 O O . ASN A 1 275 ? 7.980 -5.281 24.756 1.00 96.38 275 ASN A O 1
ATOM 2282 N N . THR A 1 276 ? 8.399 -4.559 26.838 1.00 97.06 276 THR A N 1
ATOM 2283 C CA . THR A 1 276 ? 9.770 -4.110 26.537 1.00 97.06 276 THR A CA 1
ATOM 2284 C C . THR A 1 276 ? 10.652 -5.266 26.071 1.00 97.06 276 THR A C 1
ATOM 2286 O O . THR A 1 276 ? 11.367 -5.127 25.082 1.00 97.06 276 THR A O 1
ATOM 2289 N N . HIS A 1 277 ? 10.542 -6.446 26.689 1.00 97.12 277 HIS A N 1
ATOM 2290 C CA . HIS A 1 277 ? 11.253 -7.639 26.228 1.00 97.12 277 HIS A CA 1
ATOM 2291 C C . HIS A 1 277 ? 10.815 -8.073 24.817 1.00 97.12 277 HIS A C 1
ATOM 2293 O O . HIS A 1 277 ? 11.653 -8.409 23.979 1.00 97.12 277 HIS A O 1
ATOM 2299 N N . THR A 1 278 ? 9.512 -8.047 24.510 1.00 96.88 278 THR A N 1
ATOM 2300 C CA . THR A 1 278 ? 9.027 -8.359 23.153 1.00 96.88 278 THR A CA 1
ATOM 2301 C C . THR A 1 278 ? 9.503 -7.346 22.116 1.00 96.88 278 THR A C 1
ATOM 2303 O O . THR A 1 278 ? 9.932 -7.753 21.038 1.00 96.88 278 THR A O 1
ATOM 2306 N N . GLN A 1 279 ? 9.502 -6.053 22.452 1.00 96.38 279 GLN A N 1
ATOM 2307 C CA . GLN A 1 279 ? 10.018 -4.984 21.596 1.00 96.38 279 GLN A CA 1
ATOM 2308 C C . GLN A 1 279 ? 11.518 -5.149 21.357 1.00 96.38 279 GLN A C 1
ATOM 2310 O O . GLN A 1 279 ? 11.960 -5.086 20.215 1.00 96.38 279 GLN A O 1
ATOM 2315 N N . HIS A 1 280 ? 12.294 -5.445 22.401 1.00 97.62 280 HIS A N 1
ATOM 2316 C CA . HIS A 1 280 ? 13.725 -5.703 22.275 1.00 97.62 280 HIS A CA 1
ATOM 2317 C C . HIS A 1 280 ? 14.003 -6.919 21.383 1.00 97.62 280 HIS A C 1
ATOM 2319 O O . HIS A 1 280 ? 14.804 -6.842 20.454 1.00 97.62 280 HIS A O 1
ATOM 2325 N N . ARG A 1 281 ? 13.286 -8.032 21.587 1.00 97.50 281 ARG A N 1
ATOM 2326 C CA . ARG A 1 281 ? 13.416 -9.221 20.732 1.00 97.50 281 ARG A CA 1
ATOM 2327 C C . ARG A 1 281 ? 13.078 -8.906 19.273 1.00 97.50 281 ARG A C 1
ATOM 2329 O O . ARG A 1 281 ? 13.799 -9.345 18.380 1.00 97.50 281 ARG A O 1
ATOM 2336 N N . ALA A 1 282 ? 12.013 -8.144 19.029 1.00 96.75 282 ALA A N 1
ATOM 2337 C CA . ALA A 1 282 ? 11.645 -7.698 17.688 1.00 96.75 282 ALA A CA 1
ATOM 2338 C C . ALA A 1 282 ? 12.730 -6.799 17.072 1.00 96.75 282 ALA A C 1
ATOM 2340 O O . ALA A 1 282 ? 13.128 -7.022 15.929 1.00 96.75 282 ALA A O 1
ATOM 2341 N N . ALA A 1 283 ? 13.275 -5.854 17.843 1.00 97.75 283 ALA A N 1
ATOM 2342 C CA . ALA A 1 283 ? 14.373 -4.994 17.418 1.00 97.75 283 ALA A CA 1
ATOM 2343 C C . ALA A 1 283 ? 15.611 -5.812 17.025 1.00 97.75 283 ALA A C 1
ATOM 2345 O O . ALA A 1 283 ? 16.163 -5.586 15.954 1.00 97.75 283 ALA A O 1
ATOM 2346 N N . VAL A 1 284 ? 15.997 -6.826 17.806 1.00 97.94 284 VAL A N 1
ATOM 2347 C CA . VAL A 1 284 ? 17.119 -7.722 17.469 1.00 97.94 284 VAL A CA 1
ATOM 2348 C C . VAL A 1 284 ? 16.853 -8.503 16.178 1.00 97.94 284 VAL A C 1
ATOM 2350 O O . VAL A 1 284 ? 17.756 -8.675 15.359 1.00 97.94 284 VAL A O 1
ATOM 2353 N N . VAL A 1 285 ? 15.622 -8.973 15.953 1.00 97.69 285 VAL A N 1
ATOM 2354 C CA . VAL A 1 285 ? 15.249 -9.655 14.701 1.00 97.69 285 VAL A CA 1
ATOM 2355 C C . VAL A 1 285 ? 15.381 -8.712 13.504 1.00 97.69 285 VAL A C 1
ATOM 2357 O O . VAL A 1 285 ? 15.976 -9.100 12.495 1.00 97.69 285 VAL A O 1
ATOM 2360 N N . LEU A 1 286 ? 14.889 -7.476 13.628 1.00 97.06 286 LEU A N 1
ATOM 2361 C CA . LEU A 1 286 ? 15.014 -6.446 12.596 1.00 97.06 286 LEU A CA 1
ATOM 2362 C C . LEU A 1 286 ? 16.478 -6.076 12.350 1.00 97.06 286 LEU A C 1
ATOM 2364 O O . LEU A 1 286 ? 16.923 -6.107 11.208 1.00 97.06 286 LEU A O 1
ATOM 2368 N N . GLN A 1 287 ? 17.257 -5.831 13.403 1.00 97.19 287 GLN A N 1
ATOM 2369 C CA . GLN A 1 287 ? 18.693 -5.559 13.311 1.00 97.19 287 GLN A CA 1
ATOM 2370 C C . GLN A 1 287 ? 19.424 -6.693 12.584 1.00 97.19 287 GLN A C 1
ATOM 2372 O O . GLN A 1 287 ? 20.175 -6.444 11.647 1.00 97.19 287 GLN A O 1
ATOM 2377 N N . ARG A 1 288 ? 19.155 -7.960 12.929 1.00 97.38 288 ARG A N 1
ATOM 2378 C CA . ARG A 1 288 ? 19.726 -9.123 12.225 1.00 97.38 288 ARG A CA 1
ATOM 2379 C C . ARG A 1 288 ? 19.289 -9.199 10.764 1.00 97.38 288 ARG A C 1
ATOM 2381 O O . ARG A 1 288 ? 20.062 -9.644 9.916 1.00 97.38 288 ARG A O 1
ATOM 2388 N N . ALA A 1 289 ? 18.049 -8.833 10.449 1.00 96.94 289 ALA A N 1
ATOM 2389 C CA . ALA A 1 289 ? 17.568 -8.782 9.071 1.00 96.94 289 ALA A CA 1
ATOM 2390 C C . ALA A 1 289 ? 18.291 -7.688 8.272 1.00 96.94 289 ALA A C 1
ATOM 2392 O O . ALA A 1 289 ? 18.804 -7.975 7.192 1.00 96.94 289 ALA A O 1
ATOM 2393 N N . VAL A 1 290 ? 18.423 -6.487 8.839 1.00 97.44 290 VAL A N 1
ATOM 2394 C CA . VAL A 1 290 ? 19.146 -5.359 8.239 1.00 97.44 290 VAL A CA 1
ATOM 2395 C C . VAL A 1 290 ? 20.623 -5.694 8.057 1.00 97.44 290 VAL A C 1
ATOM 2397 O O . VAL A 1 290 ? 21.143 -5.520 6.964 1.00 97.44 290 VAL A O 1
ATOM 2400 N N . LEU A 1 291 ? 21.297 -6.259 9.061 1.00 97.00 291 LEU A N 1
ATOM 2401 C CA . LEU A 1 291 ? 22.697 -6.679 8.935 1.00 97.00 291 LEU A CA 1
ATOM 2402 C C . LEU A 1 291 ? 22.883 -7.729 7.834 1.00 97.00 291 LEU A C 1
ATOM 2404 O O . LEU A 1 291 ? 23.838 -7.645 7.065 1.00 97.00 291 LEU A O 1
ATOM 2408 N N . ARG A 1 292 ? 21.960 -8.692 7.700 1.00 96.00 292 ARG A N 1
ATOM 2409 C CA . ARG A 1 292 ? 21.981 -9.662 6.591 1.00 96.00 292 ARG A CA 1
ATOM 2410 C C . ARG A 1 292 ? 21.754 -8.993 5.239 1.00 96.00 292 ARG A C 1
ATOM 2412 O O . ARG A 1 292 ? 22.459 -9.320 4.290 1.00 96.00 292 ARG A O 1
ATOM 2419 N N . PHE A 1 293 ? 20.811 -8.061 5.151 1.00 95.69 293 PHE A N 1
ATOM 2420 C CA . PHE A 1 293 ? 20.567 -7.277 3.942 1.00 95.69 293 PHE A CA 1
ATOM 2421 C C . PHE A 1 293 ? 21.793 -6.444 3.554 1.00 95.69 293 PHE A C 1
ATOM 2423 O O . PHE A 1 293 ? 22.228 -6.499 2.410 1.00 95.69 293 PHE A O 1
ATOM 2430 N N . LEU A 1 294 ? 22.408 -5.745 4.509 1.00 95.56 294 LEU A N 1
ATOM 2431 C CA . LEU A 1 294 ? 23.631 -4.977 4.293 1.00 95.56 294 LEU A CA 1
ATOM 2432 C C . LEU A 1 294 ? 24.799 -5.881 3.905 1.00 95.56 294 LEU A C 1
ATOM 2434 O O . LEU A 1 294 ? 25.566 -5.515 3.025 1.00 95.56 294 LEU A O 1
ATOM 2438 N N . LYS A 1 295 ? 24.923 -7.076 4.497 1.00 93.94 295 LYS A N 1
ATOM 2439 C CA . LYS A 1 295 ? 25.926 -8.070 4.091 1.00 93.94 295 LYS A CA 1
ATOM 2440 C C . LYS A 1 295 ? 25.700 -8.538 2.652 1.00 93.94 295 LYS A C 1
ATOM 2442 O O . LYS A 1 295 ? 26.666 -8.611 1.906 1.00 93.94 295 LYS A O 1
ATOM 2447 N N . ARG A 1 296 ? 24.451 -8.797 2.245 1.00 92.19 296 ARG A N 1
ATOM 2448 C CA . ARG A 1 296 ? 24.101 -9.118 0.847 1.00 92.19 296 ARG A CA 1
ATOM 2449 C C . ARG A 1 296 ? 24.437 -7.964 -0.090 1.00 92.19 296 ARG A C 1
ATOM 2451 O O . ARG A 1 296 ? 25.174 -8.168 -1.038 1.00 92.19 296 ARG A O 1
ATOM 2458 N N . ARG A 1 297 ? 24.019 -6.740 0.242 1.00 90.00 297 ARG A N 1
ATOM 2459 C CA . ARG A 1 297 ? 24.352 -5.526 -0.519 1.00 90.00 297 ARG A CA 1
ATOM 2460 C C . ARG A 1 297 ? 25.854 -5.293 -0.622 1.00 90.00 297 ARG A C 1
ATOM 2462 O O . ARG A 1 297 ? 26.327 -4.885 -1.670 1.00 90.00 297 ARG A O 1
ATOM 2469 N N . ARG A 1 298 ? 26.611 -5.532 0.451 1.00 87.06 298 ARG A N 1
ATOM 2470 C CA . ARG A 1 298 ? 28.076 -5.461 0.434 1.00 87.06 298 ARG A CA 1
ATOM 2471 C C . ARG A 1 298 ? 28.690 -6.589 -0.377 1.00 87.06 298 ARG A C 1
ATOM 2473 O O . ARG A 1 298 ? 29.723 -6.338 -0.950 1.00 87.06 298 ARG A O 1
ATOM 2480 N N . ALA A 1 299 ? 28.098 -7.778 -0.439 1.00 81.50 299 ALA A N 1
ATOM 2481 C CA . ALA A 1 299 ? 28.571 -8.857 -1.307 1.00 81.50 299 ALA A CA 1
ATOM 2482 C C . ALA A 1 299 ? 28.247 -8.595 -2.789 1.00 81.50 299 ALA A C 1
ATOM 2484 O O . ALA A 1 299 ? 29.053 -8.916 -3.644 1.00 81.50 299 ALA A O 1
ATOM 2485 N N . GLU A 1 300 ? 27.104 -7.969 -3.082 1.00 80.19 300 GLU A N 1
ATOM 2486 C CA . GLU A 1 300 ? 26.727 -7.503 -4.426 1.00 80.19 300 GLU A CA 1
ATOM 2487 C C . GLU A 1 300 ? 27.588 -6.320 -4.892 1.00 80.19 300 GLU A C 1
ATOM 2489 O O . GLU A 1 300 ? 27.920 -6.221 -6.066 1.00 80.19 300 GLU A O 1
ATOM 2494 N N . LYS A 1 301 ? 27.926 -5.402 -3.973 1.00 75.31 301 LYS A N 1
ATOM 2495 C CA . LYS A 1 301 ? 28.810 -4.253 -4.231 1.00 75.31 301 LYS A CA 1
ATOM 2496 C C . LYS A 1 301 ? 30.290 -4.582 -4.082 1.00 75.31 301 LYS A C 1
ATOM 2498 O O . LYS A 1 301 ? 31.120 -3.803 -4.543 1.00 75.31 301 LYS A O 1
ATOM 2503 N N . ALA A 1 302 ? 30.630 -5.662 -3.383 1.00 62.22 302 ALA A N 1
ATOM 2504 C CA . ALA A 1 302 ? 31.996 -6.136 -3.329 1.00 62.22 302 ALA A CA 1
ATOM 2505 C C . ALA A 1 302 ? 32.354 -6.496 -4.768 1.00 62.22 302 ALA A C 1
ATOM 2507 O O . ALA A 1 302 ? 31.590 -7.229 -5.403 1.00 62.22 302 ALA A O 1
ATOM 2508 N N . PRO A 1 303 ? 33.478 -5.987 -5.296 1.00 60.50 303 PRO A N 1
ATOM 2509 C CA . PRO A 1 303 ? 33.991 -6.515 -6.545 1.00 60.50 303 PRO A CA 1
ATOM 2510 C C . PRO A 1 303 ? 34.068 -8.039 -6.388 1.00 60.50 303 PRO A C 1
ATOM 2512 O O . PRO A 1 303 ? 34.417 -8.492 -5.287 1.00 60.50 303 PRO A O 1
ATOM 2515 N N . PRO A 1 304 ? 33.674 -8.822 -7.415 1.00 59.91 304 PRO A N 1
ATOM 2516 C CA . PRO A 1 304 ? 33.713 -10.276 -7.345 1.00 59.91 304 PRO A CA 1
ATOM 2517 C C . PRO A 1 304 ? 35.053 -10.660 -6.736 1.00 59.91 304 PRO A C 1
ATOM 2519 O O . PRO A 1 304 ? 36.093 -10.189 -7.202 1.00 59.91 304 PRO A O 1
ATOM 2522 N N . SER A 1 305 ? 34.983 -11.379 -5.609 1.00 50.38 305 SER A N 1
ATOM 2523 C CA . SER A 1 305 ? 36.131 -11.835 -4.829 1.00 50.38 305 SER A CA 1
ATOM 2524 C C . SER A 1 305 ? 37.274 -12.144 -5.770 1.00 50.38 305 SER A C 1
ATOM 2526 O O . SER A 1 305 ? 37.025 -12.877 -6.721 1.00 50.38 305 SER A O 1
ATOM 2528 N N . LEU A 1 306 ? 38.447 -11.580 -5.488 1.00 49.16 306 LEU A N 1
ATOM 2529 C CA . LEU A 1 306 ? 39.734 -11.799 -6.142 1.00 49.16 306 LEU A CA 1
ATOM 2530 C C . LEU A 1 306 ? 39.921 -13.252 -6.646 1.00 49.16 306 LEU A C 1
ATOM 2532 O O . LEU A 1 306 ? 40.716 -14.014 -6.112 1.00 49.16 306 LEU A O 1
ATOM 2536 N N . SER A 1 307 ? 39.259 -13.632 -7.738 1.00 46.09 307 SER A N 1
ATOM 2537 C CA . SER A 1 307 ? 39.967 -14.211 -8.858 1.00 46.09 307 SER A CA 1
ATOM 2538 C C . SER A 1 307 ? 41.072 -13.203 -9.136 1.00 46.09 307 SER A C 1
ATOM 2540 O O . SER A 1 307 ? 40.729 -12.012 -9.192 1.00 46.09 307 SER A O 1
ATOM 2542 N N . PRO A 1 308 ? 42.355 -13.597 -9.249 1.00 49.41 308 PRO A N 1
ATOM 2543 C CA . PRO A 1 308 ? 43.364 -12.668 -9.741 1.00 49.41 308 PRO A CA 1
ATOM 2544 C C . PRO A 1 308 ? 42.728 -12.004 -10.951 1.00 49.41 308 PRO A C 1
ATOM 2546 O O . PRO A 1 308 ? 42.253 -12.710 -11.841 1.00 49.41 308 PRO A O 1
ATOM 2549 N N . TRP A 1 309 ? 42.510 -10.689 -10.864 1.00 44.59 309 TRP A N 1
ATOM 2550 C CA . TRP A 1 309 ? 41.812 -9.953 -11.898 1.00 44.59 309 TRP A CA 1
ATOM 2551 C C . TRP A 1 309 ? 42.671 -10.139 -13.136 1.00 44.59 309 TRP A C 1
ATOM 2553 O O . TRP A 1 309 ? 43.698 -9.486 -13.300 1.00 44.59 309 TRP A O 1
ATOM 2563 N N . ILE A 1 310 ? 42.300 -11.109 -13.967 1.00 54.38 310 ILE A N 1
ATOM 2564 C CA . ILE A 1 310 ? 42.798 -11.219 -15.317 1.00 54.38 310 ILE A CA 1
ATOM 2565 C C . ILE A 1 310 ? 42.057 -10.073 -15.975 1.00 54.38 310 ILE A C 1
ATOM 2567 O O . ILE A 1 310 ? 40.921 -10.220 -16.427 1.00 54.38 310 ILE A O 1
ATOM 2571 N N . GLY A 1 311 ? 42.663 -8.887 -15.901 1.00 57.88 311 GLY A N 1
ATOM 2572 C CA . GLY A 1 311 ? 42.234 -7.758 -16.699 1.00 57.88 311 GLY A CA 1
ATOM 2573 C C . GLY A 1 311 ? 42.093 -8.187 -18.159 1.00 57.88 311 GLY A C 1
ATOM 2574 O O . GLY A 1 311 ? 42.556 -9.271 -18.538 1.00 57.88 311 GLY A O 1
ATOM 2575 N N . PRO A 1 312 ? 41.464 -7.364 -19.009 1.00 59.22 312 PRO A N 1
ATOM 2576 C CA . PRO A 1 312 ? 41.508 -7.619 -20.445 1.00 59.22 312 PRO A CA 1
ATOM 2577 C C . PRO A 1 312 ? 42.958 -7.953 -20.832 1.00 59.22 312 PRO A C 1
ATOM 2579 O O . PRO A 1 312 ? 43.883 -7.240 -20.427 1.00 59.22 312 PRO A O 1
ATOM 2582 N N . ARG A 1 313 ? 43.169 -9.108 -21.485 1.00 59.25 313 ARG A N 1
ATOM 2583 C CA . ARG A 1 313 ? 44.517 -9.620 -21.786 1.00 59.25 313 ARG A CA 1
ATOM 2584 C C . ARG A 1 313 ? 45.314 -8.495 -22.453 1.00 59.25 313 ARG A C 1
ATOM 2586 O O . ARG A 1 313 ? 44.896 -8.013 -23.499 1.00 59.25 313 ARG A O 1
ATOM 2593 N N . GLY A 1 314 ? 46.412 -8.065 -21.829 1.00 65.12 314 GLY A N 1
ATOM 2594 C CA . GLY A 1 314 ? 47.259 -6.975 -22.333 1.00 65.12 314 GLY A CA 1
ATOM 2595 C C . GLY A 1 314 ? 47.324 -5.713 -21.464 1.00 65.12 314 GLY A C 1
ATOM 2596 O O . GLY A 1 314 ? 48.149 -4.851 -21.743 1.00 65.12 314 GLY A O 1
ATOM 2597 N N . LEU A 1 315 ? 46.533 -5.594 -20.389 1.00 69.81 315 LEU A N 1
ATOM 2598 C CA . LEU A 1 315 ? 46.646 -4.469 -19.446 1.00 69.81 315 LEU A CA 1
ATOM 2599 C C . LEU A 1 315 ? 47.657 -4.763 -18.315 1.00 69.81 315 LEU A C 1
ATOM 2601 O O . LEU A 1 315 ? 47.293 -4.883 -17.144 1.00 69.81 315 LEU A O 1
ATOM 2605 N N . THR A 1 316 ? 48.931 -4.929 -18.676 1.00 78.44 316 THR A N 1
ATOM 2606 C CA . THR A 1 316 ? 50.051 -5.000 -17.721 1.00 78.44 316 THR A CA 1
ATOM 2607 C C . THR A 1 316 ? 50.278 -3.645 -17.045 1.00 78.44 316 THR A C 1
ATOM 2609 O O . THR A 1 316 ? 49.872 -2.605 -17.565 1.00 78.44 316 THR A O 1
ATOM 2612 N N . ASP A 1 317 ? 50.945 -3.620 -15.888 1.00 75.69 317 ASP A N 1
ATOM 2613 C CA . ASP A 1 317 ? 51.223 -2.357 -15.186 1.00 75.69 317 ASP A CA 1
ATOM 2614 C C . ASP A 1 317 ? 52.102 -1.397 -16.004 1.00 75.69 317 ASP A C 1
ATOM 2616 O O . ASP A 1 317 ? 51.938 -0.183 -15.891 1.00 75.69 317 ASP A O 1
ATOM 2620 N N . SER A 1 318 ? 52.923 -1.925 -16.921 1.00 77.50 318 SER A N 1
ATOM 2621 C CA . SER A 1 318 ? 53.621 -1.137 -17.944 1.00 77.50 318 SER A CA 1
ATOM 2622 C C . SER A 1 318 ? 52.651 -0.443 -18.905 1.00 77.50 318 SER A C 1
ATOM 2624 O O . SER A 1 318 ? 52.700 0.776 -19.053 1.00 77.50 318 SER A O 1
ATOM 2626 N N . ARG A 1 319 ? 51.686 -1.180 -19.472 1.00 80.62 319 ARG A N 1
ATOM 2627 C CA . ARG A 1 319 ? 50.675 -0.619 -20.381 1.00 80.62 319 ARG A CA 1
ATOM 2628 C C . ARG A 1 319 ? 49.767 0.386 -19.676 1.00 80.62 319 ARG A C 1
ATOM 2630 O O . ARG A 1 319 ? 49.299 1.347 -20.276 1.00 80.62 319 ARG A O 1
ATOM 2637 N N . ARG A 1 320 ? 49.530 0.186 -18.378 1.00 79.81 320 ARG A N 1
ATOM 2638 C CA . ARG A 1 320 ? 48.772 1.116 -17.535 1.00 79.81 320 ARG A CA 1
ATOM 2639 C C . ARG A 1 320 ? 49.517 2.437 -17.323 1.00 79.81 320 ARG A C 1
ATOM 2641 O O . ARG A 1 320 ? 48.872 3.479 -17.279 1.00 79.81 320 ARG A O 1
ATOM 2648 N N . ALA A 1 321 ? 50.843 2.398 -17.186 1.00 84.06 321 ALA A N 1
ATOM 2649 C CA . ALA A 1 321 ? 51.679 3.593 -17.094 1.00 84.06 321 ALA A CA 1
ATOM 2650 C C . ALA A 1 321 ? 51.777 4.329 -18.441 1.00 84.06 321 ALA A C 1
ATOM 2652 O O . ALA A 1 321 ? 51.692 5.553 -18.462 1.00 84.06 321 ALA A O 1
ATOM 2653 N N . GLU A 1 322 ? 51.861 3.595 -19.554 1.00 87.19 322 GLU A N 1
ATOM 2654 C CA . GLU A 1 322 ? 51.808 4.159 -20.912 1.00 87.19 322 GLU A CA 1
ATOM 2655 C C . GLU A 1 322 ? 50.482 4.875 -21.178 1.00 87.19 322 GLU A C 1
ATOM 2657 O O . GLU A 1 322 ? 50.487 6.045 -21.531 1.00 87.19 322 GLU A O 1
ATOM 2662 N N . LEU A 1 323 ? 49.345 4.222 -20.915 1.00 87.06 323 LEU A N 1
ATOM 2663 C CA . LEU A 1 323 ? 48.022 4.832 -21.097 1.00 87.06 323 LEU A CA 1
ATOM 2664 C C . LEU A 1 323 ? 47.816 6.052 -20.191 1.00 87.06 323 LEU A C 1
ATOM 2666 O O . LEU A 1 323 ? 47.169 7.015 -20.589 1.00 87.06 323 LEU A O 1
ATOM 2670 N N . LYS A 1 324 ? 48.365 6.032 -18.970 1.00 87.31 324 LYS A N 1
ATOM 2671 C CA . LYS A 1 324 ? 48.359 7.215 -18.098 1.00 87.31 324 LYS A CA 1
ATOM 2672 C C . LYS A 1 324 ? 49.168 8.356 -18.699 1.00 87.31 324 LYS A C 1
ATOM 2674 O O . LYS A 1 324 ? 48.665 9.472 -18.711 1.00 87.31 324 LYS A O 1
ATOM 2679 N N . ARG A 1 325 ? 50.355 8.074 -19.243 1.00 88.56 325 ARG A N 1
ATOM 2680 C CA . ARG A 1 325 ? 51.140 9.075 -19.973 1.00 88.56 325 ARG A CA 1
ATOM 2681 C C . ARG A 1 325 ? 50.400 9.603 -21.194 1.00 88.56 325 ARG A C 1
ATOM 2683 O O . ARG A 1 325 ? 50.354 10.808 -21.357 1.00 88.56 325 ARG A O 1
ATOM 2690 N N . GLU A 1 326 ? 49.775 8.743 -21.995 1.00 89.31 326 GLU A N 1
ATOM 2691 C CA . GLU A 1 326 ? 48.993 9.161 -23.168 1.00 89.31 326 GLU A CA 1
ATOM 2692 C C . GLU A 1 326 ? 47.831 10.089 -22.767 1.00 89.31 326 GLU A C 1
ATOM 2694 O O . GLU A 1 326 ? 47.576 11.095 -23.424 1.00 89.31 326 GLU A O 1
ATOM 2699 N N . VAL A 1 327 ? 47.150 9.795 -21.653 1.00 86.31 327 VAL A N 1
ATOM 2700 C CA . VAL A 1 327 ? 46.078 10.646 -21.116 1.00 86.31 327 VAL A CA 1
ATOM 2701 C C . VAL A 1 327 ? 46.626 11.963 -20.563 1.00 86.31 327 VAL A C 1
ATOM 2703 O O . VAL A 1 327 ? 46.051 13.012 -20.831 1.00 86.31 327 VAL A O 1
ATOM 2706 N N . GLU A 1 328 ? 47.726 11.937 -19.813 1.00 86.00 328 GLU A N 1
ATOM 2707 C CA . GLU A 1 328 ? 48.373 13.141 -19.274 1.00 86.00 328 GLU A CA 1
ATOM 2708 C C . GLU A 1 328 ? 48.911 14.043 -20.393 1.00 86.00 328 GLU A C 1
ATOM 2710 O O . GLU A 1 328 ? 48.705 15.254 -20.352 1.00 86.00 328 GLU A O 1
ATOM 2715 N N . GLU A 1 329 ? 49.515 13.463 -21.430 1.00 89.50 329 GLU A N 1
ATOM 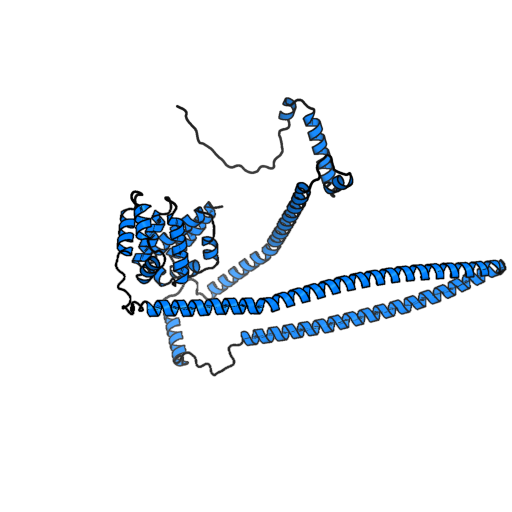2716 C CA . GLU A 1 329 ? 49.964 14.163 -22.635 1.00 89.50 329 GLU A CA 1
ATOM 2717 C C . GLU A 1 329 ? 48.768 14.748 -23.398 1.00 89.50 329 GLU A C 1
ATOM 2719 O O . GLU A 1 329 ? 48.788 15.918 -23.774 1.00 89.50 329 GLU A O 1
ATOM 2724 N N . HIS A 1 330 ? 47.672 13.999 -23.548 1.00 83.62 330 HIS A N 1
ATOM 2725 C CA . HIS A 1 330 ? 46.453 14.511 -24.174 1.00 83.62 330 HIS A CA 1
ATOM 2726 C C . HIS A 1 330 ? 45.813 15.657 -23.374 1.00 83.62 330 HIS A C 1
ATOM 2728 O O . HIS A 1 330 ? 45.336 16.623 -23.969 1.00 83.62 330 HIS A O 1
ATOM 2734 N N . ILE A 1 331 ? 45.798 15.575 -22.040 1.00 75.81 331 ILE A N 1
ATOM 2735 C CA . ILE A 1 331 ? 45.302 16.640 -21.152 1.00 75.81 331 ILE A CA 1
ATOM 2736 C C . ILE A 1 331 ? 46.213 17.871 -21.226 1.00 75.81 331 ILE A C 1
ATOM 2738 O O . ILE A 1 331 ? 45.711 18.992 -21.268 1.00 75.81 331 ILE A O 1
ATOM 2742 N N . ALA A 1 332 ? 47.532 17.678 -21.290 1.00 78.00 332 ALA A N 1
ATOM 2743 C CA . ALA A 1 332 ? 48.493 18.765 -21.455 1.00 78.00 332 ALA A CA 1
ATOM 2744 C C . ALA A 1 332 ? 48.330 19.480 -22.807 1.00 78.00 332 ALA A C 1
ATOM 2746 O O . ALA A 1 332 ? 48.473 20.699 -22.877 1.00 78.00 332 ALA A O 1
ATOM 2747 N N . LEU A 1 333 ? 47.991 18.736 -23.864 1.00 82.31 333 LEU A N 1
ATOM 2748 C CA . LEU A 1 333 ? 47.709 19.278 -25.196 1.00 82.31 333 LEU A CA 1
ATOM 2749 C C . LEU A 1 333 ? 46.325 19.943 -25.297 1.00 82.31 333 LEU A C 1
ATOM 2751 O O . LEU A 1 333 ? 46.138 20.828 -26.129 1.00 82.31 333 LEU A O 1
ATOM 2755 N N . HIS A 1 334 ? 45.371 19.558 -24.441 1.00 77.00 334 HIS A N 1
ATOM 2756 C CA . HIS A 1 334 ? 44.001 20.085 -24.426 1.00 77.00 334 HIS A CA 1
ATOM 2757 C C . HIS A 1 334 ? 43.598 20.595 -23.030 1.00 77.00 334 HIS A C 1
ATOM 2759 O O . HIS A 1 334 ? 42.702 20.028 -22.392 1.00 77.00 334 HIS A O 1
ATOM 2765 N N . PRO A 1 335 ? 44.233 21.673 -22.533 1.00 68.12 335 PRO A N 1
ATOM 2766 C CA . PRO A 1 335 ? 43.920 22.228 -21.225 1.00 68.12 335 PRO A CA 1
ATOM 2767 C C . PRO A 1 335 ? 42.512 22.837 -21.227 1.00 68.12 335 PRO A C 1
ATOM 2769 O O . PRO A 1 335 ? 42.247 23.869 -21.840 1.00 68.12 335 PRO A O 1
ATOM 2772 N N . SER A 1 336 ? 41.579 22.195 -20.527 1.00 62.62 336 SER A N 1
ATOM 2773 C CA . SER A 1 336 ? 40.228 22.728 -20.324 1.00 62.62 336 SER A CA 1
ATOM 2774 C C . SER A 1 336 ? 40.234 23.864 -19.293 1.00 62.62 336 SER A C 1
ATOM 2776 O O . SER A 1 336 ? 40.866 23.735 -18.244 1.00 62.62 336 SER A O 1
ATOM 2778 N N . SER A 1 337 ? 39.465 24.932 -19.530 1.00 61.00 337 SER A N 1
ATOM 2779 C CA . SER A 1 337 ? 39.492 26.160 -18.713 1.00 61.00 337 SER A CA 1
ATOM 2780 C C . SER A 1 337 ? 39.046 26.001 -17.249 1.00 61.00 337 SER A C 1
ATOM 2782 O O . SER A 1 337 ? 39.215 26.930 -16.468 1.00 61.00 337 SER A O 1
ATOM 2784 N N . VAL A 1 338 ? 38.464 24.859 -16.866 1.00 58.62 338 VAL A N 1
ATOM 2785 C CA . VAL A 1 338 ? 37.884 24.619 -15.525 1.00 58.62 338 VAL A CA 1
ATOM 2786 C C . VAL A 1 338 ? 38.727 23.646 -14.684 1.00 58.62 338 VAL A C 1
ATOM 2788 O O . VAL A 1 338 ? 38.392 23.356 -13.540 1.00 58.62 338 VAL A O 1
ATOM 2791 N N . VAL A 1 339 ? 39.854 23.147 -15.201 1.00 59.22 339 VAL A N 1
ATOM 2792 C CA . VAL A 1 339 ? 40.680 22.141 -14.501 1.00 59.22 339 VAL A CA 1
ATOM 2793 C C . VAL A 1 339 ? 41.873 22.795 -13.798 1.00 59.22 339 VAL A C 1
ATOM 2795 O O . VAL A 1 339 ? 42.981 22.272 -13.781 1.00 59.22 339 VAL A O 1
ATOM 2798 N N . SER A 1 340 ? 41.660 23.949 -13.162 1.00 71.69 340 SER A N 1
ATOM 2799 C CA . SER A 1 340 ? 42.490 24.283 -12.005 1.00 71.69 340 SER A CA 1
ATOM 2800 C C . SER A 1 340 ? 41.921 23.537 -10.796 1.00 71.69 340 SER A C 1
ATOM 2802 O O . SER A 1 340 ? 40.704 23.400 -10.630 1.00 71.69 340 SER A O 1
ATOM 2804 N N . LEU A 1 341 ? 42.799 23.016 -9.937 1.00 76.56 341 LEU A N 1
ATOM 2805 C CA . LEU A 1 341 ? 42.385 22.338 -8.705 1.00 76.56 341 LEU A CA 1
ATOM 2806 C C . LEU A 1 341 ? 41.467 23.240 -7.860 1.00 76.56 341 LEU A C 1
ATOM 2808 O O . LEU A 1 341 ? 40.520 22.764 -7.239 1.00 76.56 341 LEU A O 1
ATOM 2812 N N . GLU A 1 342 ? 41.727 24.543 -7.881 1.00 80.06 342 GLU A N 1
ATOM 2813 C CA . GLU A 1 342 ? 40.965 25.568 -7.172 1.00 80.06 342 GLU A CA 1
ATOM 2814 C C . GLU A 1 342 ? 39.572 25.768 -7.783 1.00 80.06 342 GLU A C 1
ATOM 2816 O O . GLU A 1 342 ? 38.583 25.648 -7.063 1.00 80.06 342 GLU A O 1
ATOM 2821 N N . GLY A 1 343 ? 39.464 25.900 -9.110 1.00 80.62 343 GLY A N 1
ATOM 2822 C CA . GLY A 1 343 ? 38.175 26.030 -9.800 1.00 80.62 343 GLY A CA 1
ATOM 2823 C C . GLY A 1 343 ? 37.274 24.805 -9.612 1.00 80.62 343 GLY A C 1
ATOM 2824 O O . GLY A 1 343 ? 36.064 24.934 -9.423 1.00 80.62 343 GLY A O 1
ATOM 2825 N N . SER A 1 344 ? 37.860 23.604 -9.551 1.00 79.50 344 SER A N 1
ATOM 2826 C CA . SER A 1 344 ? 37.107 22.378 -9.251 1.00 79.50 344 SER A CA 1
ATOM 2827 C C . SER A 1 344 ? 36.547 22.355 -7.820 1.00 79.50 344 SER A C 1
ATOM 2829 O O . SER A 1 344 ? 35.432 21.879 -7.594 1.00 79.50 344 SER A O 1
ATOM 2831 N N . ARG A 1 345 ? 37.287 22.910 -6.849 1.00 84.62 345 ARG A N 1
ATOM 2832 C CA . ARG A 1 345 ? 36.855 23.010 -5.447 1.00 84.62 345 ARG A CA 1
ATOM 2833 C C . ARG A 1 345 ? 35.769 24.062 -5.275 1.00 84.62 345 ARG A C 1
ATOM 2835 O O . ARG A 1 345 ? 34.801 23.809 -4.561 1.00 84.62 345 ARG A O 1
ATOM 2842 N N . GLU A 1 346 ? 35.896 25.197 -5.949 1.00 90.19 346 GLU A N 1
ATOM 2843 C CA . GLU A 1 346 ? 34.888 26.259 -5.939 1.00 90.19 346 GLU A CA 1
ATOM 2844 C C . GLU A 1 346 ? 33.576 25.790 -6.563 1.00 90.19 346 GLU A C 1
ATOM 2846 O O . GLU A 1 346 ? 32.516 25.950 -5.960 1.00 90.19 346 GLU A O 1
ATOM 2851 N N . LEU A 1 347 ? 33.637 25.113 -7.713 1.00 86.75 347 LEU A N 1
ATOM 2852 C CA . LEU A 1 347 ? 32.458 24.533 -8.352 1.00 86.75 347 LEU A CA 1
ATOM 2853 C C . LEU A 1 347 ? 31.809 23.468 -7.459 1.00 86.75 347 LEU A C 1
ATOM 2855 O O . LEU A 1 347 ? 30.583 23.408 -7.336 1.00 86.75 347 LEU A O 1
ATOM 2859 N N . HIS A 1 348 ? 32.613 22.653 -6.773 1.00 88.56 348 HIS A N 1
ATOM 2860 C CA . HIS A 1 348 ? 32.093 21.695 -5.802 1.00 88.56 348 HIS A CA 1
ATOM 2861 C C . HIS A 1 348 ? 31.389 22.385 -4.623 1.00 88.56 348 HIS A C 1
ATOM 2863 O O . HIS A 1 348 ? 30.300 21.971 -4.230 1.00 88.56 348 HIS A O 1
ATOM 2869 N N . ALA A 1 349 ? 31.955 23.469 -4.091 1.00 93.31 349 ALA A N 1
ATOM 2870 C CA . ALA A 1 349 ? 31.332 24.238 -3.017 1.00 93.31 349 ALA A CA 1
ATOM 2871 C C . ALA A 1 349 ? 30.024 24.912 -3.471 1.00 93.31 349 ALA A C 1
ATOM 2873 O O . ALA A 1 349 ? 29.015 24.842 -2.769 1.00 93.31 349 ALA A O 1
ATOM 2874 N N . GLN A 1 350 ? 30.004 25.501 -4.670 1.00 93.50 350 GLN A N 1
ATOM 2875 C CA . GLN A 1 350 ? 28.814 26.134 -5.249 1.00 93.50 350 GLN A CA 1
ATOM 2876 C C . GLN A 1 350 ? 27.691 25.121 -5.500 1.00 93.50 350 GLN A C 1
ATOM 2878 O O . GLN A 1 350 ? 26.537 25.362 -5.144 1.00 93.50 350 GLN A O 1
ATOM 2883 N N . THR A 1 351 ? 28.020 23.956 -6.061 1.00 93.12 351 THR A N 1
ATOM 2884 C CA . THR A 1 351 ? 27.037 22.884 -6.293 1.00 93.12 351 THR A CA 1
ATOM 2885 C C . THR A 1 351 ? 26.481 22.322 -4.986 1.00 93.12 351 THR A C 1
ATOM 2887 O O . THR A 1 351 ? 25.275 22.088 -4.890 1.00 93.12 351 THR A O 1
ATOM 2890 N N . GLN A 1 352 ? 27.314 22.169 -3.950 1.00 93.94 352 GLN A N 1
ATOM 2891 C CA . GLN A 1 352 ? 26.841 21.793 -2.615 1.00 93.94 352 GLN A CA 1
ATOM 2892 C C . GLN A 1 352 ? 25.913 22.855 -2.005 1.00 93.94 352 GLN A C 1
ATOM 2894 O O . GLN A 1 352 ? 24.887 22.496 -1.425 1.00 93.94 352 GLN A O 1
ATOM 2899 N N . ALA A 1 353 ? 26.223 24.146 -2.161 1.00 94.56 353 ALA A N 1
ATOM 2900 C CA . ALA A 1 353 ? 25.387 25.235 -1.656 1.00 94.56 353 ALA A CA 1
ATOM 2901 C C . ALA A 1 353 ? 24.003 25.268 -2.329 1.00 94.56 353 ALA A C 1
ATOM 2903 O O . ALA A 1 353 ? 22.984 25.338 -1.639 1.00 94.56 353 ALA A O 1
ATOM 2904 N N . LEU A 1 354 ? 23.950 25.127 -3.659 1.00 94.62 354 LEU A N 1
ATOM 2905 C CA . LEU A 1 354 ? 22.693 25.055 -4.414 1.00 94.62 354 LEU A CA 1
ATOM 2906 C C . LEU A 1 354 ? 21.844 23.842 -4.013 1.00 94.62 354 LEU A C 1
ATOM 2908 O O . LEU A 1 354 ? 20.624 23.943 -3.876 1.00 94.62 354 LEU A O 1
ATOM 2912 N N . LEU A 1 355 ? 22.484 22.697 -3.771 1.00 93.12 355 LEU A N 1
ATOM 2913 C CA . LEU A 1 355 ? 21.793 21.496 -3.309 1.00 93.12 355 LEU A CA 1
ATOM 2914 C C . LEU A 1 355 ? 21.190 21.691 -1.912 1.00 93.12 355 LEU A C 1
ATOM 2916 O O . LEU A 1 355 ? 20.050 21.292 -1.681 1.00 93.12 355 LEU A O 1
ATOM 2920 N N . LEU A 1 356 ? 21.913 22.330 -0.990 1.00 91.06 356 LEU A N 1
ATOM 2921 C CA . LEU A 1 356 ? 21.386 22.640 0.340 1.00 91.06 356 LEU A CA 1
ATOM 2922 C C . LEU A 1 356 ? 20.190 23.596 0.273 1.00 91.06 356 LEU A C 1
ATOM 2924 O O . LEU A 1 356 ? 19.193 23.350 0.950 1.00 91.06 356 LEU A O 1
ATOM 2928 N N . GLN A 1 357 ? 20.249 24.624 -0.575 1.00 91.06 357 GLN A N 1
ATOM 2929 C CA . GLN A 1 357 ? 19.128 25.541 -0.792 1.00 91.06 357 GLN A CA 1
ATOM 2930 C C . GLN A 1 357 ? 17.890 24.802 -1.321 1.00 91.06 357 GLN A C 1
ATOM 2932 O O . GLN A 1 357 ? 16.785 24.995 -0.814 1.00 91.06 357 GLN A O 1
ATOM 2937 N N . HIS A 1 358 ? 18.070 23.904 -2.293 1.00 89.06 358 HIS A N 1
ATOM 2938 C CA . HIS A 1 358 ? 16.968 23.103 -2.822 1.00 89.06 358 HIS A CA 1
ATOM 2939 C C . HIS A 1 358 ? 16.370 22.165 -1.760 1.00 89.06 358 HIS A C 1
ATOM 2941 O O . HIS A 1 358 ? 15.151 22.073 -1.618 1.00 89.06 358 HIS A O 1
ATOM 2947 N N . LEU A 1 359 ? 17.214 21.510 -0.957 1.00 87.31 359 LEU A N 1
ATOM 2948 C CA . LEU A 1 359 ? 16.752 20.634 0.120 1.00 87.31 359 LEU A CA 1
ATOM 2949 C C . LEU A 1 359 ? 15.986 21.390 1.214 1.00 87.31 359 LEU A C 1
ATOM 2951 O O . LEU A 1 359 ? 15.048 20.828 1.774 1.00 87.31 359 LEU A O 1
ATOM 2955 N N . GLN A 1 360 ? 16.342 22.645 1.496 1.00 86.75 360 GLN A N 1
ATOM 2956 C CA . GLN A 1 360 ? 15.609 23.495 2.440 1.00 86.75 360 GLN A CA 1
ATOM 2957 C C . GLN A 1 360 ? 14.224 23.905 1.908 1.00 86.75 360 GLN A C 1
ATOM 2959 O O . GLN A 1 360 ? 13.268 23.950 2.682 1.00 86.75 360 GLN A O 1
ATOM 2964 N N . GLY A 1 361 ? 14.090 24.158 0.600 1.00 88.75 361 GLY A N 1
ATOM 2965 C CA . GLY A 1 361 ? 12.807 24.492 -0.038 1.00 88.75 361 GLY A CA 1
ATOM 2966 C C . GLY A 1 361 ? 11.843 23.307 -0.161 1.00 88.75 361 GLY A C 1
ATOM 2967 O O . GLY A 1 361 ? 10.626 23.476 -0.074 1.00 88.75 361 GLY A O 1
ATOM 2968 N N . ARG A 1 362 ? 12.378 22.087 -0.267 1.00 89.44 362 ARG A N 1
ATOM 2969 C CA . ARG A 1 362 ? 11.602 20.856 -0.476 1.00 89.44 362 ARG A CA 1
ATOM 2970 C C . ARG A 1 362 ? 10.533 20.602 0.590 1.00 89.44 362 ARG A C 1
ATOM 2972 O O . ARG A 1 362 ? 9.455 20.108 0.271 1.00 89.44 362 ARG A O 1
ATOM 2979 N N . ASP A 1 363 ? 10.805 20.922 1.853 1.00 81.25 363 ASP A N 1
ATOM 2980 C CA . ASP A 1 363 ? 9.828 20.721 2.931 1.00 81.25 363 ASP A CA 1
ATOM 2981 C C . ASP A 1 363 ? 8.627 21.674 2.812 1.00 81.25 363 ASP A C 1
ATOM 2983 O O . ASP A 1 363 ? 7.517 21.313 3.204 1.00 81.25 363 ASP A O 1
ATOM 2987 N N . ALA A 1 364 ? 8.827 22.881 2.273 1.00 87.94 364 ALA A N 1
ATOM 2988 C CA . ALA A 1 364 ? 7.743 23.821 1.998 1.00 87.94 364 ALA A CA 1
ATOM 2989 C C . ALA A 1 364 ? 6.903 23.347 0.802 1.00 87.94 364 ALA A C 1
ATOM 2991 O O . ALA A 1 364 ? 5.686 23.226 0.934 1.00 87.94 364 ALA A O 1
ATOM 2992 N N . GLU A 1 365 ? 7.556 22.954 -0.295 1.00 88.75 365 GLU A N 1
ATOM 2993 C CA . GLU A 1 365 ? 6.898 22.380 -1.479 1.00 88.75 365 GLU A CA 1
ATOM 2994 C C . GLU A 1 365 ? 6.066 21.143 -1.113 1.00 88.75 365 GLU A C 1
ATOM 2996 O O . GLU A 1 365 ? 4.914 21.003 -1.516 1.00 88.75 365 GLU A O 1
ATOM 3001 N N . LEU A 1 366 ? 6.606 20.249 -0.277 1.00 87.38 366 LEU A N 1
ATOM 3002 C CA . LEU A 1 366 ? 5.874 19.076 0.196 1.00 87.38 366 LEU A CA 1
ATOM 3003 C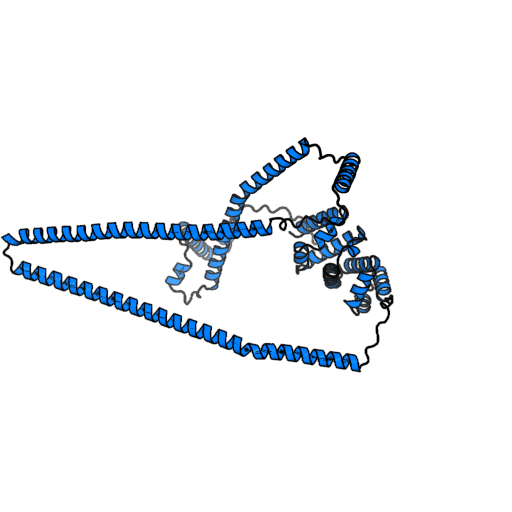 C . LEU A 1 366 ? 4.630 19.459 1.007 1.00 87.38 366 LEU A C 1
ATOM 3005 O O . LEU A 1 366 ? 3.584 18.837 0.827 1.00 87.38 366 LEU A O 1
ATOM 3009 N N . ARG A 1 367 ? 4.705 20.479 1.872 1.00 90.38 367 AR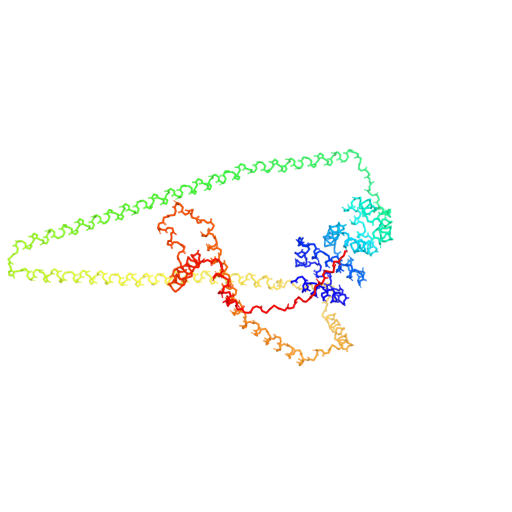G A N 1
ATOM 3010 C CA . ARG A 1 367 ? 3.535 20.958 2.630 1.00 90.38 367 ARG A CA 1
ATOM 3011 C C . ARG A 1 367 ? 2.469 21.516 1.694 1.00 90.38 367 ARG A C 1
ATOM 3013 O O . ARG A 1 367 ? 1.305 21.145 1.828 1.00 90.38 367 ARG A O 1
ATOM 3020 N N . GLU A 1 368 ? 2.857 22.324 0.715 1.00 92.31 368 GLU A N 1
ATOM 3021 C CA . GLU A 1 368 ? 1.946 22.844 -0.309 1.00 92.31 368 GLU A CA 1
ATOM 3022 C C . GLU A 1 368 ? 1.308 21.716 -1.128 1.00 92.31 368 GLU A C 1
ATOM 3024 O O . GLU A 1 368 ? 0.088 21.690 -1.309 1.00 92.31 368 GLU A O 1
ATOM 3029 N N . HIS A 1 369 ? 2.087 20.713 -1.536 1.00 91.94 369 HIS A N 1
ATOM 3030 C CA . HIS A 1 369 ? 1.576 19.528 -2.224 1.00 91.94 369 HIS A CA 1
ATOM 3031 C C . HIS A 1 369 ? 0.592 18.730 -1.363 1.00 91.94 369 HIS A C 1
ATOM 3033 O O . HIS A 1 369 ? -0.457 18.307 -1.845 1.00 91.94 369 HIS A O 1
ATOM 3039 N N . THR A 1 370 ? 0.877 18.544 -0.073 1.00 92.31 370 THR A N 1
ATOM 3040 C CA . THR A 1 370 ? -0.068 17.875 0.837 1.00 92.31 370 THR A CA 1
ATOM 3041 C C . THR A 1 370 ? -1.342 18.686 1.054 1.00 92.31 370 THR A C 1
ATOM 3043 O O . THR A 1 370 ? -2.427 18.109 1.104 1.00 92.31 370 THR A O 1
ATOM 3046 N N . HIS A 1 371 ? -1.233 20.012 1.140 1.00 94.56 371 HIS A N 1
ATOM 3047 C CA . HIS A 1 371 ? -2.366 20.907 1.335 1.00 94.56 371 HIS A CA 1
ATOM 3048 C C . HIS A 1 371 ? -3.273 20.926 0.101 1.00 94.56 371 HIS A C 1
ATOM 3050 O O . HIS A 1 371 ? -4.481 20.736 0.216 1.00 94.56 371 HIS A O 1
ATOM 3056 N N . THR A 1 372 ? -2.687 21.064 -1.090 1.00 94.12 372 THR A N 1
ATOM 3057 C CA . THR A 1 372 ? -3.411 20.989 -2.367 1.00 94.12 372 THR A CA 1
ATOM 3058 C C . THR A 1 372 ? -4.086 19.632 -2.553 1.00 94.12 372 THR A C 1
ATOM 3060 O O . THR A 1 372 ? -5.264 19.587 -2.896 1.00 94.12 372 THR A O 1
ATOM 3063 N N . HIS A 1 373 ? -3.410 18.522 -2.239 1.00 92.31 373 HIS A N 1
ATOM 3064 C CA . HIS A 1 373 ? -4.033 17.196 -2.278 1.00 92.31 373 HIS A CA 1
ATOM 3065 C C . HIS A 1 373 ? -5.189 17.035 -1.283 1.00 92.31 373 HIS A C 1
ATOM 3067 O O . HIS A 1 373 ? -6.202 16.432 -1.634 1.00 92.31 373 HIS A O 1
ATOM 3073 N N . ALA A 1 374 ? -5.064 17.565 -0.063 1.00 93.50 374 ALA A N 1
ATOM 3074 C CA . ALA A 1 374 ? -6.139 17.523 0.926 1.00 93.50 374 ALA A CA 1
ATOM 3075 C C . ALA A 1 374 ? -7.359 18.339 0.471 1.00 93.50 374 ALA A C 1
ATOM 3077 O O . ALA A 1 374 ? -8.487 17.864 0.593 1.00 93.50 374 ALA A O 1
ATOM 3078 N N . LEU A 1 375 ? -7.134 19.520 -0.115 1.00 94.50 375 LEU A N 1
ATOM 3079 C CA . LEU A 1 375 ? -8.197 20.340 -0.699 1.00 94.50 375 LEU A CA 1
ATOM 3080 C C . LEU A 1 375 ? -8.888 19.637 -1.870 1.00 94.50 375 LEU A C 1
ATOM 3082 O O . LEU A 1 375 ? -10.112 19.604 -1.920 1.00 94.50 375 LEU A O 1
ATOM 3086 N N . LEU A 1 376 ? -8.127 19.028 -2.784 1.00 95.06 376 LEU A N 1
ATOM 3087 C CA . LEU A 1 376 ? -8.696 18.256 -3.893 1.00 95.06 376 LEU A CA 1
ATOM 3088 C C . LEU A 1 376 ? -9.537 17.076 -3.395 1.00 95.06 376 LEU A C 1
ATOM 3090 O O . LEU A 1 376 ? -10.617 16.823 -3.924 1.00 95.06 376 LEU A O 1
ATOM 3094 N N . ALA A 1 377 ? -9.072 16.372 -2.360 1.00 92.31 377 ALA A N 1
ATOM 3095 C CA . ALA A 1 377 ? -9.834 15.289 -1.750 1.00 92.31 377 ALA A CA 1
ATOM 3096 C C . ALA A 1 377 ? -11.144 15.798 -1.132 1.00 92.31 377 ALA A C 1
ATOM 3098 O O . ALA A 1 377 ? -12.183 15.177 -1.338 1.00 92.31 377 ALA A O 1
ATOM 3099 N N . GLN A 1 378 ? -11.106 16.940 -0.439 1.00 89.88 378 GLN A N 1
ATOM 3100 C CA . GLN A 1 378 ? -12.300 17.569 0.121 1.00 89.88 378 GLN A CA 1
ATOM 3101 C C . GLN A 1 378 ? -13.299 17.977 -0.974 1.00 89.88 378 GLN A C 1
ATOM 3103 O O . GLN A 1 378 ? -14.481 17.661 -0.871 1.00 89.88 378 GLN A O 1
ATOM 3108 N N . ILE A 1 379 ? -12.830 18.612 -2.053 1.00 90.75 379 ILE A N 1
ATOM 3109 C CA . ILE A 1 379 ? -13.682 18.994 -3.189 1.00 90.75 379 ILE A CA 1
ATOM 3110 C C . ILE A 1 379 ? -14.341 17.758 -3.805 1.00 90.75 379 ILE A C 1
ATOM 3112 O O . ILE A 1 379 ? -15.539 17.775 -4.067 1.00 90.75 379 ILE A O 1
ATOM 3116 N N . ASN A 1 380 ? -13.594 16.669 -3.997 1.00 92.12 380 ASN A N 1
ATOM 3117 C CA . ASN A 1 380 ? -14.155 15.433 -4.541 1.00 92.12 380 ASN A CA 1
ATOM 3118 C C . ASN A 1 380 ? -15.228 14.836 -3.622 1.00 92.12 380 ASN A C 1
ATOM 3120 O O . ASN A 1 380 ? -16.277 14.430 -4.114 1.00 92.12 380 ASN A O 1
ATOM 3124 N N . THR A 1 381 ? -15.012 14.831 -2.302 1.00 90.19 381 THR A N 1
ATOM 3125 C CA . THR A 1 381 ? -16.041 14.363 -1.359 1.00 90.19 381 THR A CA 1
ATOM 3126 C C . THR A 1 381 ? -17.279 15.253 -1.368 1.00 90.19 381 THR A C 1
ATOM 3128 O O . THR A 1 381 ? -18.395 14.741 -1.315 1.00 90.19 381 THR A O 1
ATOM 3131 N N . ASP A 1 382 ? -17.102 16.571 -1.487 1.00 87.88 382 ASP A N 1
ATOM 3132 C CA . ASP A 1 382 ? -18.213 17.520 -1.558 1.00 87.88 382 ASP A CA 1
ATOM 3133 C C . ASP A 1 382 ? -18.992 17.350 -2.878 1.00 87.88 382 ASP A C 1
ATOM 3135 O O . ASP A 1 382 ? -20.222 17.363 -2.878 1.00 87.88 382 ASP A O 1
ATOM 3139 N N . LEU A 1 383 ? -18.303 17.105 -4.000 1.00 91.44 383 LEU A N 1
ATOM 3140 C CA . LEU A 1 383 ? -18.925 16.802 -5.294 1.00 91.44 383 LEU A CA 1
ATOM 3141 C C . LEU A 1 383 ? -19.710 15.489 -5.266 1.00 91.44 383 LEU A C 1
ATOM 3143 O O . LEU A 1 383 ? -20.839 15.451 -5.746 1.00 91.44 383 LEU A O 1
ATOM 3147 N N . GLU A 1 384 ? -19.156 14.421 -4.691 1.00 91.50 384 GLU A N 1
ATOM 3148 C CA . GLU A 1 384 ? -19.871 13.149 -4.526 1.00 91.50 384 GLU A CA 1
ATOM 3149 C C . GLU A 1 384 ? -21.129 13.315 -3.665 1.00 91.50 384 GLU A C 1
ATOM 3151 O O . GLU A 1 384 ? -22.172 12.729 -3.957 1.00 91.50 384 GLU A O 1
ATOM 3156 N N . LEU A 1 385 ? -21.050 14.139 -2.622 1.00 89.00 385 LEU A N 1
ATOM 3157 C CA . LEU A 1 385 ? -22.169 14.449 -1.740 1.00 89.00 385 LEU A CA 1
ATOM 3158 C C . LEU A 1 385 ? -23.266 15.237 -2.481 1.00 89.00 385 LEU A C 1
ATOM 3160 O O . LEU A 1 385 ? -24.449 14.951 -2.300 1.00 89.00 385 LEU A O 1
ATOM 3164 N N . LEU A 1 386 ? -22.891 16.164 -3.370 1.00 86.69 386 LEU A N 1
ATOM 3165 C CA . LEU A 1 386 ? -23.826 16.894 -4.235 1.00 86.69 386 LEU A CA 1
ATOM 3166 C C . LEU A 1 386 ? -24.444 16.014 -5.329 1.00 86.69 386 LEU A C 1
ATOM 3168 O O . LEU A 1 386 ? -25.642 16.113 -5.584 1.00 86.69 386 LEU A O 1
ATOM 3172 N N . LEU A 1 387 ? -23.658 15.137 -5.959 1.00 88.12 387 LEU A N 1
ATOM 3173 C CA . LEU A 1 387 ? -24.147 14.211 -6.987 1.00 88.12 387 LEU A CA 1
ATOM 3174 C C . LEU A 1 387 ? -25.169 13.216 -6.427 1.00 88.12 387 LEU A C 1
ATOM 3176 O O . LEU A 1 387 ? -26.093 12.821 -7.134 1.00 88.12 387 LEU A O 1
ATOM 3180 N N . ASN A 1 388 ? -25.020 12.840 -5.156 1.00 86.94 388 ASN A N 1
ATOM 3181 C CA . ASN A 1 388 ? -25.920 11.924 -4.459 1.00 86.94 388 ASN A CA 1
ATOM 3182 C C . ASN A 1 388 ? -27.015 12.645 -3.652 1.00 86.94 388 ASN A C 1
ATOM 3184 O O . ASN A 1 388 ? -27.633 12.034 -2.776 1.00 86.94 388 ASN A O 1
ATOM 3188 N N . ALA A 1 389 ? -27.262 13.934 -3.910 1.00 86.31 389 ALA A N 1
ATOM 3189 C CA . ALA A 1 389 ? -28.265 14.689 -3.173 1.00 86.31 389 ALA A CA 1
ATOM 3190 C C . ALA A 1 389 ? -29.689 14.164 -3.449 1.00 86.31 389 ALA A C 1
ATOM 3192 O O . ALA A 1 389 ? -30.083 14.030 -4.612 1.00 86.31 389 ALA A O 1
ATOM 3193 N N . PRO A 1 390 ? -30.491 13.879 -2.403 1.00 84.25 390 PRO A N 1
ATOM 3194 C CA . PRO A 1 390 ? -31.870 13.458 -2.590 1.00 84.25 390 PRO A CA 1
ATOM 3195 C C . PRO A 1 390 ? -32.695 14.590 -3.212 1.00 84.25 390 PRO A C 1
ATOM 3197 O O . PRO A 1 390 ? -32.498 15.771 -2.922 1.00 84.25 390 PRO A O 1
ATOM 3200 N N . SER A 1 391 ? -33.668 14.230 -4.051 1.00 82.38 391 SER A N 1
ATOM 3201 C CA . SER A 1 391 ? -34.631 15.193 -4.591 1.00 82.38 391 SER A CA 1
ATOM 3202 C C . SER A 1 391 ? -35.383 15.904 -3.462 1.00 82.38 391 SER A C 1
ATOM 3204 O O . SER A 1 391 ? -35.757 15.262 -2.478 1.00 82.38 391 SER A O 1
ATOM 3206 N N . LEU A 1 392 ? -35.690 17.195 -3.635 1.00 80.50 392 LEU A N 1
ATOM 3207 C CA . LEU A 1 392 ? -36.339 18.039 -2.615 1.00 80.50 392 LEU A CA 1
ATOM 3208 C C . LEU A 1 392 ? -37.660 17.468 -2.065 1.00 80.50 392 LEU A C 1
ATOM 3210 O O . LEU A 1 392 ? -38.023 17.761 -0.933 1.00 80.50 392 LEU A O 1
ATOM 3214 N N . SER A 1 393 ? -38.365 16.635 -2.835 1.00 82.38 393 SER A N 1
ATOM 3215 C CA . SER A 1 393 ? -39.604 15.964 -2.419 1.00 82.38 393 SER A CA 1
ATOM 3216 C C . SER A 1 393 ? -39.405 14.789 -1.450 1.00 82.38 393 SER A C 1
ATOM 3218 O O . SER A 1 393 ? -40.371 14.352 -0.835 1.00 82.38 393 SER A O 1
ATOM 3220 N N . VAL A 1 394 ? -38.184 14.255 -1.335 1.00 83.62 394 VAL A N 1
ATOM 3221 C CA . VAL A 1 394 ? -37.843 13.044 -0.555 1.00 83.62 394 VAL A CA 1
ATOM 3222 C C . VAL A 1 394 ? -36.885 13.360 0.602 1.00 83.62 394 VAL A C 1
ATOM 3224 O O . VAL A 1 394 ? -36.682 12.527 1.480 1.00 83.62 394 VAL A O 1
ATOM 3227 N N . ALA A 1 395 ? -36.307 14.563 0.626 1.00 82.19 395 ALA A N 1
ATOM 3228 C CA . ALA A 1 395 ? -35.305 14.953 1.608 1.00 82.19 395 ALA A CA 1
ATOM 3229 C C . ALA A 1 395 ? -35.850 14.934 3.048 1.00 82.19 395 ALA A C 1
ATOM 3231 O O . ALA A 1 395 ? -36.884 15.531 3.358 1.00 82.19 395 ALA A O 1
ATOM 3232 N N . THR A 1 396 ? -35.117 14.273 3.944 1.00 83.38 396 THR A N 1
ATOM 3233 C CA . THR A 1 396 ? -35.414 14.226 5.380 1.00 83.38 396 THR A CA 1
ATOM 3234 C C . THR A 1 396 ? -34.568 15.240 6.156 1.00 83.38 396 THR A C 1
ATOM 3236 O O . THR A 1 396 ? -33.533 15.708 5.683 1.00 83.38 396 THR A O 1
ATOM 3239 N N . ALA A 1 397 ? -34.972 15.585 7.386 1.00 80.50 397 ALA A N 1
ATOM 3240 C CA . ALA A 1 397 ? -34.224 16.529 8.230 1.00 80.50 397 ALA A CA 1
ATOM 3241 C C . ALA A 1 397 ? -32.774 16.077 8.503 1.00 80.50 397 ALA A C 1
ATOM 3243 O O . ALA A 1 397 ? -31.885 16.913 8.637 1.00 80.50 397 ALA A O 1
ATOM 3244 N N . THR A 1 398 ? -32.534 14.764 8.528 1.00 80.88 398 THR A N 1
ATOM 3245 C CA . THR A 1 398 ? -31.199 14.172 8.670 1.00 80.88 398 THR A CA 1
ATOM 3246 C C . THR A 1 398 ? -30.333 14.355 7.427 1.00 80.88 398 THR A C 1
ATOM 3248 O O . THR A 1 398 ? -29.122 14.501 7.562 1.00 80.88 398 THR A O 1
ATOM 3251 N N . ASP A 1 399 ? -30.932 14.413 6.234 1.00 80.81 399 ASP A N 1
ATOM 3252 C CA . ASP A 1 399 ? -30.196 14.672 4.992 1.00 80.81 399 ASP A CA 1
ATOM 3253 C C . ASP A 1 399 ? -29.734 16.134 4.942 1.00 80.81 399 ASP A C 1
ATOM 3255 O O . ASP A 1 399 ? -28.608 16.417 4.548 1.00 80.81 399 ASP A O 1
ATOM 3259 N N . CYS A 1 400 ? -30.546 17.072 5.443 1.00 78.19 400 CYS A N 1
ATOM 3260 C CA . CYS A 1 400 ? -30.188 18.492 5.538 1.00 78.19 400 CYS A CA 1
ATOM 3261 C C . CYS A 1 400 ? -28.953 18.757 6.419 1.00 78.19 400 CYS A C 1
ATOM 3263 O O . CYS A 1 400 ? -28.199 19.697 6.157 1.00 78.19 400 CYS A O 1
ATOM 3265 N N . ASP A 1 401 ? -28.728 17.937 7.448 1.00 82.06 401 ASP A N 1
ATOM 3266 C CA . ASP A 1 401 ? -27.558 18.057 8.322 1.00 82.06 401 ASP A CA 1
ATOM 3267 C C . ASP A 1 401 ? -26.256 17.622 7.626 1.00 82.06 401 ASP A C 1
ATOM 3269 O O . ASP A 1 401 ? -25.181 18.106 7.988 1.00 82.06 401 ASP A O 1
ATOM 3273 N N . VAL A 1 402 ? -26.336 16.776 6.591 1.00 85.19 402 VAL A N 1
ATOM 3274 C CA . VAL A 1 402 ? -25.181 16.313 5.801 1.00 85.19 402 VAL A CA 1
ATOM 3275 C C . VAL A 1 402 ? -24.615 17.431 4.917 1.00 85.19 402 VAL A C 1
ATOM 3277 O O . VAL A 1 402 ? -23.398 17.562 4.802 1.00 85.19 402 VAL A O 1
ATOM 3280 N N . PHE A 1 403 ? -25.473 18.296 4.365 1.00 82.06 403 PHE A N 1
ATOM 3281 C CA . PHE A 1 403 ? -25.070 19.443 3.531 1.00 82.06 403 PHE A CA 1
ATOM 3282 C C . PHE A 1 403 ? -24.670 20.682 4.346 1.00 82.06 403 PHE A C 1
ATOM 3284 O O . PHE A 1 403 ? -24.329 21.731 3.792 1.00 82.06 403 PHE A O 1
ATOM 3291 N N . ARG A 1 404 ? -24.719 20.601 5.679 1.00 83.06 404 ARG A N 1
ATOM 3292 C CA . ARG A 1 404 ? -24.398 21.726 6.552 1.00 83.06 404 ARG A CA 1
ATOM 3293 C C . ARG A 1 404 ? -22.922 21.703 6.938 1.00 83.06 404 ARG A C 1
ATOM 3295 O O . ARG A 1 404 ? -22.434 20.773 7.571 1.00 83.06 404 ARG A O 1
ATOM 3302 N N . SER A 1 405 ? -22.219 22.795 6.640 1.00 82.44 405 SER A N 1
ATOM 3303 C CA . SER A 1 405 ? -20.851 23.003 7.129 1.00 82.44 405 SER A CA 1
ATOM 3304 C C . SER A 1 405 ? -20.781 22.871 8.659 1.00 82.44 405 SER A C 1
ATOM 3306 O O . SER A 1 405 ? -21.541 23.519 9.384 1.00 82.44 405 SER A O 1
ATOM 3308 N N . ARG A 1 406 ? -19.800 22.099 9.152 1.00 82.25 406 ARG A N 1
ATOM 3309 C CA . ARG A 1 406 ? -19.471 21.988 10.589 1.00 82.25 406 ARG A CA 1
ATOM 3310 C C . ARG A 1 406 ? -18.881 23.279 11.163 1.00 82.25 406 ARG A C 1
ATOM 3312 O O . ARG A 1 406 ? -18.933 23.501 12.369 1.00 82.25 406 ARG A O 1
ATOM 3319 N N . SER A 1 407 ? -18.325 24.133 10.305 1.00 86.69 407 SER A N 1
ATOM 3320 C CA . SER A 1 407 ? -17.843 25.458 10.684 1.00 86.69 407 SER A CA 1
ATOM 3321 C C . SER A 1 407 ? -19.024 26.420 10.817 1.00 86.69 407 SER A C 1
ATOM 3323 O O . SER A 1 407 ? -19.676 26.764 9.826 1.00 86.69 407 SER A O 1
ATOM 3325 N N . ALA A 1 408 ? -19.286 26.860 12.051 1.00 86.50 408 ALA A N 1
ATOM 3326 C CA . ALA A 1 408 ? -20.334 27.820 12.390 1.00 86.50 408 ALA A CA 1
ATOM 3327 C C . ALA A 1 408 ? -20.270 29.144 11.596 1.00 86.50 408 ALA A C 1
ATOM 3329 O O . ALA A 1 408 ? -21.320 29.548 11.091 1.00 86.50 408 ALA A O 1
ATOM 3330 N N . PRO A 1 409 ? -19.107 29.811 11.412 1.00 90.81 409 PRO A N 1
ATOM 3331 C CA . PRO A 1 409 ? -19.054 31.052 10.635 1.00 90.81 409 PRO A CA 1
ATOM 3332 C C . PRO A 1 409 ? -19.374 30.829 9.152 1.00 90.81 409 PRO A C 1
ATOM 3334 O O . PRO A 1 409 ? -20.092 31.628 8.554 1.00 90.81 409 PRO A O 1
ATOM 3337 N N . VAL A 1 410 ? -18.920 29.715 8.569 1.00 87.81 410 VAL A N 1
ATOM 3338 C CA . VAL A 1 410 ? -19.225 29.357 7.173 1.00 87.81 410 VAL A CA 1
ATOM 3339 C C . VAL A 1 410 ? -20.716 29.063 7.011 1.00 87.81 410 VAL A C 1
ATOM 3341 O O . VAL A 1 410 ? -21.349 29.576 6.092 1.00 87.81 410 VAL A O 1
ATOM 3344 N N . ALA A 1 411 ? -21.310 28.309 7.941 1.00 86.19 411 ALA A N 1
ATOM 3345 C CA . ALA A 1 411 ? -22.740 28.013 7.922 1.00 86.19 411 ALA A CA 1
ATOM 3346 C C . ALA A 1 411 ? -23.603 29.274 8.112 1.00 86.19 411 ALA A C 1
ATOM 3348 O O . ALA A 1 411 ? -24.640 29.415 7.465 1.00 86.19 411 ALA A O 1
ATOM 3349 N N . ALA A 1 412 ? -23.187 30.203 8.979 1.00 88.19 412 ALA A N 1
ATOM 3350 C CA . ALA A 1 412 ? -23.873 31.478 9.175 1.00 88.19 412 ALA A CA 1
ATOM 3351 C C . ALA A 1 412 ? -23.800 32.358 7.918 1.00 88.19 412 ALA A C 1
ATOM 3353 O O . ALA A 1 412 ? -24.829 32.872 7.481 1.00 88.19 412 ALA A O 1
ATOM 3354 N N . ARG A 1 413 ? -22.620 32.465 7.291 1.00 91.62 413 ARG A N 1
ATOM 3355 C CA . ARG A 1 413 ? -22.436 33.217 6.043 1.00 91.62 413 ARG A CA 1
ATOM 3356 C C . ARG A 1 413 ? -23.242 32.619 4.889 1.00 91.62 413 ARG A C 1
ATOM 3358 O O . ARG A 1 413 ? -23.893 33.368 4.172 1.00 91.62 413 ARG A O 1
ATOM 3365 N N . ALA A 1 414 ? -23.269 31.292 4.757 1.00 88.06 414 ALA A N 1
ATOM 3366 C CA . ALA A 1 414 ? -24.081 30.601 3.753 1.00 88.06 414 ALA A CA 1
ATOM 3367 C C . ALA A 1 414 ? -25.591 30.830 3.954 1.00 88.06 414 ALA A C 1
ATOM 3369 O O . ALA A 1 414 ? -26.337 31.015 2.998 1.00 88.06 414 ALA A O 1
ATOM 3370 N N . ARG A 1 415 ? -26.061 30.870 5.208 1.00 87.94 415 ARG A N 1
ATOM 3371 C CA . ARG A 1 415 ? -27.457 31.225 5.518 1.00 87.94 415 ARG A CA 1
ATOM 3372 C C . ARG A 1 415 ? -27.772 32.671 5.159 1.00 87.94 415 ARG A C 1
ATOM 3374 O O . ARG A 1 415 ? -28.828 32.938 4.599 1.00 87.94 415 ARG A O 1
ATOM 3381 N N . GLN A 1 416 ? -26.870 33.594 5.484 1.00 91.19 416 GLN A N 1
ATOM 3382 C CA . GLN A 1 416 ? -27.028 35.005 5.139 1.00 91.19 416 GLN A CA 1
ATOM 3383 C C . GLN A 1 416 ? -27.055 35.208 3.622 1.00 91.19 416 GLN A C 1
ATOM 3385 O O . GLN A 1 416 ? -27.950 35.893 3.139 1.00 91.19 416 GLN A O 1
ATOM 3390 N N . SER A 1 417 ? -26.151 34.572 2.868 1.00 88.25 417 SER A N 1
ATOM 3391 C CA . SER A 1 417 ? -26.141 34.665 1.404 1.00 88.25 417 SER A CA 1
ATOM 3392 C C . SER A 1 417 ? -27.393 34.053 0.779 1.00 88.25 417 SER A C 1
ATOM 3394 O O . SER A 1 417 ? -27.973 34.646 -0.124 1.00 88.25 417 SER A O 1
ATOM 3396 N N . HIS A 1 418 ? -27.869 32.915 1.289 1.00 87.38 418 HIS A N 1
ATOM 3397 C CA . HIS A 1 418 ? -29.121 32.315 0.832 1.00 87.38 418 HIS A CA 1
ATOM 3398 C C . HIS A 1 418 ? -30.331 33.218 1.110 1.00 87.38 418 HIS A C 1
ATOM 3400 O O . HIS A 1 418 ? -31.151 33.449 0.225 1.00 87.38 418 HIS A O 1
ATOM 3406 N N . ASN A 1 419 ? -30.424 33.783 2.316 1.00 89.75 419 ASN A N 1
ATOM 3407 C CA . ASN A 1 419 ? -31.487 34.727 2.658 1.00 89.75 419 ASN A CA 1
ATOM 3408 C C . ASN A 1 419 ? -31.421 35.993 1.794 1.00 89.75 419 ASN A C 1
ATOM 3410 O O . ASN A 1 419 ? -32.465 36.475 1.361 1.00 89.75 419 ASN A O 1
ATOM 3414 N N . ALA A 1 420 ? -30.218 36.495 1.503 1.00 87.94 420 ALA A N 1
ATOM 3415 C CA . ALA A 1 420 ? -30.016 37.618 0.595 1.00 87.94 420 ALA A CA 1
ATOM 3416 C C . ALA A 1 420 ? -30.489 37.279 -0.827 1.00 87.94 420 ALA A C 1
ATOM 3418 O O . ALA A 1 420 ? -31.236 38.059 -1.404 1.00 87.94 420 ALA A O 1
ATOM 3419 N N . LEU A 1 421 ? -30.161 36.091 -1.353 1.00 86.19 421 LEU A N 1
ATOM 3420 C CA . LEU A 1 421 ? -30.651 35.606 -2.652 1.00 86.19 421 LEU A CA 1
ATOM 3421 C C . LEU A 1 421 ? -32.184 35.487 -2.701 1.00 86.19 421 LEU A C 1
ATOM 3423 O O . LEU A 1 421 ? -32.806 35.863 -3.693 1.00 86.19 421 LEU A O 1
ATOM 3427 N N . LEU A 1 422 ? -32.817 35.002 -1.630 1.00 86.50 422 LEU A N 1
ATOM 3428 C CA . LEU A 1 422 ? -34.279 34.924 -1.548 1.00 86.50 422 LEU A CA 1
ATOM 3429 C C . LEU A 1 422 ? -34.941 36.304 -1.483 1.00 86.50 422 LEU A C 1
ATOM 3431 O O . LEU A 1 422 ? -36.030 36.489 -2.024 1.00 86.50 422 LEU A O 1
ATOM 3435 N N . GLN A 1 423 ? -34.315 37.263 -0.801 1.00 85.19 423 GLN A N 1
ATOM 3436 C CA . GLN A 1 423 ? -34.794 38.645 -0.741 1.00 85.19 423 GLN A CA 1
ATOM 3437 C C . GLN A 1 423 ? -34.626 39.344 -2.092 1.00 85.19 423 GLN A C 1
ATOM 3439 O O . GLN A 1 423 ? -35.563 39.980 -2.567 1.00 85.19 423 GLN A O 1
ATOM 3444 N N . ALA A 1 424 ? -33.479 39.142 -2.735 1.00 80.31 424 ALA A N 1
ATOM 3445 C CA . ALA A 1 424 ? -33.165 39.556 -4.094 1.00 80.31 424 ALA A CA 1
ATOM 3446 C C . ALA A 1 424 ? -34.218 39.061 -5.103 1.00 80.31 424 ALA A C 1
ATOM 3448 O O . ALA A 1 424 ? -34.813 39.865 -5.812 1.00 80.31 424 ALA A O 1
ATOM 3449 N N . GLY A 1 425 ? -34.565 37.770 -5.085 1.00 79.50 425 GLY A N 1
ATOM 3450 C CA . GLY A 1 425 ? -35.585 37.202 -5.978 1.00 79.50 425 GLY A CA 1
ATOM 3451 C C . GLY A 1 425 ? -37.012 37.741 -5.784 1.00 79.50 425 GLY A C 1
ATOM 3452 O O . GLY A 1 425 ? -37.866 37.520 -6.639 1.00 79.50 425 GLY A O 1
ATOM 3453 N N . ARG A 1 426 ? -37.295 38.448 -4.680 1.00 82.56 426 ARG A N 1
ATOM 3454 C CA . ARG A 1 426 ? -38.581 39.138 -4.444 1.00 82.56 426 ARG A CA 1
ATOM 3455 C C . ARG A 1 426 ? -38.582 40.575 -4.954 1.00 82.56 426 ARG A C 1
ATOM 3457 O O . ARG A 1 426 ? -39.640 41.203 -4.995 1.00 82.56 426 ARG A O 1
ATOM 3464 N N . LEU A 1 427 ? -37.415 41.115 -5.290 1.00 81.44 427 LEU A N 1
ATOM 3465 C CA . LEU A 1 427 ? -37.289 42.446 -5.853 1.00 81.44 427 LEU A CA 1
ATOM 3466 C C . LEU A 1 427 ? -37.511 42.386 -7.369 1.00 81.44 427 LEU A C 1
ATOM 3468 O O . LEU A 1 427 ? -37.189 41.388 -8.013 1.00 81.44 427 LEU A O 1
ATOM 3472 N N . PRO A 1 428 ? -38.055 43.452 -7.971 1.00 79.50 428 PRO A N 1
ATOM 3473 C CA . PRO A 1 428 ? -38.182 43.511 -9.416 1.00 79.50 428 PRO A CA 1
ATOM 3474 C C . PRO A 1 428 ? -36.812 43.447 -10.105 1.00 79.50 428 PRO A C 1
ATOM 3476 O O . PRO A 1 428 ? -35.838 44.005 -9.597 1.00 79.50 428 PRO A O 1
ATOM 3479 N N . TRP A 1 429 ? -36.751 42.818 -11.281 1.00 73.12 429 TRP A N 1
ATOM 3480 C CA . TRP A 1 429 ? -35.507 42.495 -11.998 1.00 73.12 429 TRP A CA 1
ATOM 3481 C C . TRP A 1 429 ? -34.557 43.690 -12.202 1.00 73.12 429 TRP A C 1
ATOM 3483 O O . TRP A 1 429 ? -33.343 43.517 -12.186 1.00 73.12 429 TRP A O 1
ATOM 3493 N N . TRP A 1 430 ? -35.078 44.915 -12.317 1.00 73.19 430 TRP A N 1
ATOM 3494 C CA . TRP A 1 430 ? -34.257 46.119 -12.475 1.00 73.19 430 TRP A CA 1
ATOM 3495 C C . TRP A 1 430 ? -33.493 46.528 -11.206 1.00 73.19 430 TRP A C 1
ATOM 3497 O O . TRP A 1 430 ? -32.462 47.185 -11.306 1.00 73.19 430 TRP A O 1
ATOM 3507 N N . LYS A 1 431 ? -33.950 46.126 -10.011 1.00 69.94 431 LYS A N 1
ATOM 3508 C CA . LYS A 1 431 ? -33.203 46.312 -8.752 1.00 69.94 431 LYS A CA 1
ATOM 3509 C C . LYS A 1 431 ? -32.090 45.281 -8.567 1.00 69.94 431 LYS A C 1
ATOM 3511 O O . LYS A 1 431 ? -31.259 45.455 -7.688 1.00 69.94 431 LYS A O 1
ATOM 3516 N N . MET A 1 432 ? -32.056 44.237 -9.397 1.00 63.50 432 MET A N 1
ATOM 3517 C CA . MET A 1 432 ? -31.020 43.203 -9.349 1.00 63.50 432 MET A CA 1
ATOM 3518 C C . MET A 1 432 ? -29.766 43.543 -10.148 1.00 63.50 432 MET A C 1
ATOM 3520 O O . MET A 1 432 ? -28.761 42.853 -10.027 1.00 63.50 432 MET A O 1
ATOM 3524 N N . LEU A 1 433 ? -29.818 44.622 -10.929 1.00 62.31 433 LEU A N 1
ATOM 3525 C CA . LEU A 1 433 ? -28.713 45.110 -11.752 1.00 62.31 433 LEU A CA 1
ATOM 3526 C C . LEU A 1 433 ? -27.748 46.040 -10.989 1.00 62.31 433 LEU A C 1
ATOM 3528 O O . LEU A 1 433 ? -26.708 46.387 -11.534 1.00 62.31 433 LEU A O 1
ATOM 3532 N N . GLY A 1 434 ? -28.091 46.464 -9.764 1.00 57.31 434 GLY A N 1
ATOM 3533 C CA . GLY A 1 434 ? -27.389 47.539 -9.044 1.00 57.31 434 GLY A CA 1
ATOM 3534 C C . GLY A 1 434 ? -26.267 47.115 -8.091 1.00 57.31 434 GLY A C 1
ATOM 3535 O O . GLY A 1 434 ? -25.391 47.925 -7.821 1.00 57.31 434 GLY A O 1
ATOM 3536 N N . ASP A 1 435 ? -26.245 45.864 -7.626 1.00 52.22 435 ASP A N 1
ATOM 3537 C CA . ASP A 1 435 ? -25.269 45.386 -6.625 1.00 52.22 435 ASP A CA 1
ATOM 3538 C C . ASP A 1 435 ? -24.207 44.471 -7.260 1.00 52.22 435 ASP A C 1
ATOM 3540 O O . ASP A 1 435 ? -23.824 43.430 -6.725 1.00 52.22 435 ASP A O 1
ATOM 3544 N N . GLY A 1 436 ? -23.772 44.850 -8.462 1.00 48.44 436 GLY A N 1
ATOM 3545 C CA . GLY A 1 436 ? -22.809 44.129 -9.288 1.00 48.44 436 GLY A CA 1
ATOM 3546 C C . GLY A 1 436 ? -21.339 44.398 -8.969 1.00 48.44 436 GLY A C 1
ATOM 3547 O O . GLY A 1 436 ? -20.505 43.990 -9.765 1.00 48.44 436 GLY A O 1
ATOM 3548 N N . ASP A 1 437 ? -20.992 45.006 -7.833 1.00 44.34 437 ASP A N 1
ATOM 3549 C CA . ASP A 1 437 ? -19.612 44.974 -7.331 1.00 44.34 437 ASP A CA 1
ATOM 3550 C C . ASP A 1 437 ? -19.408 43.688 -6.524 1.00 44.34 437 ASP A C 1
ATOM 3552 O O . ASP A 1 437 ? -19.211 43.664 -5.304 1.00 44.34 437 ASP A O 1
ATOM 3556 N N . ILE A 1 438 ? -19.458 42.564 -7.242 1.00 47.78 438 ILE A N 1
ATOM 3557 C CA . ILE A 1 438 ? -18.788 41.356 -6.785 1.00 47.78 438 ILE A CA 1
ATOM 3558 C C . ILE A 1 438 ? -17.308 41.706 -6.809 1.00 47.78 438 ILE A C 1
ATOM 3560 O O . ILE A 1 438 ? -16.677 41.731 -7.862 1.00 47.78 438 ILE A O 1
ATOM 3564 N N . ASN A 1 439 ? -16.781 41.985 -5.621 1.00 39.38 439 ASN A N 1
ATOM 3565 C CA . ASN A 1 439 ? -15.364 42.063 -5.314 1.00 39.38 439 ASN A CA 1
ATOM 3566 C C . ASN A 1 439 ? -14.732 40.692 -5.629 1.00 39.38 439 ASN A C 1
ATOM 3568 O O . ASN A 1 439 ? -14.535 39.840 -4.761 1.00 39.38 439 ASN A O 1
ATOM 3572 N N . CYS A 1 440 ? -14.532 40.432 -6.916 1.00 33.25 440 CYS A N 1
ATOM 3573 C CA . CYS A 1 440 ? -13.695 39.373 -7.429 1.00 33.25 440 CYS A CA 1
ATOM 3574 C C . CYS A 1 440 ? -12.268 39.891 -7.231 1.00 33.25 440 CYS A C 1
ATOM 3576 O O . CYS A 1 440 ? -11.968 40.969 -7.747 1.00 33.25 440 CYS A O 1
ATOM 3578 N N . PRO A 1 441 ? -11.406 39.221 -6.447 1.00 35.06 441 PRO A N 1
ATOM 3579 C CA . PRO A 1 441 ? -10.029 39.667 -6.312 1.00 35.06 441 PRO A CA 1
ATOM 3580 C C . PRO A 1 441 ? -9.417 39.735 -7.712 1.00 35.06 441 PRO A C 1
ATOM 3582 O O . PRO A 1 441 ? -9.488 38.761 -8.466 1.00 35.06 441 PRO A O 1
ATOM 3585 N N . GLU A 1 442 ? -8.900 40.915 -8.052 1.00 31.38 442 GLU A N 1
ATOM 3586 C CA . GLU A 1 442 ? -8.299 41.262 -9.336 1.00 31.38 442 GLU A CA 1
ATOM 3587 C C . GLU A 1 442 ? -7.436 40.106 -9.854 1.00 31.38 442 GLU A C 1
ATOM 3589 O O . GLU A 1 442 ? -6.360 39.811 -9.340 1.00 31.38 442 GLU A O 1
ATOM 3594 N N . SER A 1 443 ? -7.939 39.414 -10.872 1.00 36.56 443 SER A N 1
ATOM 3595 C CA . SER A 1 443 ? -7.100 38.601 -11.738 1.00 36.56 443 SER A CA 1
ATOM 3596 C C . SER A 1 443 ? -6.713 39.503 -12.895 1.00 36.56 443 SER A C 1
ATOM 3598 O O . SER A 1 443 ? -7.559 39.860 -13.715 1.00 36.56 443 SER A O 1
ATOM 3600 N N . GLU A 1 444 ? -5.448 39.913 -12.903 1.00 38.16 444 GLU A N 1
ATOM 3601 C CA . GLU A 1 444 ? -4.802 40.674 -13.967 1.00 38.16 444 GLU A CA 1
ATOM 3602 C C . GLU A 1 444 ? -5.173 40.089 -15.340 1.00 38.16 444 GLU A C 1
ATOM 3604 O O . GLU A 1 444 ? -4.679 39.038 -15.755 1.00 38.16 444 GLU A O 1
ATOM 3609 N N . SER A 1 445 ? -6.074 40.762 -16.055 1.00 32.69 445 SER A N 1
ATOM 3610 C CA . SER A 1 445 ? -6.407 40.439 -17.440 1.00 32.69 445 SER A CA 1
ATOM 3611 C C . SER A 1 445 ? -5.651 41.396 -18.349 1.00 32.69 445 SER A C 1
ATOM 3613 O O . SER A 1 445 ? -6.098 42.488 -18.690 1.00 32.69 445 SER A O 1
ATOM 3615 N N . ALA A 1 446 ? -4.448 40.971 -18.727 1.00 35.84 446 ALA A N 1
ATOM 3616 C CA . ALA A 1 446 ? -3.692 41.595 -19.795 1.00 35.84 446 ALA A CA 1
ATOM 3617 C C . ALA A 1 446 ? -4.426 41.416 -21.137 1.00 35.84 446 ALA A C 1
ATOM 3619 O O . ALA A 1 446 ? -4.609 40.297 -21.611 1.00 35.84 446 ALA A O 1
ATOM 3620 N N . HIS A 1 447 ? -4.805 42.554 -21.719 1.00 36.19 447 HIS A N 1
ATOM 3621 C CA . HIS A 1 447 ? -4.877 42.869 -23.147 1.00 36.19 447 HIS A CA 1
ATOM 3622 C C . HIS A 1 447 ? -5.338 41.774 -24.123 1.00 36.19 447 HIS A C 1
ATOM 3624 O O . HIS A 1 447 ? -4.556 40.936 -24.575 1.00 36.19 447 HIS A O 1
ATOM 3630 N N . THR A 1 448 ? -6.559 41.936 -24.629 1.00 35.28 448 THR A N 1
ATOM 3631 C CA . THR A 1 448 ? -6.897 41.548 -26.005 1.00 35.28 448 THR A CA 1
ATOM 3632 C C . THR A 1 448 ? -7.479 42.752 -26.729 1.00 35.28 448 THR A C 1
ATOM 3634 O O . THR A 1 448 ? -8.691 42.953 -26.748 1.00 35.28 448 THR A O 1
ATOM 3637 N N . ASP A 1 449 ? -6.585 43.553 -27.306 1.00 32.81 449 ASP A N 1
ATOM 3638 C CA . ASP A 1 449 ? -6.931 44.526 -28.332 1.00 32.81 449 ASP A CA 1
ATOM 3639 C C . ASP A 1 449 ? -7.056 43.843 -29.696 1.00 32.81 449 ASP A C 1
ATOM 3641 O O . ASP A 1 449 ? -6.209 43.050 -30.113 1.00 32.81 449 ASP A O 1
ATOM 3645 N N . SER A 1 450 ? -8.088 44.279 -30.413 1.00 38.22 450 SER A N 1
ATOM 3646 C CA . SER A 1 450 ? -8.329 44.134 -31.848 1.00 38.22 450 SER A CA 1
ATOM 3647 C C . SER A 1 450 ? -8.671 42.731 -32.366 1.00 38.22 450 SER A C 1
ATOM 3649 O O . SER A 1 450 ? -7.860 41.814 -32.391 1.00 38.22 450 SER A O 1
ATOM 3651 N N . LEU A 1 451 ? -9.880 42.610 -32.914 1.00 35.22 451 LEU A N 1
ATOM 3652 C CA . LEU A 1 451 ? -10.018 42.442 -34.359 1.00 35.22 451 LEU A CA 1
ATOM 3653 C C . LEU A 1 451 ? -11.408 42.913 -34.797 1.00 35.22 451 LEU A C 1
ATOM 3655 O O . LEU A 1 451 ? -12.442 42.313 -34.517 1.00 35.22 451 LEU A O 1
ATOM 3659 N N . TYR A 1 452 ? -11.360 44.060 -35.461 1.00 33.59 452 TYR A N 1
ATOM 3660 C CA . TYR A 1 452 ? -12.399 44.708 -36.241 1.00 33.59 452 TYR A CA 1
ATOM 3661 C C . TYR A 1 452 ? -12.912 43.738 -37.322 1.00 33.59 452 TYR A C 1
ATOM 3663 O O . TYR A 1 452 ? -12.128 43.267 -38.145 1.00 33.59 452 TYR A O 1
ATOM 3671 N N . LEU A 1 453 ? -14.215 43.460 -37.347 1.00 35.81 453 LEU A N 1
ATOM 3672 C CA . LEU A 1 453 ? -14.903 42.885 -38.505 1.00 35.81 453 LEU A CA 1
ATOM 3673 C C . LEU A 1 453 ? -15.632 44.031 -39.208 1.00 35.81 453 LEU A C 1
ATOM 3675 O O . LEU A 1 453 ? -16.672 44.496 -38.746 1.00 35.81 453 LEU A O 1
ATOM 3679 N N . GLY A 1 454 ? -15.038 44.522 -40.295 1.00 39.78 454 GLY A N 1
ATOM 3680 C CA . GLY A 1 454 ? -15.710 45.414 -41.232 1.00 39.78 454 GLY A CA 1
ATOM 3681 C C . GLY A 1 454 ? -16.742 44.633 -42.041 1.00 39.78 454 GLY A C 1
ATOM 3682 O O . GLY A 1 454 ? -16.441 43.559 -42.558 1.00 39.78 454 GLY A O 1
ATOM 3683 N N . GLY A 1 455 ? -17.954 45.176 -42.116 1.00 39.06 455 GLY A N 1
ATOM 3684 C CA . GLY A 1 455 ? -19.021 44.690 -42.977 1.00 39.06 455 GLY A CA 1
ATOM 3685 C C . GLY A 1 455 ? -18.951 45.312 -44.371 1.00 39.06 455 GLY A C 1
ATOM 3686 O O . GLY A 1 455 ? -18.655 46.499 -44.507 1.00 39.06 455 GLY A O 1
ATOM 3687 N N . SER A 1 456 ? -19.240 44.494 -45.381 1.00 34.62 456 SER A N 1
ATOM 3688 C CA . SER A 1 456 ? -19.980 44.783 -46.623 1.00 34.62 456 SER A CA 1
ATOM 3689 C C . SER A 1 456 ? -20.222 43.455 -47.324 1.00 34.62 456 SER A C 1
ATOM 3691 O O . SER A 1 456 ? -19.208 42.826 -47.702 1.00 34.62 456 SER A O 1
#

Foldseek 3Di:
DVVVVLVVLVVVLVVCLVPVVCVQVVLPDPVVVVLLVDPDLSSLLSLLVSLLSSLVSDLCSLVSHDPVSLVSSLVSLVVNCVDLVRVLSSLSSLLSSLVSDVVSLVVCLVVDPCVLVVLVPPPPPSPNVVSNVSSSVSSPPPDPPPPPPPPVCPVVNVVVVVVVVVVVVVVVVVVVVVCVVVVVVVVVVVVVVVVVVVVVVVVVVVVVVVVVVVVVVVVVVVVVVVVVVVVVVVVVDDPVCVVVVVVVVVVVVVVVVVVVVVVVVVVVVVVVVVVVVVVVVVVVVVVVVVVVVVVVVCCVVPDPPDPPCCDPPPPDVVVVVVVVVVVVVVCVVPPDPQPDPVSVVVVVVVVVVVVVVVVVCVVVVVVVVVVVVVVVVVVVVLVVLVVPQDDPVPDDPVNVVVNADPDPVVNVVVVVVVVVVVVLVVDPPVVVVPPPPPPPPDDDDDDDDDDDDDDD

Sequence (456 aa):
MFRFFRKVMDSVCWLLKAHGHLATQVLQSDHYERMLMSEEERVGTVCVSLWHQLLTANSELVAGLGKGPLSVILDDVMAHTSNPAVGGAAIRTLLLVARQQESALQLIIHRFKGLEGMIGREWRGRGFDEEVDQLIKLLHREVPKPADHTETWPEECVRAVCVIQAAWRSYQTRRRVKSLPRAVRSLQRSFRERRQRRVQQAQAECWEEELRLQLCVRRQRARREFHQKQLQLLQLLSPGQVQQYLGEVERQAVIRIQRVWRGHRERRHFQQRRNTHTQHRAAVVLQRAVLRFLKRRRAEKAPPSLSPWIGPRGLTDSRRAELKREVEEHIALHPSSVVSLEGSRELHAQTQALLLQHLQGRDAELREHTHTHALLAQINTDLELLLNAPSLSVATATDCDVFRSRSAPVAARARQSHNALLQAGRLPWWKMLGDGDINCPESESAHTDSLYLGGS

pLDDT: mean 82.43, std 15.52, range [31.38, 98.0]

Radius of gyration: 42.2 Å; chains: 1; bounding box: 93×76×125 Å

Secondary structure (DSSP, 8-state):
-HHHHHHHHHHHHHHHHH-HHHHHHHHTSHHHHHHHT---HHHHHHHHHHHHHHHHH-TTHHHHS-HHHHHHHHHHHHHHTTSHHHHHHHHHHHHHHHHH-HHHHHHHHHHSTTHHHHHHHHSTTSS-HHHHHHHHHHHSS----SS-------HHHHHHHHHHHHHHHHHHHHHHHHHHHHHHHHHHHHHHHHHHHHHHHHHHHHHHHHHHHHHHHHHHHHHHHHHHHHHHHHHHS-TTTHHHHHHHHHHHHHHHHHHHHHHHHHHHHHHHHHHHHHHHHHHHHHHHHHHHHHHHHHHHHS-S--S----STT--HHHHHHHHHHHHHHHHHS--TT-SHHHHHHHHHHHHHHHHHHHHHHHHHHHHHHHHHHHHHHHHHHHHHHHTPPPTTT--HHHHHHTS-SSHHHHHHHHHHHHHHHHHTTS-GGGGGS----------------------